Protein AF-A0A6A4HZQ5-F1 (afdb_monomer_lite)

Radius of gyration: 39.17 Å; chains: 1; bounding box: 78×71×124 Å

Organism: NCBI:txid1447944

Secondary structure (DSSP, 8-state):
--------SHHHHHHHHHHHTTPPP-HHHHHHHHHHHHHHHHHHHHHHHHHHHHTT--STTHHHHHS-HHHH-PPTTPPPPSSS-EEE----TTGGG---SSS---S-----TT-TTBPPHHHHHTTGGGS--------------------------TT-------------------------B----S-S--SHHHHHHHHHHHHHS-SS-EEEETTHHHHHHHHHHSTTHHHHHHTT-EEEETTHHHHHHHHHHHHHHIIIIIHHHHHHHHHHHT--HHHHHHHHHHHHHHHHTTT---HHHHHHHHHHHHHHHHHHHHHHHHHHHHHHHHHHHH---TT-----HHHHHHHHHHHHHHHHHHHHHHHHHHHHHHHHHHHHHHHTT-SSPPPTTSHHHHHHHHHHHHHHHHHHHHHHHHHH--

InterPro domains:
  IPR040521 Kyakuja-Dileera-Zisupton transposase [PF18758] (83-255)

Sequence (426 aa):
MQLFKPNFSVEAFTKTTYHLYAIPYRRSYQTALSDTFDVYLAILRKVNTCVSAELGHNTPDYRALNSCPPCAYELEGEPPLKFSCMVVVDGNNSLKCMDGVGKREVADICIFGESDYYLSEEFVNTFADEVPTRHSQSKTAIEDSKEGFGAPEEHGDPTNGDPDPKICCSGGRRKEDVHGFVLWVADMIWSGELEKYPLAMVAKALKVFGPAWILGYDIGCSFSSTICSSSLGSEFEQKGCRTCYQNLATMLHNNYIQALDILEFELPAFKADLQALNLTEGDIDMYLNDEQRHLSTLGSKTLEDLHAVAYIELLRKYREINSQHSTSYKNASTSFRLHTPSDYQFLSDTASYNINLSESRKTETRRCFLLEQRDKVLFEIVQMEMAMNVEHRWEPHDWEYKEAMEYLNTHKYRQALEHLQKLVVQ

Foldseek 3Di:
DDDDDPDPDLVSVQVVVCVVVVHDDDVVVSVVSVVVVVVVVVVVLVVVCVVCVVVVCPDQLSCLQPVDVVLNDDDDPDDDDLASEEDEDELPVPVVPPDPPPPDPPDDPDDPPSDSAEDDPVLLVVQQPQDDDPDDDDDDDDDDDDDDDDDDDDPDDPPDDDDDDDDDPDDDDDPPPDDDDRSHDYDPPDDPRRLSVVLSVVVVCLVPDAAGHEYAYQCQVVVLVSCCSGPNNVSCVVSNYGYDHNCPVVVVVVVVVVVVCCVPPVVVVVVVVCVVVVHDPVVVVVVVVVVVVCLVCQPPDDPLLVLLLVLLVLVVVLVVLVVVLVVLVVVVVVCVVPPDDPPDDPDDPPPVVVVVVVVVVVSVVVNVVSVVVNVVSVVVNVVSCVVNVPPDRDDPVDPSSVVSVVVNVCVVVSVVVSVVSVVVPD

pLDDT: mean 73.18, std 19.87, range [21.78, 94.38]

Structure (mmCIF, N/CA/C/O backbone):
data_AF-A0A6A4HZQ5-F1
#
_entry.id   AF-A0A6A4HZQ5-F1
#
loop_
_atom_site.group_PDB
_atom_site.id
_atom_site.type_symbol
_atom_site.label_atom_id
_atom_site.label_alt_id
_atom_site.label_comp_id
_atom_site.label_asym_id
_atom_site.label_entity_id
_atom_site.label_seq_id
_atom_site.pdbx_PDB_ins_code
_atom_site.Cartn_x
_atom_site.Cartn_y
_atom_site.Cartn_z
_atom_site.occupancy
_atom_site.B_iso_or_equiv
_atom_site.auth_seq_id
_atom_site.auth_comp_id
_atom_site.auth_asym_id
_atom_site.auth_atom_id
_atom_site.pdbx_PDB_model_num
ATOM 1 N N . MET A 1 1 ? -9.162 -27.768 -18.367 1.00 36.41 1 MET A N 1
ATOM 2 C CA . MET A 1 1 ? -9.586 -27.537 -16.972 1.00 36.41 1 MET A CA 1
ATOM 3 C C . MET A 1 1 ? -9.607 -26.028 -16.768 1.00 36.41 1 MET A C 1
ATOM 5 O O . MET A 1 1 ? -8.546 -25.423 -16.762 1.00 36.41 1 MET A O 1
ATOM 9 N N . GLN A 1 2 ? -10.784 -25.397 -16.793 1.00 36.16 2 GLN A N 1
ATOM 10 C CA . GLN A 1 2 ? -10.897 -23.945 -16.602 1.00 36.16 2 GLN A CA 1
ATOM 11 C C . GLN A 1 2 ? -10.699 -23.657 -15.110 1.00 36.16 2 GLN A C 1
ATOM 13 O O . GLN A 1 2 ? -11.450 -24.169 -14.284 1.00 36.16 2 GLN A O 1
ATOM 18 N N . LEU A 1 3 ? -9.650 -22.910 -14.768 1.00 34.78 3 LEU A N 1
ATOM 19 C CA . LEU A 1 3 ? -9.402 -22.458 -13.402 1.00 34.78 3 LEU A CA 1
ATOM 20 C C . LEU A 1 3 ? -10.441 -21.382 -13.067 1.00 34.78 3 LEU A C 1
ATOM 22 O O . LEU A 1 3 ? -10.371 -20.266 -13.579 1.00 34.78 3 LEU A O 1
ATOM 26 N N . PHE A 1 4 ? -11.427 -21.726 -12.241 1.00 42.25 4 PHE A N 1
ATOM 27 C CA . PHE A 1 4 ? -12.319 -20.740 -11.643 1.00 42.25 4 PHE A CA 1
ATOM 28 C C . PHE A 1 4 ? -11.598 -20.097 -10.462 1.00 42.25 4 PHE A C 1
ATOM 30 O O . PHE A 1 4 ? -11.171 -20.787 -9.538 1.00 42.25 4 PHE A O 1
ATOM 37 N N . LYS A 1 5 ? -11.454 -18.770 -10.496 1.00 37.22 5 LYS A N 1
ATOM 38 C CA . LYS A 1 5 ? -11.049 -18.007 -9.315 1.00 37.22 5 LYS A CA 1
ATOM 39 C C . LYS A 1 5 ? -12.131 -18.214 -8.242 1.00 37.22 5 LYS A C 1
ATOM 41 O O . LYS A 1 5 ? -13.308 -18.038 -8.574 1.00 37.22 5 LYS A O 1
ATOM 46 N N . PRO A 1 6 ? -11.786 -18.589 -6.999 1.00 37.72 6 PRO A N 1
ATOM 47 C CA . PRO A 1 6 ? -12.758 -18.639 -5.918 1.00 37.72 6 PRO A CA 1
ATOM 48 C C . PRO A 1 6 ? -13.238 -17.211 -5.650 1.00 37.72 6 PRO A C 1
ATOM 50 O O . PRO A 1 6 ? -12.540 -16.405 -5.045 1.00 37.72 6 PRO A O 1
ATOM 53 N N . ASN A 1 7 ? -14.415 -16.887 -6.172 1.00 49.91 7 ASN A N 1
ATOM 54 C CA . ASN A 1 7 ? -15.142 -15.674 -5.839 1.00 49.91 7 ASN A CA 1
ATOM 55 C C . ASN A 1 7 ? -16.316 -16.097 -4.951 1.00 49.91 7 ASN A C 1
ATOM 57 O O . ASN A 1 7 ? -17.076 -16.987 -5.327 1.00 49.91 7 ASN A O 1
ATOM 61 N N . PHE A 1 8 ? -16.490 -15.452 -3.798 1.00 55.53 8 PHE A N 1
ATOM 62 C CA . PHE A 1 8 ? -17.605 -15.698 -2.871 1.00 55.53 8 PHE A CA 1
ATOM 63 C C . PHE A 1 8 ? -18.924 -15.050 -3.331 1.00 55.53 8 PHE A C 1
ATOM 65 O O . PHE A 1 8 ? -19.770 -14.708 -2.514 1.00 55.53 8 PHE A O 1
ATOM 72 N N . SER A 1 9 ? -19.120 -14.853 -4.637 1.00 71.31 9 SER A N 1
ATOM 73 C CA . SER A 1 9 ? -20.393 -14.343 -5.142 1.00 71.31 9 SER A CA 1
ATOM 74 C C . SER A 1 9 ? -21.392 -15.482 -5.316 1.00 71.31 9 SER A C 1
ATOM 76 O O . SER A 1 9 ? -21.026 -16.589 -5.726 1.00 71.31 9 SER A O 1
ATOM 78 N N . VAL A 1 10 ? -22.675 -15.193 -5.077 1.00 70.88 10 VAL A N 1
ATOM 79 C CA . VAL A 1 10 ? -23.783 -16.121 -5.360 1.00 70.88 10 VAL A CA 1
ATOM 80 C C . VAL A 1 10 ? -23.676 -16.655 -6.791 1.00 70.88 10 VAL A C 1
ATOM 82 O O . VAL A 1 10 ? -23.844 -17.847 -7.027 1.00 70.88 10 VAL A O 1
ATOM 85 N N . GLU A 1 11 ? -23.300 -15.806 -7.751 1.00 75.19 11 GLU A N 1
ATOM 86 C CA . GLU A 1 11 ? -23.087 -16.198 -9.146 1.00 75.19 11 GLU A CA 1
ATOM 87 C C . GLU A 1 11 ? -21.964 -17.236 -9.316 1.00 75.19 11 GLU A C 1
ATOM 89 O O . GLU A 1 11 ? -22.154 -18.244 -10.000 1.00 75.19 11 GLU A O 1
ATOM 94 N N . ALA A 1 12 ? -20.798 -17.014 -8.706 1.00 75.94 12 ALA A N 1
ATOM 95 C CA . ALA A 1 12 ? -19.660 -17.924 -8.809 1.00 75.94 12 ALA A CA 1
ATOM 96 C C . ALA A 1 12 ? -19.930 -19.257 -8.099 1.00 75.94 12 ALA A C 1
ATOM 98 O O . ALA A 1 12 ? -19.613 -20.320 -8.646 1.00 75.94 12 ALA A O 1
ATOM 99 N N . PHE A 1 13 ? -20.586 -19.218 -6.935 1.00 79.38 13 PHE A N 1
ATOM 100 C CA . PHE A 1 13 ? -21.027 -20.419 -6.233 1.00 79.38 13 PHE A CA 1
ATOM 101 C C . PHE A 1 13 ? -22.022 -21.212 -7.084 1.00 79.38 13 PHE A C 1
ATOM 103 O O . PHE A 1 13 ? -21.800 -22.392 -7.349 1.00 79.38 13 PHE A O 1
ATOM 110 N N . THR A 1 14 ? -23.043 -20.541 -7.628 1.00 78.19 14 THR A N 1
ATOM 111 C CA . THR A 1 14 ? -24.048 -21.169 -8.496 1.00 78.19 14 THR A CA 1
ATOM 112 C C . THR A 1 14 ? -23.382 -21.814 -9.717 1.00 78.19 14 THR A C 1
ATOM 114 O O . THR A 1 14 ? -23.637 -22.982 -10.011 1.00 78.19 14 THR A O 1
ATOM 117 N N . LYS A 1 15 ? -22.482 -21.102 -10.416 1.00 80.56 15 LYS A N 1
ATOM 118 C CA . LYS A 1 15 ? -21.713 -21.650 -11.551 1.00 80.56 15 LYS A CA 1
ATOM 119 C C . LYS A 1 15 ? -20.922 -22.895 -11.154 1.00 80.56 15 LYS A C 1
ATOM 121 O O . LYS A 1 15 ? -20.939 -23.876 -11.892 1.00 80.56 15 LYS A O 1
ATOM 126 N N . THR A 1 16 ? -20.282 -22.883 -9.987 1.00 81.62 16 THR A N 1
ATOM 127 C CA . THR A 1 16 ? -19.537 -24.038 -9.464 1.00 81.62 16 THR A CA 1
ATOM 128 C C . THR A 1 16 ? -20.455 -25.238 -9.248 1.00 81.62 16 THR A C 1
ATOM 130 O O . THR A 1 16 ? -20.144 -26.334 -9.712 1.00 81.62 16 THR A O 1
ATOM 133 N N . THR A 1 17 ? -21.621 -25.042 -8.628 1.00 81.06 17 THR A N 1
ATOM 134 C CA . THR A 1 17 ? -22.618 -26.105 -8.442 1.00 81.06 17 THR A CA 1
ATOM 135 C C . THR A 1 17 ? -23.073 -26.672 -9.790 1.00 81.06 17 THR A C 1
ATOM 137 O O . THR A 1 17 ? -23.071 -27.885 -9.980 1.00 81.06 17 THR A O 1
ATOM 140 N N . TYR A 1 18 ? -23.373 -25.818 -10.772 1.00 83.62 18 TYR A N 1
ATOM 141 C CA . TYR A 1 18 ? -23.730 -26.258 -12.126 1.00 83.62 18 TYR A CA 1
ATOM 142 C C . TYR A 1 18 ? -22.636 -27.089 -12.798 1.00 83.62 18 TYR A C 1
ATOM 144 O O . TYR A 1 18 ? -22.932 -28.129 -13.389 1.00 83.62 18 TYR A O 1
ATOM 152 N N . HIS A 1 19 ? -21.378 -26.655 -12.683 1.00 83.81 19 HIS A N 1
ATOM 153 C CA . HIS A 1 19 ? -20.235 -27.394 -13.208 1.00 83.81 19 HIS A CA 1
ATOM 154 C C . HIS A 1 19 ? -20.080 -28.766 -12.545 1.00 83.81 19 HIS A C 1
ATOM 156 O O . HIS A 1 19 ? -19.863 -29.745 -13.257 1.00 83.81 19 HIS A O 1
ATOM 162 N N . LEU A 1 20 ? -20.241 -28.857 -11.221 1.00 87.00 20 LEU A N 1
ATOM 163 C CA . LEU A 1 20 ? -20.156 -30.120 -10.479 1.00 87.00 20 LEU A CA 1
ATOM 164 C C . LEU A 1 20 ? -21.228 -31.130 -10.907 1.00 87.00 20 LEU A C 1
ATOM 166 O O . LEU A 1 20 ? -20.935 -32.316 -11.024 1.00 87.00 20 LEU A O 1
ATOM 170 N N . TYR A 1 21 ? -22.450 -30.668 -11.181 1.00 85.69 21 TYR A N 1
ATOM 171 C CA . TYR A 1 21 ? -23.557 -31.534 -11.602 1.00 85.69 21 TYR A CA 1
ATOM 172 C C . TYR A 1 21 ? -23.678 -31.701 -13.126 1.00 85.69 21 TYR A C 1
ATOM 174 O O . TYR A 1 21 ? -24.598 -32.373 -13.588 1.00 85.69 21 TYR A O 1
ATOM 182 N N . ALA A 1 22 ? -22.772 -31.109 -13.914 1.00 87.12 22 ALA A N 1
ATOM 183 C CA . ALA A 1 22 ? -22.811 -31.103 -15.381 1.00 87.12 22 ALA A CA 1
ATOM 184 C C . ALA A 1 22 ? -24.149 -30.598 -15.972 1.00 87.12 22 ALA A C 1
ATOM 186 O O . ALA A 1 22 ? -24.589 -31.043 -17.034 1.00 87.12 22 ALA A O 1
ATOM 187 N N . ILE A 1 23 ? -24.800 -29.649 -15.291 1.00 84.81 23 ILE A N 1
ATOM 188 C CA . ILE A 1 23 ? -26.068 -29.050 -15.727 1.00 84.81 23 ILE A CA 1
ATOM 189 C C . ILE A 1 23 ? -25.772 -27.702 -16.413 1.00 84.81 23 ILE A C 1
ATOM 191 O O . ILE A 1 23 ? -24.931 -26.941 -15.928 1.00 84.81 23 ILE A O 1
ATOM 195 N N . PRO A 1 24 ? -26.456 -27.347 -17.520 1.00 82.75 24 PRO A N 1
ATOM 196 C CA . PRO A 1 24 ? -26.309 -26.032 -18.137 1.00 82.75 24 PRO A CA 1
ATOM 197 C C . PRO A 1 24 ? -26.740 -24.911 -17.188 1.00 82.75 24 PRO A C 1
ATOM 199 O O . PRO A 1 24 ? -27.810 -24.988 -16.582 1.00 82.75 24 PRO A O 1
ATOM 202 N N . TYR A 1 25 ? -25.948 -23.841 -17.122 1.00 81.19 25 TYR A N 1
ATOM 203 C CA . TYR A 1 25 ? -26.261 -22.669 -16.309 1.00 81.19 25 TYR A CA 1
ATOM 204 C C . TYR A 1 25 ? -27.606 -22.046 -16.708 1.00 81.19 25 TYR A C 1
ATOM 206 O O . TYR A 1 25 ? -27.806 -21.657 -17.861 1.00 81.19 25 TYR A O 1
ATOM 214 N N . ARG A 1 26 ? -28.516 -21.892 -15.742 1.00 80.88 26 ARG A N 1
ATOM 215 C CA . ARG A 1 26 ? -29.781 -21.165 -15.913 1.00 80.88 26 ARG A CA 1
ATOM 216 C C . ARG A 1 26 ? -29.915 -20.087 -14.843 1.00 80.88 26 ARG A C 1
ATOM 218 O O . ARG A 1 26 ? -29.805 -20.374 -13.649 1.00 80.88 26 ARG A O 1
ATOM 225 N N . ARG A 1 27 ? -30.242 -18.864 -15.276 1.00 79.69 27 ARG A N 1
ATOM 226 C CA . ARG A 1 27 ? -30.472 -17.714 -14.381 1.00 79.69 27 ARG A CA 1
ATOM 227 C C . ARG A 1 27 ? -31.582 -17.968 -13.358 1.00 79.69 27 ARG A C 1
ATOM 229 O O . ARG A 1 27 ? -31.468 -17.510 -12.235 1.00 79.69 27 ARG A O 1
ATOM 236 N N . SER A 1 28 ? -32.600 -18.756 -13.703 1.00 82.44 28 SER A N 1
ATOM 237 C CA . SER A 1 28 ? -33.715 -19.059 -12.796 1.00 82.44 28 SER A CA 1
ATOM 238 C C . SER A 1 28 ? -33.277 -19.719 -11.485 1.00 82.44 28 SER A C 1
ATOM 240 O O . SER A 1 28 ? -33.803 -19.370 -10.436 1.00 82.44 28 SER A O 1
ATOM 242 N N . TYR A 1 29 ? -32.304 -20.640 -11.512 1.00 75.81 29 TYR A N 1
ATOM 243 C CA . TYR A 1 29 ? -31.804 -21.234 -10.266 1.00 75.81 29 TYR A CA 1
ATOM 244 C C . TYR A 1 29 ? -30.815 -20.327 -9.539 1.00 75.81 29 TYR A C 1
ATOM 246 O O . TYR A 1 29 ? -30.692 -20.459 -8.333 1.00 75.81 29 TYR A O 1
ATOM 254 N N . GLN A 1 30 ? -30.118 -19.424 -10.238 1.00 80.62 30 GLN A N 1
ATOM 255 C CA . GLN A 1 30 ? -29.309 -18.403 -9.569 1.00 80.62 30 GLN A CA 1
ATOM 256 C C . GLN A 1 30 ? -30.212 -17.517 -8.703 1.00 80.62 30 GLN A C 1
ATOM 258 O O . GLN A 1 30 ? -29.915 -17.317 -7.533 1.00 80.62 30 GLN A O 1
ATOM 263 N N . THR A 1 31 ? -31.333 -17.047 -9.263 1.00 83.00 31 THR A N 1
ATOM 264 C CA . THR A 1 31 ? -32.345 -16.286 -8.519 1.00 83.00 31 THR A CA 1
ATOM 265 C C . THR A 1 31 ? -32.913 -17.119 -7.376 1.00 83.00 31 THR A C 1
ATOM 267 O O . THR A 1 31 ? -32.832 -16.693 -6.236 1.00 83.00 31 THR A O 1
ATOM 270 N N . ALA A 1 32 ? -33.358 -18.353 -7.643 1.00 85.56 32 ALA A N 1
ATOM 271 C CA . ALA A 1 32 ? -33.904 -19.214 -6.593 1.00 85.56 32 ALA A CA 1
ATOM 272 C C . ALA A 1 32 ? -32.898 -19.504 -5.464 1.00 85.56 32 ALA A C 1
ATOM 274 O O . ALA A 1 32 ? -33.291 -19.585 -4.304 1.00 85.56 32 ALA A O 1
ATOM 275 N N . LEU A 1 33 ? -31.609 -19.666 -5.781 1.00 84.00 33 LEU A N 1
ATOM 276 C CA . LEU A 1 33 ? -30.558 -19.882 -4.788 1.00 84.00 33 LEU A CA 1
ATOM 277 C C . LEU A 1 33 ? -30.279 -18.612 -3.978 1.00 84.00 33 LEU A C 1
ATOM 279 O O . LEU A 1 33 ? -30.123 -18.721 -2.767 1.00 84.00 33 LEU A O 1
ATOM 283 N N . SER A 1 34 ? -30.273 -17.438 -4.618 1.00 83.44 34 SER A N 1
ATOM 284 C CA . SER A 1 34 ? -30.196 -16.142 -3.930 1.00 83.44 34 SER A CA 1
ATOM 285 C C . SER A 1 34 ? -31.371 -15.966 -2.968 1.00 83.44 34 SER A C 1
ATOM 287 O O . SER A 1 34 ? -31.153 -15.824 -1.772 1.00 83.44 34 SER A O 1
ATOM 289 N N . ASP A 1 35 ? -32.604 -16.118 -3.458 1.00 85.88 35 ASP A N 1
ATOM 290 C CA . ASP A 1 35 ? -33.824 -15.969 -2.657 1.00 85.88 35 ASP A CA 1
ATOM 291 C C . ASP A 1 35 ? -33.844 -16.958 -1.479 1.00 85.88 35 ASP A C 1
ATOM 293 O O . ASP A 1 35 ? -34.192 -16.610 -0.351 1.00 85.88 35 ASP A O 1
ATOM 297 N N . THR A 1 36 ? -33.440 -18.212 -1.720 1.00 88.88 36 THR A N 1
ATOM 298 C CA . THR A 1 36 ? -33.362 -19.235 -0.665 1.00 88.88 36 THR A CA 1
ATOM 299 C C . THR A 1 36 ? -32.310 -18.872 0.379 1.00 88.88 36 THR A C 1
ATOM 301 O O . THR A 1 36 ? -32.531 -19.085 1.571 1.00 88.88 36 THR A O 1
ATOM 304 N N . PHE A 1 37 ? -31.169 -18.329 -0.050 1.00 85.56 37 PHE A N 1
ATOM 305 C CA . PHE A 1 37 ? -30.111 -17.883 0.846 1.00 85.56 37 PHE A CA 1
ATOM 306 C C . PHE A 1 37 ? -30.561 -16.687 1.694 1.00 85.56 37 PHE A C 1
ATOM 308 O O . PHE A 1 37 ? -30.349 -16.697 2.905 1.00 85.56 37 PHE A O 1
ATOM 315 N N . ASP A 1 38 ? -31.276 -15.727 1.107 1.00 85.12 38 ASP A N 1
ATOM 316 C CA . ASP A 1 38 ? -31.836 -14.581 1.828 1.00 85.12 38 ASP A CA 1
ATOM 317 C C . ASP A 1 38 ? -32.873 -15.018 2.870 1.00 85.12 38 ASP A C 1
ATOM 319 O O . ASP A 1 38 ? -32.824 -14.582 4.023 1.00 85.12 38 ASP A O 1
ATOM 323 N N . VAL A 1 39 ? -33.765 -15.953 2.515 1.00 89.06 39 VAL A N 1
ATOM 324 C CA . VAL A 1 39 ? -34.720 -16.554 3.463 1.00 89.06 39 VAL A CA 1
ATOM 325 C C . VAL A 1 39 ? -33.991 -17.304 4.579 1.00 89.06 39 VAL A C 1
ATOM 327 O O . VAL A 1 39 ? -34.354 -17.171 5.748 1.00 89.06 39 VAL A O 1
ATOM 330 N N . TYR A 1 40 ? -32.951 -18.072 4.249 1.00 89.56 40 TYR A N 1
ATOM 331 C CA . TYR A 1 40 ? -32.132 -18.772 5.238 1.00 89.56 40 TYR A CA 1
ATOM 332 C C . TYR A 1 40 ? -31.476 -17.795 6.224 1.00 89.56 40 TYR A C 1
ATOM 334 O O . TYR A 1 40 ? -31.577 -17.987 7.438 1.00 89.56 40 TYR A O 1
ATOM 342 N N . LEU A 1 41 ? -30.874 -16.710 5.726 1.00 86.12 41 LEU A N 1
ATOM 343 C CA . LEU A 1 41 ? -30.295 -15.661 6.564 1.00 86.12 41 LEU A CA 1
ATOM 344 C C . LEU A 1 41 ? -31.356 -14.955 7.417 1.00 86.12 41 LEU A C 1
ATOM 346 O O . LEU A 1 41 ? -31.102 -14.689 8.590 1.00 86.12 41 LEU A O 1
ATOM 350 N N . ALA A 1 42 ? -32.548 -14.692 6.876 1.00 86.69 42 ALA A N 1
ATOM 351 C CA . ALA A 1 42 ? -33.653 -14.094 7.625 1.00 86.69 42 ALA A CA 1
ATOM 352 C C . ALA A 1 42 ? -34.125 -14.996 8.779 1.00 86.69 42 ALA A C 1
ATOM 354 O O . ALA A 1 42 ? -34.351 -14.515 9.892 1.00 86.69 42 ALA A O 1
ATOM 355 N N . ILE A 1 43 ? -34.219 -16.312 8.549 1.00 91.06 43 ILE A N 1
ATOM 356 C CA . ILE A 1 43 ? -34.534 -17.289 9.602 1.00 91.06 43 ILE A CA 1
ATOM 357 C C . ILE A 1 43 ? -33.444 -17.274 10.677 1.00 91.06 43 ILE A C 1
ATOM 359 O O . ILE A 1 43 ? -33.769 -17.171 11.859 1.00 91.06 43 ILE A O 1
ATOM 363 N N . LEU A 1 44 ? -32.166 -17.335 10.287 1.00 90.12 44 LEU A N 1
ATOM 364 C CA . LEU A 1 44 ? -31.052 -17.302 11.237 1.00 90.12 44 LEU A CA 1
ATOM 365 C C . LEU A 1 44 ? -31.046 -16.028 12.082 1.00 90.12 44 LEU A C 1
ATOM 367 O O . LEU A 1 44 ? -30.889 -16.112 13.297 1.00 90.12 44 LEU A O 1
ATOM 371 N N . ARG A 1 45 ? -31.251 -14.860 11.463 1.00 86.06 45 ARG A N 1
ATOM 372 C CA . ARG A 1 45 ? -31.334 -13.578 12.175 1.00 86.06 45 ARG A CA 1
ATOM 373 C C . ARG A 1 45 ? -32.453 -13.606 13.203 1.00 86.06 45 ARG A C 1
ATOM 375 O O . ARG A 1 45 ? -32.193 -13.342 14.368 1.00 86.06 45 ARG A O 1
ATOM 382 N N . LYS A 1 46 ? -33.654 -14.038 12.811 1.00 88.81 46 LYS A N 1
ATOM 383 C CA . LYS A 1 46 ? -34.800 -14.128 13.721 1.00 88.81 46 LYS A CA 1
ATOM 384 C C . LYS A 1 46 ? -34.553 -15.085 14.888 1.00 88.81 46 LYS A C 1
ATOM 386 O O . LYS A 1 46 ? -34.873 -14.748 16.024 1.00 88.81 46 LYS A O 1
ATOM 391 N N . VAL A 1 47 ? -33.975 -16.259 14.623 1.00 91.38 47 VAL A N 1
ATOM 392 C CA . VAL A 1 47 ? -33.612 -17.222 15.675 1.00 91.38 47 VAL A CA 1
ATOM 393 C C . VAL A 1 47 ? -32.580 -16.612 16.620 1.00 91.38 47 VAL A C 1
ATOM 395 O O . VAL A 1 47 ? -32.784 -16.657 17.830 1.00 91.38 47 VAL A O 1
ATOM 398 N N . ASN A 1 48 ? -31.528 -15.986 16.090 1.00 87.50 48 ASN A N 1
ATOM 399 C CA . ASN A 1 48 ? -30.514 -15.314 16.900 1.00 87.50 48 ASN A CA 1
ATOM 400 C C . ASN A 1 48 ? -31.114 -14.182 17.739 1.00 87.50 48 ASN A C 1
ATOM 402 O O . ASN A 1 48 ? -30.790 -14.084 18.913 1.00 87.50 48 ASN A O 1
ATOM 406 N N . THR A 1 49 ? -32.031 -13.378 17.197 1.00 86.88 49 THR A N 1
ATOM 407 C CA . THR A 1 49 ? -32.733 -12.337 17.962 1.00 86.88 49 THR A CA 1
ATOM 408 C C . THR A 1 49 ? -33.532 -12.931 19.120 1.00 86.88 49 THR A C 1
ATOM 410 O O . THR A 1 49 ? -33.460 -12.412 20.232 1.00 86.88 49 THR A O 1
ATOM 413 N N . CYS A 1 50 ? -34.262 -14.030 18.895 1.00 90.88 50 CYS A N 1
ATOM 414 C CA . CYS A 1 50 ? -34.989 -14.720 19.962 1.00 90.88 50 CYS A CA 1
ATOM 415 C C . CYS A 1 50 ? -34.036 -15.276 21.027 1.00 90.88 50 CYS A C 1
ATOM 417 O O . CYS A 1 50 ? -34.254 -15.049 22.211 1.00 90.88 50 CYS A O 1
ATOM 419 N N . VAL A 1 51 ? -32.960 -15.953 20.617 1.00 91.25 51 VAL A N 1
ATOM 420 C CA . VAL A 1 51 ? -31.954 -16.501 21.541 1.00 91.25 51 VAL A CA 1
ATOM 421 C C . VAL A 1 51 ? -31.289 -15.387 22.346 1.00 91.25 51 VAL A C 1
ATOM 423 O O . VAL A 1 51 ? -31.191 -15.493 23.564 1.00 91.25 51 VAL A O 1
ATOM 426 N N . SER A 1 52 ? -30.885 -14.293 21.700 1.00 87.62 52 SER A N 1
ATOM 427 C CA . SER A 1 52 ? -30.301 -13.141 22.382 1.00 87.62 52 SER A CA 1
ATOM 428 C C . SER A 1 52 ? -31.277 -12.504 23.367 1.00 87.62 52 SER A C 1
ATOM 430 O O . SER A 1 52 ? -30.858 -12.114 24.448 1.00 87.62 52 SER A O 1
ATOM 432 N N . ALA A 1 53 ? -32.570 -12.421 23.045 1.00 90.31 53 ALA A N 1
ATOM 433 C CA . ALA A 1 53 ? -33.572 -11.902 23.974 1.00 90.31 53 ALA A CA 1
ATOM 434 C C . ALA A 1 53 ? -33.732 -12.794 25.218 1.00 90.31 53 ALA A C 1
ATOM 436 O O . ALA A 1 53 ? -33.741 -12.274 26.330 1.00 90.31 53 ALA A O 1
ATOM 437 N N . GLU A 1 54 ? -33.794 -14.118 25.046 1.00 93.56 54 GLU A N 1
ATOM 438 C CA . GLU A 1 54 ? -33.903 -15.076 26.159 1.00 93.56 54 GLU A CA 1
ATOM 439 C C . GLU A 1 54 ? -32.646 -15.103 27.042 1.00 93.56 54 GLU A C 1
ATOM 441 O O . GLU A 1 54 ? -32.737 -15.255 28.258 1.00 93.56 54 GLU A O 1
ATOM 446 N N . LEU A 1 55 ? -31.464 -14.919 26.445 1.00 90.88 55 LEU A N 1
ATOM 447 C CA . LEU A 1 55 ? -30.195 -14.835 27.173 1.00 90.88 55 LEU A CA 1
ATOM 448 C C . LEU A 1 55 ? -29.932 -13.444 27.781 1.00 90.88 55 LEU A C 1
ATOM 450 O O . LEU A 1 55 ? -28.941 -13.265 28.483 1.00 90.88 55 LEU A O 1
ATOM 454 N N . GLY A 1 56 ? -30.786 -12.446 27.520 1.00 87.44 56 GLY A N 1
ATOM 455 C CA . GLY A 1 56 ? -30.569 -11.061 27.961 1.00 87.44 56 GLY A CA 1
ATOM 456 C C . GLY A 1 56 ? -29.441 -10.332 27.215 1.00 87.44 56 GLY A C 1
ATOM 457 O O . GLY A 1 56 ? -28.936 -9.316 27.679 1.00 87.44 56 GLY A O 1
ATOM 458 N N . HIS A 1 57 ? -29.043 -10.836 26.048 1.00 88.62 57 HIS A N 1
ATOM 459 C CA . HIS A 1 57 ? -28.004 -10.299 25.162 1.00 88.62 57 HIS A CA 1
ATOM 460 C C . HIS A 1 57 ? -28.569 -9.299 24.133 1.00 88.62 57 HIS A C 1
ATOM 462 O O . HIS A 1 57 ? -28.066 -9.178 23.016 1.00 88.62 57 HIS A O 1
ATOM 468 N N . ASN A 1 58 ? -29.673 -8.630 24.462 1.00 85.62 58 ASN A N 1
ATOM 469 C CA . ASN A 1 58 ? -30.418 -7.731 23.575 1.00 85.62 58 ASN A CA 1
ATOM 470 C C . ASN A 1 58 ? -30.230 -6.243 23.915 1.00 85.62 58 ASN A C 1
ATOM 472 O O . ASN A 1 58 ? -30.956 -5.397 23.391 1.00 85.62 58 ASN A O 1
ATOM 476 N N . THR A 1 59 ? -29.286 -5.911 24.797 1.00 86.88 59 THR A N 1
ATOM 477 C CA . THR A 1 59 ? -28.935 -4.517 25.081 1.00 86.88 59 THR A CA 1
ATOM 478 C C . THR A 1 59 ? -28.175 -3.898 23.900 1.00 86.88 59 THR A C 1
ATOM 480 O O . THR A 1 59 ? -27.465 -4.619 23.193 1.00 86.88 59 THR A O 1
ATOM 483 N N . PRO A 1 60 ? -28.269 -2.572 23.682 1.00 85.75 60 PRO A N 1
ATOM 484 C CA . PRO A 1 60 ? -27.460 -1.889 22.672 1.00 85.75 60 PRO A CA 1
ATOM 485 C C . PRO A 1 60 ? -25.969 -2.188 22.858 1.00 85.75 60 PRO A C 1
ATOM 487 O O . PRO A 1 60 ? -25.495 -2.222 23.994 1.00 85.75 60 PRO A O 1
ATOM 490 N N . ASP A 1 61 ? -25.250 -2.427 21.758 1.00 87.62 61 ASP A N 1
ATOM 491 C CA . ASP A 1 61 ? -23.807 -2.700 21.745 1.00 87.62 61 ASP A CA 1
ATOM 492 C C . ASP A 1 61 ? -23.360 -3.910 22.599 1.00 87.62 61 ASP A C 1
ATOM 494 O O . ASP A 1 61 ? -22.163 -4.077 22.857 1.00 87.62 61 ASP A O 1
ATOM 498 N N . TYR A 1 62 ? -24.288 -4.797 23.009 1.00 89.12 62 TYR A N 1
ATOM 499 C CA . TYR A 1 62 ? -23.984 -5.981 23.830 1.00 89.12 62 TYR A CA 1
ATOM 500 C C . TYR A 1 62 ? -22.831 -6.787 23.235 1.00 89.12 62 TYR A C 1
ATOM 502 O O . TYR A 1 62 ? -21.926 -7.222 23.946 1.00 89.12 62 TYR A O 1
ATOM 510 N N . ARG A 1 63 ? -22.853 -6.970 21.913 1.00 88.50 63 ARG A N 1
ATOM 511 C CA . ARG A 1 63 ? -21.839 -7.732 21.197 1.00 88.50 63 ARG A CA 1
ATOM 512 C C . ARG A 1 63 ? -20.474 -7.063 21.291 1.00 88.50 63 ARG A C 1
ATOM 514 O O . ARG A 1 63 ? -19.508 -7.755 21.587 1.00 88.50 63 ARG A O 1
ATOM 521 N N . ALA A 1 64 ? -20.374 -5.757 21.052 1.00 87.69 64 ALA A N 1
ATOM 522 C CA . ALA A 1 64 ? -19.097 -5.048 21.133 1.00 87.69 64 ALA A CA 1
ATOM 523 C C . ALA A 1 64 ? -18.512 -5.102 22.554 1.00 87.69 64 ALA A C 1
ATOM 525 O O . ALA A 1 64 ? -17.309 -5.291 22.713 1.00 87.69 64 ALA A O 1
ATOM 526 N N . LEU A 1 65 ? -19.375 -5.032 23.572 1.00 88.31 65 LEU A N 1
ATOM 527 C CA . LEU A 1 65 ? -18.988 -5.136 24.979 1.00 88.31 65 LEU A CA 1
ATOM 528 C C . LEU A 1 65 ? -18.604 -6.557 25.406 1.00 88.31 65 LEU A C 1
ATOM 530 O O . LEU A 1 65 ? -17.734 -6.704 26.248 1.00 88.31 65 LEU A O 1
ATOM 534 N N . ASN A 1 66 ? -19.212 -7.600 24.833 1.00 87.44 66 ASN A N 1
ATOM 535 C CA . ASN A 1 66 ? -19.071 -8.986 25.306 1.00 87.44 66 ASN A CA 1
ATOM 536 C C . ASN A 1 66 ? -18.482 -9.943 24.252 1.00 87.44 66 ASN A C 1
ATOM 538 O O . ASN A 1 66 ? -18.630 -11.159 24.365 1.00 87.44 66 ASN A O 1
ATOM 542 N N . SER A 1 67 ? -17.817 -9.420 23.214 1.00 83.69 67 SER A N 1
ATOM 543 C CA . SER A 1 67 ? -17.263 -10.234 22.114 1.00 83.69 67 SER A CA 1
ATOM 544 C C . SER A 1 67 ? -16.241 -11.264 22.603 1.00 83.69 67 SER A C 1
ATOM 546 O O . SER A 1 67 ? -16.230 -12.396 22.128 1.00 83.69 67 SER A O 1
ATOM 548 N N . CYS A 1 68 ? -15.411 -10.884 23.577 1.00 81.44 68 CYS A N 1
ATOM 549 C CA . CYS A 1 68 ? -14.433 -11.759 24.215 1.00 81.44 68 CYS A CA 1
ATOM 550 C C . CYS A 1 68 ? -14.748 -11.859 25.714 1.00 81.44 68 CYS A C 1
ATOM 552 O O . CYS A 1 68 ? -14.305 -10.987 26.460 1.00 81.44 68 CYS A O 1
ATOM 554 N N . PRO A 1 69 ? -15.454 -12.900 26.194 1.00 80.88 69 PRO A N 1
ATOM 555 C CA . PRO A 1 69 ? -15.722 -13.048 27.623 1.00 80.88 69 PRO A CA 1
ATOM 556 C C . PRO A 1 69 ? -14.453 -13.010 28.496 1.00 80.88 69 PRO A C 1
ATOM 558 O O . PRO A 1 69 ? -14.473 -12.308 29.499 1.00 80.88 69 PRO A O 1
ATOM 561 N N . PRO A 1 70 ? -13.320 -13.641 28.112 1.00 76.25 70 PRO A N 1
ATOM 562 C CA . PRO A 1 70 ? -12.074 -13.519 28.876 1.00 76.25 70 PRO A CA 1
ATOM 563 C C . PRO A 1 70 ? -11.454 -12.116 28.889 1.00 76.25 70 PRO A C 1
ATOM 565 O O . PRO A 1 70 ? -10.694 -11.814 29.798 1.00 76.25 70 PRO A O 1
ATOM 568 N N . CYS A 1 71 ? -11.719 -11.290 27.872 1.00 74.94 71 CYS A N 1
ATOM 569 C CA . CYS A 1 71 ? -11.121 -9.959 27.744 1.00 74.94 71 CYS A CA 1
ATOM 570 C C . CYS A 1 71 ? -12.023 -8.848 28.303 1.00 74.94 71 CYS A C 1
ATOM 572 O O . CYS A 1 71 ? -11.535 -7.771 28.618 1.00 74.94 71 CYS A O 1
ATOM 574 N N . ALA A 1 72 ? -13.337 -9.077 28.342 1.00 77.62 72 ALA A N 1
ATOM 575 C CA . ALA A 1 72 ? -14.337 -8.080 28.713 1.00 77.62 72 ALA A CA 1
ATOM 576 C C . ALA A 1 72 ? -14.871 -8.244 30.143 1.00 77.62 72 ALA A C 1
ATOM 578 O O . ALA A 1 72 ? -15.573 -7.365 30.637 1.00 77.62 72 ALA A O 1
ATOM 579 N N . TYR A 1 73 ? -14.587 -9.375 30.792 1.00 82.50 73 TYR A N 1
ATOM 580 C CA . TYR A 1 73 ? -15.070 -9.676 32.133 1.00 82.50 73 TYR A CA 1
ATOM 581 C C . TYR A 1 73 ? -13.969 -9.451 33.172 1.00 82.50 73 TYR A C 1
ATOM 583 O O . TYR A 1 73 ? -13.032 -10.241 33.254 1.00 82.50 73 TYR A O 1
ATOM 591 N N . GLU A 1 74 ? -14.103 -8.392 33.972 1.00 81.94 74 GLU A N 1
ATOM 592 C CA . GLU A 1 74 ? -13.193 -8.093 35.085 1.00 81.94 74 GLU A CA 1
ATOM 593 C C . GLU A 1 74 ? -13.532 -8.957 36.310 1.00 81.94 74 GLU A C 1
ATOM 595 O O . GLU A 1 74 ? -14.687 -9.020 36.747 1.00 81.94 74 GLU A O 1
ATOM 600 N N . LEU A 1 75 ? -12.526 -9.624 36.884 1.00 84.44 75 LEU A N 1
ATOM 601 C CA . LEU A 1 75 ? -12.700 -10.441 38.089 1.00 84.44 75 LEU A CA 1
ATOM 602 C C . LEU A 1 75 ? -12.579 -9.613 39.377 1.00 84.44 75 LEU A C 1
ATOM 604 O O . LEU A 1 75 ? -11.822 -8.645 39.465 1.00 84.44 75 LEU A O 1
ATOM 608 N N . GLU A 1 76 ? -13.269 -10.047 40.438 1.00 85.38 76 GLU A N 1
ATOM 609 C CA . GLU A 1 76 ? -13.113 -9.448 41.767 1.00 85.38 76 GLU A CA 1
ATOM 610 C C . GLU A 1 76 ? -11.659 -9.575 42.257 1.00 85.38 76 GLU A C 1
ATOM 612 O O . GLU A 1 76 ? -11.142 -10.675 42.460 1.00 85.38 76 GLU A O 1
ATOM 617 N N . GLY A 1 77 ? -10.997 -8.434 42.469 1.00 84.19 77 GLY A N 1
ATOM 618 C CA . GLY A 1 77 ? -9.602 -8.375 42.917 1.00 84.19 77 GLY A CA 1
ATOM 619 C C . GLY A 1 77 ? -8.561 -8.408 41.795 1.00 84.19 77 GLY A C 1
ATOM 620 O O . GLY A 1 77 ? -7.366 -8.482 42.092 1.00 84.19 77 GLY A O 1
ATOM 621 N N . GLU A 1 78 ? -8.977 -8.336 40.528 1.00 83.00 78 GLU A N 1
ATOM 622 C CA . GLU A 1 78 ? -8.056 -8.172 39.406 1.00 83.00 78 GLU A CA 1
ATOM 623 C C . GLU A 1 78 ? -7.316 -6.821 39.502 1.00 83.00 78 GLU A C 1
ATOM 625 O O . GLU A 1 78 ? -7.934 -5.791 39.796 1.00 83.00 78 GLU A O 1
ATOM 630 N N . PRO A 1 79 ? -5.980 -6.786 39.320 1.00 83.50 79 PRO A N 1
ATOM 631 C CA . PRO A 1 79 ? -5.249 -5.528 39.322 1.00 83.50 79 PRO A CA 1
ATOM 632 C C . PRO A 1 79 ? -5.705 -4.650 38.147 1.00 83.50 79 PRO A C 1
ATOM 634 O O . PRO A 1 79 ? -5.837 -5.158 37.033 1.00 83.50 79 PRO A O 1
ATOM 637 N N . PRO A 1 80 ? -5.881 -3.332 38.350 1.00 81.12 80 PRO A N 1
ATOM 638 C CA . PRO A 1 80 ? -6.336 -2.450 37.286 1.00 81.12 80 PRO A CA 1
ATOM 639 C C . PRO A 1 80 ? -5.328 -2.448 36.135 1.00 81.12 80 PRO A C 1
ATOM 641 O O . PRO A 1 80 ? -4.131 -2.203 36.330 1.00 81.12 80 PRO A O 1
ATOM 644 N N . LEU A 1 81 ? -5.819 -2.718 34.928 1.00 80.62 81 LEU A N 1
ATOM 645 C CA . LEU A 1 81 ? -5.010 -2.656 33.721 1.00 80.62 81 LEU A CA 1
ATOM 646 C C . LEU A 1 81 ? -4.695 -1.198 33.373 1.00 80.62 81 LEU A C 1
ATOM 648 O O . LEU A 1 81 ? -5.508 -0.296 33.568 1.00 80.62 81 LEU A O 1
ATOM 652 N N . LYS A 1 82 ? -3.502 -0.960 32.810 1.00 82.12 82 LYS A N 1
ATOM 653 C CA . LYS A 1 82 ? -3.136 0.364 32.274 1.00 82.12 82 LYS A CA 1
ATOM 654 C C . LYS A 1 82 ? -4.075 0.785 31.142 1.00 82.12 82 LYS A C 1
ATOM 656 O O . LYS A 1 82 ? -4.365 1.971 31.015 1.00 82.12 82 LYS A O 1
ATOM 661 N N . PHE A 1 83 ? -4.505 -0.185 30.334 1.00 83.62 83 PHE A N 1
ATOM 662 C CA . PHE A 1 83 ? -5.530 -0.002 29.322 1.00 83.62 83 PHE A CA 1
ATOM 663 C C . PHE A 1 83 ? -6.585 -1.100 29.441 1.00 83.62 83 PHE A C 1
ATOM 665 O O . PHE A 1 83 ? -6.220 -2.264 29.587 1.00 83.62 83 PHE A O 1
ATOM 672 N N . SER A 1 84 ? -7.863 -0.731 29.372 1.00 83.25 84 SER A N 1
ATOM 673 C CA . SER A 1 84 ? -9.005 -1.644 29.527 1.00 83.25 84 SER A CA 1
ATOM 674 C C . SER A 1 84 ? -9.190 -2.561 28.318 1.00 83.25 84 SER A C 1
ATOM 676 O O . SER A 1 84 ? -9.480 -3.742 28.469 1.00 83.25 84 SER A O 1
ATOM 678 N N . CYS A 1 85 ? -8.975 -2.047 27.107 1.00 82.00 85 CYS A N 1
ATOM 679 C CA . CYS A 1 85 ? -8.977 -2.843 25.885 1.00 82.00 85 CYS A CA 1
ATOM 680 C C . CYS A 1 85 ? -8.173 -2.171 24.763 1.00 82.00 85 CYS A C 1
ATOM 682 O O . CYS A 1 85 ? -7.839 -0.983 24.830 1.00 82.00 85 CYS A O 1
ATOM 684 N N . MET A 1 86 ? -7.873 -2.944 23.716 1.00 83.69 86 MET A N 1
ATOM 685 C CA . MET A 1 86 ? -7.319 -2.445 22.460 1.00 83.69 86 MET A CA 1
ATOM 686 C C . MET A 1 86 ? -8.373 -2.552 21.361 1.00 83.69 86 MET A C 1
ATOM 688 O O . MET A 1 86 ? -8.862 -3.640 21.064 1.00 83.69 86 MET A O 1
ATOM 692 N N . VAL A 1 87 ? -8.696 -1.417 20.746 1.00 83.12 87 VAL A N 1
ATOM 693 C CA . VAL A 1 87 ? -9.563 -1.328 19.571 1.00 83.12 87 VAL A CA 1
ATOM 694 C C . VAL A 1 87 ? -8.681 -1.110 18.362 1.00 83.12 87 VAL A C 1
ATOM 696 O O . VAL A 1 87 ? -7.804 -0.253 18.376 1.00 83.12 87 VAL A O 1
ATOM 699 N N . VAL A 1 88 ? -8.913 -1.884 17.313 1.00 82.31 88 VAL A N 1
ATOM 700 C CA . VAL A 1 88 ? -8.104 -1.842 16.103 1.00 82.31 88 VAL A CA 1
ATOM 701 C C . VAL A 1 88 ? -8.965 -1.382 14.939 1.00 82.31 88 VAL A C 1
ATOM 703 O O . VAL A 1 88 ? -10.041 -1.936 14.714 1.00 82.31 88 VAL A O 1
ATOM 706 N N . VAL A 1 89 ? -8.488 -0.380 14.204 1.00 79.75 89 VAL A N 1
ATOM 707 C CA . VAL A 1 89 ? -9.138 0.108 12.987 1.00 79.75 89 VAL A CA 1
ATOM 708 C C . VAL A 1 89 ? -8.254 -0.230 11.800 1.00 79.75 89 VAL A C 1
ATOM 710 O O . VAL A 1 89 ? -7.078 0.115 11.778 1.00 79.75 89 VAL A O 1
ATOM 713 N N . ASP A 1 90 ? -8.838 -0.885 10.802 1.00 74.75 90 ASP A N 1
ATOM 714 C CA . ASP A 1 90 ? -8.226 -1.003 9.486 1.00 74.75 90 ASP A CA 1
ATOM 715 C C . ASP A 1 90 ? -8.799 0.092 8.587 1.00 74.75 90 ASP A C 1
ATOM 717 O O . ASP A 1 90 ? -10.004 0.154 8.334 1.00 74.75 90 ASP A O 1
ATOM 721 N N . GLY A 1 91 ? -7.921 0.976 8.120 1.00 65.12 91 GLY A N 1
ATOM 722 C CA . GLY A 1 91 ? -8.286 2.031 7.189 1.00 65.12 91 GLY A CA 1
ATOM 723 C C . GLY A 1 91 ? -8.590 1.492 5.796 1.00 65.12 91 GLY A C 1
ATOM 724 O O . GLY A 1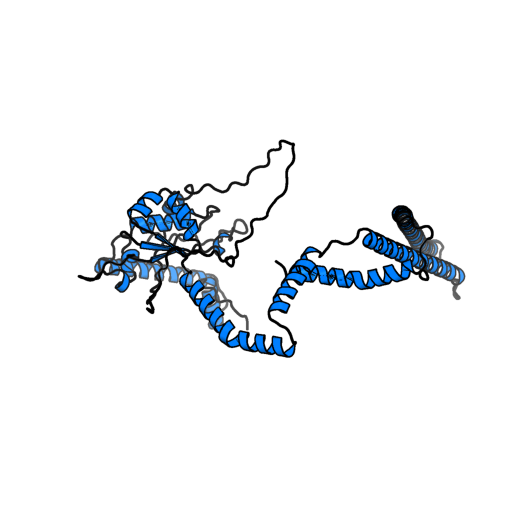 91 ? -9.194 2.222 5.021 1.00 65.12 91 GLY A O 1
ATOM 725 N N . ASN A 1 92 ? -8.167 0.263 5.468 1.00 62.56 92 ASN A N 1
ATOM 726 C CA . ASN A 1 92 ? -8.331 -0.409 4.181 1.00 62.56 92 ASN A CA 1
ATOM 727 C C . ASN A 1 92 ? -8.180 0.543 2.980 1.00 62.56 92 ASN A C 1
ATOM 729 O O . ASN A 1 92 ? -9.110 0.779 2.206 1.00 62.56 92 ASN A O 1
ATOM 733 N N . ASN A 1 93 ? -6.971 1.098 2.822 1.00 55.41 93 ASN A N 1
ATOM 734 C CA . ASN A 1 93 ? -6.635 2.069 1.772 1.00 55.41 93 ASN A CA 1
ATOM 735 C C . ASN A 1 93 ? -6.915 1.578 0.337 1.00 55.41 93 ASN A C 1
ATOM 737 O O . ASN A 1 93 ? -7.038 2.392 -0.572 1.00 55.41 93 ASN A O 1
ATOM 741 N N . SER A 1 94 ? -7.042 0.265 0.122 1.00 51.91 94 SER A N 1
ATOM 742 C CA . SER A 1 94 ? -7.189 -0.340 -1.207 1.00 51.91 94 SER A CA 1
ATOM 743 C C . SER A 1 94 ? -8.586 -0.184 -1.826 1.00 51.91 94 SER A C 1
ATOM 745 O O . SER A 1 94 ? -8.701 0.056 -3.028 1.00 51.91 94 SER A O 1
ATOM 747 N N . LEU A 1 95 ? -9.652 -0.262 -1.020 1.00 48.03 95 LEU A N 1
ATOM 748 C CA . LEU A 1 95 ? -11.034 -0.066 -1.483 1.00 48.03 95 LEU A CA 1
ATOM 749 C C . LEU A 1 95 ? -11.377 1.418 -1.704 1.00 48.03 95 LEU A C 1
ATOM 751 O O . LEU A 1 95 ? -12.354 1.716 -2.385 1.00 48.03 95 LEU A O 1
ATOM 755 N N . LYS A 1 96 ? -10.521 2.336 -1.226 1.00 49.00 96 LYS A N 1
ATOM 756 C CA . LYS A 1 96 ? -10.661 3.799 -1.358 1.00 49.00 96 LYS A CA 1
ATOM 757 C C . LYS A 1 96 ? -10.555 4.321 -2.797 1.00 49.00 96 LYS A C 1
ATOM 759 O O . LYS A 1 96 ? -10.918 5.463 -3.048 1.00 49.00 96 LYS A O 1
ATOM 764 N N . CYS A 1 97 ? -10.071 3.505 -3.737 1.00 45.56 97 CYS A N 1
ATOM 765 C CA . CYS A 1 97 ? -9.836 3.902 -5.134 1.00 45.56 97 CYS A CA 1
ATOM 766 C C . CYS A 1 97 ? -10.796 3.248 -6.137 1.00 45.56 97 CYS A C 1
ATOM 768 O O . CYS A 1 97 ? -10.611 3.394 -7.346 1.00 45.56 97 CYS A O 1
ATOM 770 N N . MET A 1 98 ? -11.802 2.506 -5.669 1.00 44.81 98 MET A N 1
ATOM 771 C CA . MET A 1 98 ? -12.817 1.912 -6.540 1.00 44.81 98 MET A CA 1
ATOM 772 C C . MET A 1 98 ? -13.862 2.973 -6.902 1.00 44.81 98 MET A C 1
ATOM 774 O O . MET A 1 98 ? -15.024 2.880 -6.516 1.00 44.81 98 MET A O 1
ATOM 778 N N . ASP A 1 99 ? -13.432 3.995 -7.643 1.00 42.28 99 ASP A N 1
ATOM 779 C CA . ASP A 1 99 ? -14.357 4.885 -8.332 1.00 42.28 99 ASP A CA 1
ATOM 780 C C . ASP A 1 99 ? -15.127 4.047 -9.363 1.00 42.28 99 ASP A C 1
ATOM 782 O O . ASP A 1 99 ? -14.551 3.237 -10.104 1.00 42.28 99 ASP A O 1
ATOM 786 N N . GLY A 1 100 ? -16.451 4.168 -9.363 1.00 44.53 100 GLY A N 1
ATOM 787 C CA . GLY A 1 100 ? -17.299 3.401 -10.261 1.00 44.53 100 GLY A CA 1
ATOM 788 C C . GLY A 1 100 ? -16.905 3.695 -11.705 1.00 44.53 100 GLY A C 1
ATOM 789 O O . GLY A 1 100 ? -17.043 4.820 -12.182 1.00 44.53 100 GLY A O 1
ATOM 790 N N . VAL A 1 101 ? -16.432 2.689 -12.446 1.00 37.16 101 VAL A N 1
ATOM 791 C CA . VAL A 1 101 ? -16.210 2.833 -13.891 1.00 37.16 101 VAL A CA 1
ATOM 792 C C . VAL A 1 101 ? -17.582 2.958 -14.577 1.00 37.16 101 VAL A C 1
ATOM 794 O O . VAL A 1 101 ? -18.193 1.972 -14.996 1.00 37.16 101 VAL A O 1
ATOM 797 N N . GLY A 1 102 ? -18.078 4.194 -14.679 1.00 48.78 102 GLY A N 1
ATOM 798 C CA . GLY A 1 102 ? -19.343 4.571 -15.316 1.00 48.78 102 GLY A CA 1
ATOM 799 C C . GLY A 1 102 ? -20.584 4.497 -14.411 1.00 48.78 102 GLY A C 1
ATOM 800 O O . GLY A 1 102 ? -20.500 4.230 -13.222 1.00 48.78 102 GLY A O 1
ATOM 801 N N . LYS A 1 103 ? -21.776 4.697 -15.002 1.00 40.53 103 LYS A N 1
ATOM 802 C CA . LYS A 1 103 ? -23.108 4.656 -14.343 1.00 40.53 103 LYS A CA 1
ATOM 803 C C . LYS A 1 103 ? -23.528 3.272 -13.803 1.00 40.53 103 LYS A C 1
ATOM 805 O O . LYS A 1 103 ? -24.720 3.000 -13.684 1.00 40.53 103 LYS A O 1
ATOM 810 N N . ARG A 1 104 ? -22.597 2.344 -13.591 1.00 45.00 104 ARG A N 1
ATOM 811 C CA . ARG A 1 104 ? -22.930 1.038 -13.020 1.00 45.00 104 ARG A CA 1
ATOM 812 C C . ARG A 1 104 ? -22.928 1.192 -11.506 1.00 45.00 104 ARG A C 1
ATOM 814 O O . ARG A 1 104 ? -21.928 1.610 -10.940 1.00 45.00 104 ARG A O 1
ATOM 821 N N . GLU A 1 105 ? -24.042 0.857 -10.868 1.00 47.81 105 GLU A N 1
ATOM 822 C CA . GLU A 1 105 ? -24.077 0.572 -9.434 1.00 47.81 105 GLU A CA 1
ATOM 823 C C . GLU A 1 105 ? -23.185 -0.661 -9.214 1.00 47.81 105 GLU A C 1
ATOM 825 O O . GLU A 1 105 ? -23.577 -1.789 -9.504 1.00 47.81 105 GLU A O 1
ATOM 830 N N . VAL A 1 106 ? -21.914 -0.430 -8.868 1.00 47.94 106 VAL A N 1
ATOM 831 C CA . VAL A 1 106 ? -20.917 -1.493 -8.631 1.00 47.94 106 VAL A CA 1
ATOM 832 C C . VAL A 1 106 ? -20.927 -1.944 -7.162 1.00 47.94 106 VAL A C 1
ATOM 834 O O . VAL A 1 106 ? -20.367 -2.991 -6.845 1.00 47.94 106 VAL A O 1
ATOM 837 N N . ALA A 1 107 ? -21.593 -1.197 -6.278 1.00 52.84 107 ALA A N 1
ATOM 838 C CA . ALA A 1 107 ? -21.703 -1.509 -4.858 1.00 52.84 107 ALA A CA 1
ATOM 839 C C . ALA A 1 107 ? -23.011 -2.247 -4.539 1.00 52.84 107 ALA A C 1
ATOM 841 O O . ALA A 1 107 ? -24.059 -1.960 -5.120 1.00 52.84 107 ALA A O 1
ATOM 842 N N . ASP A 1 108 ? -22.931 -3.194 -3.606 1.00 54.78 108 ASP A N 1
ATOM 843 C CA . ASP A 1 108 ? -24.103 -3.819 -3.004 1.00 54.78 108 ASP A CA 1
ATOM 844 C C . ASP A 1 108 ? -24.808 -2.785 -2.112 1.00 54.78 108 ASP A C 1
ATOM 846 O O . ASP A 1 108 ? -24.238 -2.324 -1.131 1.00 54.78 108 ASP A O 1
ATOM 850 N N . ILE A 1 109 ? -26.028 -2.388 -2.479 1.00 58.16 109 ILE A N 1
ATOM 851 C CA . ILE A 1 109 ? -26.841 -1.407 -1.738 1.00 58.16 109 ILE A CA 1
ATOM 852 C C . ILE A 1 109 ? -27.696 -2.060 -0.642 1.00 58.16 109 ILE A C 1
ATOM 854 O O . ILE A 1 109 ? -28.622 -1.435 -0.118 1.00 58.16 109 ILE A O 1
ATOM 858 N N . CYS A 1 110 ? -27.457 -3.336 -0.324 1.00 60.62 110 CYS A N 1
ATOM 859 C CA . CYS A 1 110 ? -28.206 -4.032 0.712 1.00 60.62 110 CYS A CA 1
ATOM 860 C C . CYS A 1 110 ? -28.021 -3.360 2.077 1.00 60.62 110 CYS A C 1
ATOM 862 O O . CYS A 1 110 ? -26.953 -3.389 2.684 1.00 60.62 110 CYS A O 1
ATOM 864 N N . ILE A 1 111 ? -29.114 -2.810 2.606 1.00 62.69 111 ILE A N 1
ATOM 865 C CA . ILE A 1 111 ? -29.146 -2.223 3.943 1.00 62.69 111 ILE A CA 1
ATOM 866 C C . ILE A 1 111 ? -29.358 -3.346 4.962 1.00 62.69 111 ILE A C 1
ATOM 868 O O . ILE A 1 111 ? -30.447 -3.911 5.081 1.00 62.69 111 ILE A O 1
ATOM 872 N N . PHE A 1 112 ? -28.328 -3.650 5.750 1.00 64.50 112 PHE A N 1
ATOM 873 C CA . PHE A 1 112 ? -28.415 -4.583 6.877 1.00 64.50 112 PHE A CA 1
ATOM 874 C C . PHE A 1 112 ? -29.012 -3.899 8.120 1.00 64.50 112 PHE A C 1
ATOM 876 O O . PHE A 1 112 ? -28.368 -3.828 9.162 1.00 64.50 112 PHE A O 1
ATOM 883 N N . GLY A 1 113 ? -30.245 -3.391 8.017 1.00 60.59 113 GLY A N 1
ATOM 884 C CA . GLY A 1 113 ? -30.855 -2.507 9.028 1.00 60.59 113 GLY A CA 1
ATOM 885 C C . GLY A 1 113 ? -31.053 -3.109 10.428 1.00 60.59 113 GLY A C 1
ATOM 886 O O . GLY A 1 113 ? -31.223 -2.369 11.388 1.00 60.59 113 GLY A O 1
ATOM 887 N N . GLU A 1 114 ? -31.007 -4.436 10.563 1.00 67.44 114 GLU A N 1
ATOM 888 C CA . GLU A 1 114 ? -31.135 -5.143 11.851 1.00 67.44 114 GLU A CA 1
ATOM 889 C C . GLU A 1 114 ? -29.777 -5.545 12.464 1.00 67.44 114 GLU A C 1
ATOM 891 O O . GLU A 1 114 ? -29.735 -6.179 13.517 1.00 67.44 114 GLU A O 1
ATOM 896 N N . SER A 1 115 ? -28.658 -5.241 11.798 1.00 74.56 115 SER A N 1
ATOM 897 C CA . SER A 1 115 ? -27.326 -5.686 12.217 1.00 74.56 115 SER A CA 1
ATOM 898 C C . SER A 1 115 ? -26.623 -4.658 13.104 1.00 74.56 115 SER A C 1
ATOM 900 O O . SER A 1 115 ? -26.361 -3.542 12.672 1.00 74.56 115 SER A O 1
ATOM 902 N N . ASP A 1 116 ? -26.188 -5.083 14.292 1.00 79.00 116 ASP A N 1
ATOM 903 C CA . ASP A 1 116 ? -25.342 -4.301 15.216 1.00 79.00 116 ASP A CA 1
ATOM 904 C C . ASP A 1 116 ? -23.850 -4.276 14.800 1.00 79.00 116 ASP A C 1
ATOM 906 O O . ASP A 1 116 ? -22.954 -3.990 15.592 1.00 79.00 116 ASP A O 1
ATOM 910 N N . TYR A 1 117 ? -23.535 -4.668 13.562 1.00 82.62 117 TYR A N 1
ATOM 911 C CA . TYR A 1 117 ? -22.184 -4.539 13.010 1.00 82.62 117 TYR A CA 1
ATOM 912 C C . TYR A 1 117 ? -21.979 -3.215 12.288 1.00 82.62 117 TYR A C 1
ATOM 914 O O . TYR A 1 117 ? -20.883 -2.670 12.357 1.00 82.62 117 TYR A O 1
ATOM 922 N N . TYR A 1 118 ? -22.995 -2.707 11.593 1.00 85.75 118 TYR A N 1
ATOM 923 C CA . TYR A 1 118 ? -22.822 -1.578 10.687 1.00 85.75 118 TYR A CA 1
ATOM 924 C C . TYR A 1 118 ? -23.086 -0.251 11.391 1.00 85.75 118 TYR A C 1
ATOM 926 O O . TYR A 1 118 ? -24.122 -0.066 12.028 1.00 85.75 118 TYR A O 1
ATOM 934 N N . LEU A 1 119 ? -22.162 0.694 11.239 1.00 87.19 119 LEU A N 1
ATOM 935 C CA . LEU A 1 119 ? -22.432 2.091 11.554 1.00 87.19 119 LEU A CA 1
ATOM 936 C C . LEU A 1 119 ? -23.323 2.683 10.463 1.00 87.19 119 LEU A C 1
ATOM 938 O O . LEU A 1 119 ? -23.081 2.459 9.277 1.00 87.19 119 LEU A O 1
ATOM 942 N N . SER A 1 120 ? -24.351 3.436 10.861 1.00 86.88 120 SER A N 1
ATOM 943 C CA . SER A 1 120 ? -25.225 4.095 9.893 1.00 86.88 120 SER A CA 1
ATOM 944 C C . SER A 1 120 ? -24.468 5.180 9.131 1.00 86.88 120 SER A C 1
ATOM 946 O O . SER A 1 120 ? -23.616 5.878 9.685 1.00 86.88 120 SER A O 1
ATOM 948 N N . GLU A 1 121 ? -24.818 5.353 7.859 1.00 83.50 121 GLU A N 1
ATOM 949 C CA . GLU A 1 121 ? -24.236 6.395 7.013 1.00 83.50 121 GLU A CA 1
ATOM 950 C C . GLU A 1 121 ? -24.454 7.795 7.613 1.00 83.50 121 GLU A C 1
ATOM 952 O O . GLU A 1 121 ? -23.528 8.601 7.670 1.00 83.50 121 GLU A O 1
ATOM 957 N N . GLU A 1 122 ? -25.649 8.055 8.150 1.00 86.88 122 GLU A N 1
ATOM 958 C CA . GLU A 1 122 ? -25.988 9.306 8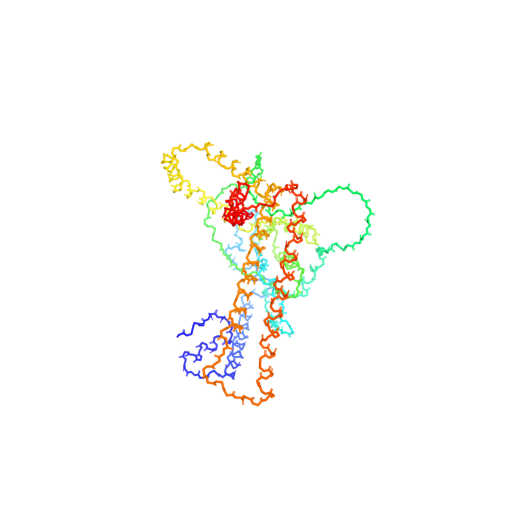.840 1.00 86.88 122 GLU A CA 1
ATOM 959 C C . GLU A 1 122 ? -25.044 9.594 10.017 1.00 86.88 122 GLU A C 1
ATOM 961 O O . GLU A 1 122 ? -24.600 10.728 10.213 1.00 86.88 122 GLU A O 1
ATOM 966 N N . PHE A 1 123 ? -24.692 8.559 10.787 1.00 88.19 123 PHE A N 1
ATOM 967 C CA . PHE A 1 123 ? -23.764 8.695 11.903 1.00 88.19 123 PHE A CA 1
ATOM 968 C C . PHE A 1 123 ? -22.343 8.989 11.416 1.00 88.19 123 PHE A C 1
ATOM 970 O O . PHE A 1 123 ? -21.696 9.892 11.938 1.00 88.19 123 PHE A O 1
ATOM 977 N N . VAL A 1 124 ? -21.870 8.272 10.393 1.00 86.88 124 VAL A N 1
ATOM 978 C CA . VAL A 1 124 ? -20.529 8.477 9.824 1.00 86.88 124 VAL A CA 1
ATOM 979 C C . VAL A 1 124 ? -20.389 9.874 9.211 1.00 86.88 124 VAL A C 1
ATOM 981 O O . VAL A 1 124 ? -19.380 10.543 9.423 1.00 86.88 124 VAL A O 1
ATOM 984 N N . ASN A 1 125 ? -21.412 10.351 8.500 1.00 87.12 125 ASN A N 1
ATOM 985 C CA . ASN A 1 125 ? -21.391 11.656 7.837 1.00 87.12 125 ASN A CA 1
ATOM 986 C C . ASN A 1 125 ? -21.415 12.844 8.809 1.00 87.12 125 ASN A C 1
ATOM 988 O O . ASN A 1 125 ? -21.080 13.951 8.404 1.00 87.12 125 ASN A O 1
ATOM 992 N N . THR A 1 126 ? -21.715 12.629 10.094 1.00 89.38 126 THR A N 1
ATOM 993 C CA . THR A 1 126 ? -21.551 13.672 11.124 1.00 89.38 126 THR A CA 1
ATOM 994 C C . THR A 1 126 ? -20.086 14.124 11.252 1.00 89.38 126 THR A C 1
ATOM 996 O O . THR A 1 126 ? -19.829 15.253 11.654 1.00 89.38 126 THR A O 1
ATOM 999 N N . PHE A 1 127 ? -19.134 13.269 10.858 1.00 86.31 1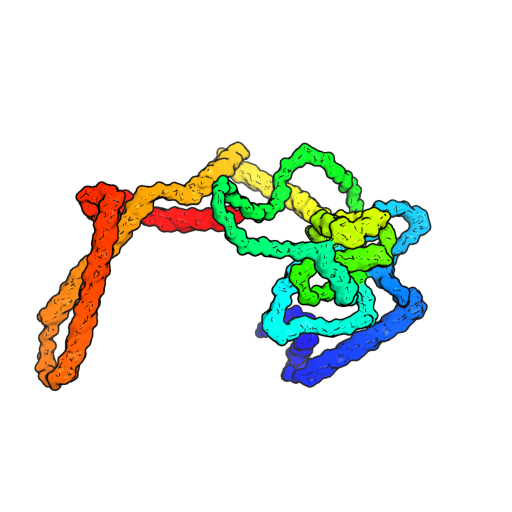27 PHE A N 1
ATOM 1000 C CA . PHE A 1 127 ? -17.691 13.508 10.955 1.00 86.31 127 PHE A CA 1
ATOM 1001 C C . PHE A 1 127 ? -17.041 13.906 9.615 1.00 86.31 127 PHE A C 1
ATOM 1003 O O . PHE A 1 127 ? -15.817 13.947 9.517 1.00 86.31 127 PHE A O 1
ATOM 1010 N N . ALA A 1 128 ? -17.837 14.157 8.568 1.00 82.62 128 ALA A N 1
ATOM 1011 C CA . ALA A 1 128 ? -17.350 14.476 7.222 1.00 82.62 128 ALA A CA 1
ATOM 1012 C C . ALA A 1 128 ? -16.497 15.758 7.182 1.00 82.62 128 ALA A C 1
ATOM 1014 O O . ALA A 1 128 ? -15.400 15.759 6.627 1.00 82.62 128 ALA A O 1
ATOM 1015 N N . ASP A 1 129 ? -16.969 16.811 7.853 1.00 79.75 129 ASP A N 1
ATOM 1016 C CA . ASP A 1 129 ? -16.374 18.152 7.820 1.00 79.75 129 ASP A CA 1
ATOM 1017 C C . ASP A 1 129 ? -15.385 18.425 8.969 1.00 79.75 129 ASP A C 1
ATOM 1019 O O . ASP A 1 129 ? -14.933 19.556 9.154 1.00 79.75 129 ASP A O 1
ATOM 1023 N N . GLU A 1 130 ? -15.045 17.418 9.781 1.00 79.38 130 GLU A N 1
ATOM 1024 C CA . GLU A 1 130 ? -14.170 17.614 10.948 1.00 79.38 130 GLU A CA 1
ATOM 1025 C C . GLU A 1 130 ? -12.699 17.831 10.588 1.00 79.38 130 GLU A C 1
ATOM 1027 O O . GLU A 1 130 ? -11.915 18.292 11.419 1.00 79.38 130 GLU A O 1
ATOM 1032 N N . VAL A 1 131 ? -12.322 17.536 9.344 1.00 67.06 131 VAL A N 1
ATOM 1033 C CA . VAL A 1 131 ? -10.962 17.713 8.843 1.00 67.06 131 VAL A CA 1
ATOM 1034 C C . VAL A 1 131 ? -11.031 18.526 7.556 1.00 67.06 131 VAL A C 1
ATOM 1036 O O . VAL A 1 131 ? -11.691 18.097 6.607 1.00 67.06 131 VAL A O 1
ATOM 1039 N N . PRO A 1 132 ? -10.358 19.690 7.473 1.00 56.38 132 PRO A N 1
ATOM 1040 C CA . PRO A 1 132 ? -10.350 20.482 6.256 1.00 56.38 132 PRO A CA 1
ATOM 1041 C C . PRO A 1 132 ? -9.824 19.649 5.089 1.00 56.38 132 PRO A C 1
ATOM 1043 O O . PRO A 1 132 ? -8.718 19.103 5.146 1.00 56.38 132 PRO A O 1
ATOM 1046 N N . THR A 1 133 ? -10.582 19.595 3.996 1.00 48.97 133 THR A N 1
ATOM 1047 C CA . THR A 1 133 ? -10.084 19.057 2.732 1.00 48.97 133 THR A CA 1
ATOM 1048 C C . THR A 1 133 ? -8.829 19.850 2.365 1.00 48.97 133 THR A C 1
ATOM 1050 O O . THR A 1 133 ? -8.873 21.080 2.282 1.00 48.97 133 THR A O 1
ATOM 1053 N N . ARG A 1 134 ? -7.688 19.178 2.151 1.00 39.97 134 ARG A N 1
ATOM 1054 C CA . ARG A 1 134 ? -6.491 19.807 1.563 1.00 39.97 134 ARG A CA 1
ATOM 1055 C C . ARG A 1 134 ? -6.848 20.270 0.144 1.00 39.97 134 ARG A C 1
ATOM 1057 O O . ARG A 1 134 ? -6.622 19.560 -0.832 1.00 39.97 134 ARG A O 1
ATOM 1064 N N . HIS A 1 135 ? -7.454 21.447 0.012 1.00 36.09 135 HIS A N 1
ATOM 1065 C CA . HIS A 1 135 ? -7.736 22.039 -1.284 1.00 36.09 135 HIS A CA 1
ATOM 1066 C C . HIS A 1 135 ? -6.426 22.511 -1.916 1.00 36.09 135 HIS A C 1
ATOM 1068 O O . HIS A 1 135 ? -5.707 23.348 -1.370 1.00 36.09 135 HIS A O 1
ATOM 1074 N N . SER A 1 136 ? -6.146 21.944 -3.091 1.00 39.91 136 SER A N 1
ATOM 1075 C CA . SER A 1 136 ? -5.195 22.430 -4.087 1.00 39.91 136 SER A CA 1
ATOM 1076 C C . SER A 1 136 ? -5.205 23.962 -4.141 1.00 39.91 136 SER A C 1
ATOM 1078 O O . SER A 1 136 ? -6.229 24.569 -4.459 1.00 39.91 136 SER A O 1
ATOM 1080 N N . GLN A 1 137 ? -4.081 24.599 -3.805 1.00 29.94 137 GLN A N 1
ATOM 1081 C CA . GLN A 1 137 ? -3.944 26.045 -3.940 1.00 29.94 137 GLN A CA 1
ATOM 1082 C C . GLN A 1 137 ? -4.061 26.427 -5.422 1.00 29.94 137 GLN A C 1
ATOM 1084 O O . GLN A 1 137 ? -3.232 26.059 -6.256 1.00 29.94 137 GLN A O 1
ATOM 1089 N N . SER A 1 138 ? -5.112 27.178 -5.747 1.00 29.25 138 SER A N 1
ATOM 1090 C CA . SER A 1 138 ? -5.328 27.763 -7.064 1.00 29.25 138 SER A CA 1
ATOM 1091 C C . SER A 1 138 ? -4.236 28.786 -7.384 1.00 29.25 138 SER A C 1
ATOM 1093 O O . SER A 1 138 ? -4.052 29.761 -6.651 1.00 29.25 138 SER A O 1
ATOM 1095 N N . LYS A 1 139 ? -3.568 28.607 -8.528 1.00 32.69 139 LYS A N 1
ATOM 1096 C CA . LYS A 1 139 ? -2.754 29.638 -9.184 1.00 32.69 139 LYS A CA 1
ATOM 1097 C C . LYS A 1 139 ? -3.560 30.932 -9.334 1.00 32.69 139 LYS A C 1
ATOM 1099 O O . LYS A 1 139 ? -4.504 30.969 -10.119 1.00 32.69 139 LYS A O 1
ATOM 1104 N N . THR A 1 140 ? -3.115 32.006 -8.688 1.00 25.36 140 THR A N 1
ATOM 1105 C CA . THR A 1 140 ? -3.399 33.370 -9.153 1.00 25.36 140 THR A CA 1
ATOM 1106 C C . THR A 1 140 ? -2.079 34.122 -9.227 1.00 25.36 140 THR A C 1
ATOM 1108 O O . THR A 1 140 ? -1.331 34.175 -8.256 1.00 25.36 140 THR A O 1
ATOM 1111 N N . ALA A 1 141 ? -1.767 34.603 -10.426 1.00 31.92 141 ALA A N 1
ATOM 1112 C CA . ALA A 1 141 ? -0.498 35.201 -10.801 1.00 31.92 141 ALA A CA 1
ATOM 1113 C C . ALA A 1 141 ? -0.336 36.618 -10.235 1.00 31.92 141 ALA A C 1
ATOM 1115 O O . ALA A 1 141 ? -1.188 37.468 -10.489 1.00 31.92 141 ALA A O 1
ATOM 1116 N N . ILE A 1 142 ? 0.790 36.865 -9.560 1.00 28.91 142 ILE A N 1
ATOM 1117 C CA . ILE A 1 142 ? 1.476 38.163 -9.494 1.00 28.91 142 ILE A CA 1
ATOM 1118 C C . ILE A 1 142 ? 2.989 37.869 -9.575 1.00 28.91 142 ILE A C 1
ATOM 1120 O O . ILE A 1 142 ? 3.551 37.251 -8.674 1.00 28.91 142 ILE A O 1
ATOM 1124 N N . GLU A 1 143 ? 3.610 38.261 -10.692 1.00 27.06 143 GLU A N 1
ATOM 1125 C CA . GLU A 1 143 ? 5.065 38.432 -10.893 1.00 27.06 143 GLU A CA 1
ATOM 1126 C C . GLU A 1 143 ? 5.535 39.648 -10.048 1.00 27.06 143 GLU A C 1
ATOM 1128 O O . GLU A 1 143 ? 4.758 40.578 -9.857 1.00 27.06 143 GLU A O 1
ATOM 1133 N N . ASP A 1 144 ? 6.741 39.804 -9.499 1.00 25.00 144 ASP A N 1
ATOM 1134 C CA . ASP A 1 144 ? 8.051 39.205 -9.748 1.00 25.00 144 ASP A CA 1
ATOM 1135 C C . ASP A 1 144 ? 8.985 39.566 -8.562 1.00 25.00 144 ASP A C 1
ATOM 1137 O O . ASP A 1 144 ? 8.911 40.692 -8.064 1.00 25.00 144 ASP A O 1
ATOM 1141 N N . SER A 1 145 ? 9.857 38.645 -8.119 1.00 24.52 145 SER A N 1
ATOM 1142 C CA . SER A 1 145 ? 11.260 38.863 -7.672 1.00 24.52 145 SER A CA 1
ATOM 1143 C C . SER A 1 145 ? 11.808 37.730 -6.775 1.00 24.52 145 SER A C 1
ATOM 1145 O O . SER A 1 145 ? 11.659 37.721 -5.561 1.00 24.52 145 SER A O 1
ATOM 1147 N N . LYS A 1 146 ? 12.478 36.782 -7.446 1.00 30.25 146 LYS A N 1
ATOM 1148 C CA . LYS A 1 146 ? 13.684 36.007 -7.068 1.00 30.25 146 LYS A CA 1
ATOM 1149 C C . LYS A 1 146 ? 13.917 35.599 -5.599 1.00 30.25 146 LYS A C 1
ATOM 1151 O O . LYS A 1 146 ? 14.418 36.393 -4.818 1.00 30.25 146 LYS A O 1
ATOM 1156 N N . GLU A 1 147 ? 13.733 34.300 -5.337 1.00 26.09 147 GLU A N 1
ATOM 1157 C CA . GLU A 1 147 ? 14.699 33.294 -4.815 1.00 26.09 147 GLU A CA 1
ATOM 1158 C C . GLU A 1 147 ? 13.880 32.001 -4.570 1.00 26.09 147 GLU A C 1
ATOM 1160 O O . GLU A 1 147 ? 12.947 32.002 -3.783 1.00 26.09 147 GLU A O 1
ATOM 1165 N N . GLY A 1 148 ? 13.942 30.964 -5.411 1.00 26.31 148 GLY A N 1
ATOM 1166 C CA . GLY A 1 148 ? 14.946 29.895 -5.369 1.00 26.31 148 GLY A CA 1
ATOM 1167 C C . GLY A 1 148 ? 14.287 28.558 -4.959 1.00 26.31 148 GLY A C 1
ATOM 1168 O O . GLY A 1 148 ? 13.997 28.370 -3.789 1.00 26.31 148 GLY A O 1
ATOM 1169 N N . PHE A 1 149 ? 13.998 27.694 -5.949 1.00 24.86 149 PHE A N 1
ATOM 1170 C CA . PHE A 1 149 ? 13.743 26.229 -5.932 1.00 24.86 149 PHE A CA 1
ATOM 1171 C C . PHE A 1 149 ? 13.828 25.521 -4.554 1.00 24.86 149 PHE A C 1
ATOM 1173 O O . PHE A 1 149 ? 14.843 25.624 -3.883 1.00 24.86 149 PHE A O 1
ATOM 1180 N N . GLY A 1 150 ? 12.833 24.779 -4.050 1.00 29.55 150 GLY A N 1
ATOM 1181 C CA . GLY A 1 150 ? 12.168 23.611 -4.643 1.00 29.55 150 GLY A CA 1
ATOM 1182 C C . GLY A 1 150 ? 12.731 22.324 -4.012 1.00 29.55 150 GLY A C 1
ATOM 1183 O O . GLY A 1 150 ? 13.852 21.954 -4.335 1.00 29.55 150 GLY A O 1
ATOM 1184 N N . ALA A 1 151 ? 11.975 21.641 -3.143 1.00 24.33 151 ALA A N 1
ATOM 1185 C CA . ALA A 1 151 ? 12.314 20.299 -2.651 1.00 24.33 151 ALA A CA 1
ATOM 1186 C C . ALA A 1 151 ? 11.067 19.387 -2.711 1.00 24.33 151 ALA A C 1
ATOM 1188 O O . ALA A 1 151 ? 9.998 19.828 -2.277 1.00 24.33 151 ALA A O 1
ATOM 1189 N N . PRO A 1 152 ? 11.157 18.166 -3.276 1.00 27.62 152 PRO A N 1
ATOM 1190 C CA . PRO A 1 152 ? 10.080 17.177 -3.248 1.00 27.62 152 PRO A CA 1
ATOM 1191 C C . PRO A 1 152 ? 9.896 16.618 -1.831 1.00 27.62 152 PRO A C 1
ATOM 1193 O O . PRO A 1 152 ? 10.865 16.496 -1.086 1.00 27.62 152 PRO A O 1
ATOM 1196 N N . GLU A 1 153 ? 8.662 16.261 -1.471 1.00 30.55 153 GLU A N 1
ATOM 1197 C CA . GLU A 1 153 ? 8.363 15.524 -0.240 1.00 30.55 153 GLU A CA 1
ATOM 1198 C C . GLU A 1 153 ? 9.012 14.132 -0.306 1.00 30.55 153 GLU A C 1
ATOM 1200 O O . GLU A 1 153 ? 8.553 13.235 -1.011 1.00 30.55 153 GLU A O 1
ATOM 1205 N N . GLU A 1 154 ? 10.117 13.989 0.416 1.00 26.09 154 GLU A N 1
ATOM 1206 C CA . GLU A 1 154 ? 10.816 12.737 0.670 1.00 26.09 154 GLU A CA 1
ATOM 1207 C C . GLU A 1 154 ? 10.005 11.940 1.706 1.00 26.09 154 GLU A C 1
ATOM 1209 O O . GLU A 1 154 ? 9.736 12.411 2.817 1.00 26.09 154 GLU A O 1
ATOM 1214 N N . HIS A 1 155 ? 9.557 10.738 1.338 1.00 33.00 155 HIS A N 1
ATOM 1215 C CA . HIS A 1 155 ? 9.036 9.778 2.304 1.00 33.00 155 HIS A CA 1
ATOM 1216 C C . HIS A 1 155 ? 10.170 9.423 3.268 1.00 33.00 155 HIS A C 1
ATOM 1218 O O . HIS A 1 155 ? 11.140 8.789 2.871 1.00 33.00 155 HIS A O 1
ATOM 1224 N N . GLY A 1 156 ? 10.056 9.862 4.523 1.00 25.52 156 GLY A N 1
ATOM 1225 C CA . GLY A 1 156 ? 11.070 9.623 5.543 1.00 25.52 156 GLY A CA 1
ATOM 1226 C C . GLY A 1 156 ? 11.301 8.132 5.787 1.00 25.52 156 GLY A C 1
ATOM 1227 O O . GLY A 1 156 ? 10.478 7.466 6.416 1.00 25.52 156 GLY A O 1
ATOM 1228 N N . ASP A 1 157 ? 12.438 7.642 5.305 1.00 25.86 157 ASP A N 1
ATOM 1229 C CA . ASP A 1 157 ? 13.085 6.406 5.730 1.00 25.86 157 ASP A CA 1
ATOM 1230 C C . ASP A 1 157 ? 13.584 6.566 7.185 1.00 25.86 157 ASP A C 1
ATOM 1232 O O . ASP A 1 157 ? 14.377 7.475 7.465 1.00 25.86 157 ASP A O 1
ATOM 1236 N N . PRO A 1 158 ? 13.128 5.752 8.157 1.00 35.94 158 PRO A N 1
ATOM 1237 C CA . PRO A 1 158 ? 13.505 5.900 9.554 1.00 35.94 158 PRO A CA 1
ATOM 1238 C C . PRO A 1 158 ? 14.825 5.168 9.842 1.00 35.94 158 PRO A C 1
ATOM 1240 O O . PRO A 1 158 ? 14.885 4.332 10.742 1.00 35.94 158 PRO A O 1
ATOM 1243 N N . THR A 1 159 ? 15.889 5.488 9.101 1.00 32.88 159 THR A N 1
ATOM 1244 C CA . THR A 1 159 ? 17.254 4.996 9.385 1.00 32.88 159 THR A CA 1
ATOM 1245 C C . THR A 1 159 ? 18.176 6.082 9.954 1.00 32.88 159 THR A C 1
ATOM 1247 O O . THR A 1 159 ? 19.324 5.815 10.302 1.00 32.88 159 THR A O 1
ATOM 1250 N N . ASN A 1 160 ? 17.679 7.305 10.156 1.00 27.22 160 ASN A N 1
ATOM 1251 C CA . ASN A 1 160 ? 18.461 8.366 10.790 1.00 27.22 160 ASN A CA 1
ATOM 1252 C C . ASN A 1 160 ? 18.393 8.248 12.317 1.00 27.22 160 ASN A C 1
ATOM 1254 O O . ASN A 1 160 ? 17.436 8.676 12.963 1.00 27.22 160 ASN A O 1
ATOM 1258 N N . GLY A 1 161 ? 19.425 7.621 12.881 1.00 31.62 161 GLY A N 1
ATOM 1259 C CA . GLY A 1 161 ? 19.651 7.545 14.317 1.00 31.62 161 GLY A CA 1
ATOM 1260 C C . GLY A 1 161 ? 19.858 8.930 14.926 1.00 31.62 161 GLY A C 1
ATOM 1261 O O . GLY A 1 161 ? 20.824 9.617 14.603 1.00 31.62 161 GLY A O 1
ATOM 1262 N N . ASP A 1 162 ? 18.973 9.299 15.848 1.00 30.31 162 ASP A N 1
ATOM 1263 C CA . ASP A 1 162 ? 19.164 10.423 16.762 1.00 30.31 162 ASP A CA 1
ATOM 1264 C C . ASP A 1 162 ? 19.474 9.856 18.163 1.00 30.31 162 ASP A C 1
ATOM 1266 O O . ASP A 1 162 ? 18.764 8.952 18.629 1.00 30.31 162 ASP A O 1
ATOM 1270 N N . PRO A 1 163 ? 20.542 10.304 18.849 1.00 31.80 163 PRO A N 1
ATOM 1271 C CA . PRO A 1 163 ? 20.939 9.758 20.132 1.00 31.80 163 PRO A CA 1
ATOM 1272 C C . PRO A 1 163 ? 20.274 10.553 21.257 1.00 31.80 163 PRO A C 1
ATOM 1274 O O . PRO A 1 163 ? 20.898 11.431 21.843 1.00 31.80 163 PRO A O 1
ATOM 1277 N N . ASP A 1 164 ? 19.026 10.231 21.608 1.00 29.02 164 ASP A N 1
ATOM 1278 C CA . ASP A 1 164 ? 18.576 10.439 22.990 1.00 29.02 164 ASP A CA 1
ATOM 1279 C C . ASP A 1 164 ? 17.349 9.580 23.368 1.00 29.02 164 ASP A C 1
ATOM 1281 O O . ASP A 1 164 ? 16.343 9.556 22.652 1.00 29.02 164 ASP A O 1
ATOM 1285 N N . PRO A 1 165 ? 17.378 8.864 24.510 1.00 33.88 165 PRO A N 1
ATOM 1286 C CA . PRO A 1 165 ? 16.357 7.893 24.865 1.00 33.88 165 PRO A CA 1
ATOM 1287 C C . PRO A 1 165 ? 15.213 8.578 25.613 1.00 33.88 165 PRO A C 1
ATOM 1289 O O . PRO A 1 165 ? 15.371 9.023 26.752 1.00 33.88 165 PRO A O 1
ATOM 1292 N N . LYS A 1 166 ? 14.011 8.605 25.030 1.00 25.28 166 LYS A N 1
ATOM 1293 C CA . LYS A 1 166 ? 12.801 8.981 25.773 1.00 25.28 166 LYS A CA 1
ATOM 1294 C C . LYS A 1 166 ? 11.753 7.874 25.738 1.00 25.28 166 LYS A C 1
ATOM 1296 O O . LYS A 1 166 ? 11.007 7.702 24.788 1.00 25.28 166 LYS A O 1
ATOM 1301 N N . ILE A 1 167 ? 11.713 7.196 26.886 1.00 24.19 167 ILE A N 1
ATOM 1302 C CA . ILE A 1 167 ? 10.643 6.352 27.427 1.00 24.19 167 ILE A CA 1
ATOM 1303 C C . ILE A 1 167 ? 10.486 5.003 26.721 1.00 24.19 167 ILE A C 1
ATOM 1305 O O . ILE A 1 167 ? 9.616 4.734 25.901 1.00 24.19 167 ILE A O 1
ATOM 1309 N N . CYS A 1 168 ? 11.359 4.122 27.191 1.00 23.73 168 CYS A N 1
ATOM 1310 C CA . CYS A 1 168 ? 11.275 2.680 27.131 1.00 23.73 168 CYS A CA 1
ATOM 1311 C C . CYS A 1 168 ? 10.005 2.184 27.853 1.00 23.73 168 CYS A C 1
ATOM 1313 O O . CYS A 1 168 ? 9.823 2.442 29.042 1.00 23.73 168 CYS A O 1
ATOM 1315 N N . CYS A 1 169 ? 9.151 1.432 27.162 1.00 24.88 169 CYS A N 1
ATOM 1316 C CA . CYS A 1 169 ? 8.365 0.376 27.800 1.00 24.88 169 CYS A CA 1
ATOM 1317 C C . CYS A 1 169 ? 9.005 -0.947 27.385 1.00 24.88 169 CYS A C 1
ATOM 1319 O O . CYS A 1 169 ? 8.603 -1.585 26.417 1.00 24.88 169 CYS A O 1
ATOM 1321 N N . SER A 1 170 ? 10.076 -1.306 28.085 1.00 26.73 170 SER A N 1
ATOM 1322 C CA . SER A 1 170 ? 10.695 -2.617 27.998 1.00 26.73 170 SER A CA 1
ATOM 1323 C C . SER A 1 170 ? 9.893 -3.640 28.795 1.00 26.73 170 SER A C 1
ATOM 1325 O O . SER A 1 170 ? 9.497 -3.401 29.933 1.00 26.73 170 SER A O 1
ATOM 1327 N N . GLY A 1 171 ? 9.784 -4.832 28.215 1.00 23.39 171 GLY A N 1
ATOM 1328 C CA . GLY A 1 171 ? 9.778 -6.072 28.978 1.00 23.39 171 GLY A CA 1
ATOM 1329 C C . GLY A 1 171 ? 8.428 -6.761 29.108 1.00 23.39 171 GLY A C 1
ATOM 1330 O O . GLY A 1 171 ? 7.588 -6.382 29.914 1.00 23.39 171 GLY A O 1
ATOM 1331 N N . GLY A 1 172 ? 8.305 -7.895 28.421 1.00 21.78 172 GLY A N 1
ATOM 1332 C CA . GLY A 1 172 ? 7.369 -8.931 28.830 1.00 21.78 172 GLY A CA 1
ATOM 1333 C C . GLY A 1 172 ? 7.085 -9.941 27.738 1.00 21.78 172 GLY A C 1
ATOM 1334 O O . GLY A 1 172 ? 6.198 -9.736 26.925 1.00 21.78 172 GLY A O 1
ATOM 1335 N N . ARG A 1 173 ? 7.780 -11.084 27.762 1.00 29.36 173 ARG A N 1
ATOM 1336 C CA . ARG A 1 173 ? 7.246 -12.295 27.135 1.00 29.36 173 ARG A CA 1
ATOM 1337 C C . ARG A 1 173 ? 5.896 -12.600 27.782 1.00 29.36 173 ARG A C 1
ATOM 1339 O O . ARG A 1 173 ? 5.865 -13.085 28.912 1.00 29.36 173 ARG A O 1
ATOM 1346 N N . ARG A 1 174 ? 4.811 -12.412 27.048 1.00 23.33 174 ARG A N 1
ATOM 1347 C CA . ARG A 1 174 ? 3.639 -13.281 27.117 1.00 23.33 174 ARG A CA 1
ATOM 1348 C C . ARG A 1 174 ? 3.221 -13.529 25.677 1.00 23.33 174 ARG A C 1
ATOM 1350 O O . ARG A 1 174 ? 3.157 -12.602 24.882 1.00 23.33 174 ARG A O 1
ATOM 1357 N N . LYS A 1 175 ? 2.997 -14.796 25.330 1.00 27.53 175 LYS A N 1
ATOM 1358 C CA . LYS A 1 175 ? 2.057 -15.114 24.259 1.00 27.53 175 LYS A CA 1
ATOM 1359 C C . LYS A 1 175 ? 0.740 -14.502 24.720 1.00 27.53 175 LYS A C 1
ATOM 1361 O O . LYS A 1 175 ? 0.094 -15.061 25.597 1.00 27.53 175 LYS A O 1
ATOM 1366 N N . GLU A 1 176 ? 0.454 -13.291 24.278 1.00 38.34 176 GLU A N 1
ATOM 1367 C CA . GLU A 1 176 ? -0.857 -12.700 24.461 1.00 38.34 176 GLU A CA 1
ATOM 1368 C C . GLU A 1 176 ? -1.759 -13.434 23.475 1.00 38.34 176 GLU A C 1
ATOM 1370 O O . GLU A 1 176 ? -1.497 -13.451 22.271 1.00 38.34 176 GLU A O 1
ATOM 1375 N N . ASP A 1 177 ? -2.754 -14.141 24.002 1.00 38.44 177 ASP A N 1
ATOM 1376 C CA . ASP A 1 177 ? -3.827 -14.723 23.210 1.00 38.44 177 ASP A CA 1
ATOM 1377 C C . ASP A 1 177 ? -4.612 -13.558 22.585 1.00 38.44 177 ASP A C 1
ATOM 1379 O O . ASP A 1 177 ? -5.553 -13.021 23.170 1.00 38.44 177 ASP A O 1
ATOM 1383 N N . VAL A 1 178 ? -4.155 -13.085 21.422 1.00 52.62 178 VAL A N 1
ATOM 1384 C CA . VAL A 1 178 ? -4.804 -11.994 20.690 1.00 52.62 178 VAL A CA 1
ATOM 1385 C C . VAL A 1 178 ? -6.097 -12.538 20.092 1.00 52.62 178 VAL A C 1
ATOM 1387 O O . VAL A 1 178 ? -6.099 -13.178 19.039 1.00 52.62 178 VAL A O 1
ATOM 1390 N N . HIS A 1 179 ? -7.213 -12.296 20.773 1.00 61.94 179 HIS A N 1
ATOM 1391 C CA . HIS A 1 179 ? -8.535 -12.643 20.271 1.00 61.94 179 HIS A CA 1
ATOM 1392 C C . HIS A 1 179 ? -9.085 -11.503 19.403 1.00 61.94 179 HIS A C 1
ATOM 1394 O O . HIS A 1 179 ? -9.484 -10.454 19.906 1.00 61.94 179 HIS A O 1
ATOM 1400 N N . GLY A 1 180 ? -9.092 -11.701 18.084 1.00 66.12 180 GLY A N 1
ATOM 1401 C CA . GLY A 1 180 ? -9.624 -10.731 17.128 1.00 66.12 180 GLY A CA 1
ATOM 1402 C C . GLY A 1 180 ? -11.126 -10.899 16.912 1.00 66.12 180 GLY A C 1
ATOM 1403 O O . GLY A 1 180 ? -11.572 -11.949 16.451 1.00 66.12 180 GLY A O 1
ATOM 1404 N N . PHE A 1 181 ? -11.897 -9.847 17.183 1.00 77.75 181 PHE A N 1
ATOM 1405 C CA . PHE A 1 181 ? -13.328 -9.783 16.884 1.00 77.75 181 PHE A CA 1
ATOM 1406 C C . PHE A 1 181 ? -13.636 -8.524 16.077 1.00 77.75 181 PHE A C 1
ATOM 1408 O O . PHE A 1 181 ? -13.132 -7.444 16.378 1.00 77.75 181 PHE A O 1
ATOM 1415 N N . VAL A 1 182 ? -14.490 -8.647 15.060 1.00 83.12 182 VAL A N 1
ATOM 1416 C CA . VAL A 1 182 ? -14.983 -7.480 14.316 1.00 83.12 182 VAL A CA 1
ATOM 1417 C C . VAL A 1 182 ? -15.944 -6.727 15.221 1.00 83.12 182 VAL A C 1
ATOM 1419 O O . VAL A 1 182 ? -17.013 -7.252 15.502 1.00 83.12 182 VAL A O 1
ATOM 1422 N N . LEU A 1 183 ? -15.592 -5.526 15.683 1.00 85.06 183 LEU A N 1
ATOM 1423 C CA . LEU A 1 183 ? -16.440 -4.737 16.585 1.00 85.06 183 LEU A CA 1
ATOM 1424 C C . LEU A 1 183 ? -17.442 -3.867 15.845 1.00 85.06 183 LEU A C 1
ATOM 1426 O O . LEU A 1 183 ? -18.591 -3.851 16.242 1.00 85.06 183 LEU A O 1
ATOM 1430 N N . TRP A 1 184 ? -17.059 -3.204 14.762 1.00 89.00 184 TRP A N 1
ATOM 1431 C CA . TRP A 1 184 ? -17.975 -2.461 13.900 1.00 89.00 184 TRP A CA 1
ATOM 1432 C C . TRP A 1 184 ? -17.439 -2.460 12.473 1.00 89.00 184 TRP A C 1
ATOM 1434 O O . TRP A 1 184 ? -16.257 -2.705 12.235 1.00 89.00 184 TRP A O 1
ATOM 1444 N N . VAL A 1 185 ? -18.326 -2.181 11.531 1.00 86.19 185 VAL A N 1
ATOM 1445 C CA . VAL A 1 185 ? -18.052 -2.018 10.110 1.00 86.19 185 VAL A CA 1
ATOM 1446 C C . VAL A 1 185 ? -18.651 -0.680 9.703 1.00 86.19 185 VAL A C 1
ATOM 1448 O O . VAL A 1 185 ? -19.818 -0.411 9.975 1.00 86.19 185 VAL A O 1
ATOM 1451 N N . ALA A 1 186 ? -17.861 0.176 9.066 1.00 83.62 186 ALA A N 1
ATOM 1452 C CA . ALA A 1 186 ? -18.386 1.345 8.376 1.00 83.62 186 ALA A CA 1
ATOM 1453 C C . ALA A 1 186 ? -18.257 1.077 6.888 1.00 83.62 186 ALA A C 1
ATOM 1455 O O . ALA A 1 186 ? -17.164 0.768 6.409 1.00 83.62 186 ALA A O 1
ATOM 1456 N N . ASP A 1 187 ? -19.379 1.160 6.185 1.00 76.69 187 ASP A N 1
ATOM 1457 C CA . ASP A 1 187 ? -19.370 0.994 4.744 1.00 76.69 187 ASP A CA 1
ATOM 1458 C C . ASP A 1 187 ? -18.801 2.257 4.087 1.00 76.69 187 ASP A C 1
ATOM 1460 O O . ASP A 1 187 ? -19.260 3.375 4.344 1.00 76.69 187 ASP A O 1
ATOM 1464 N N . MET A 1 188 ? -17.752 2.088 3.282 1.00 74.06 188 MET A N 1
ATOM 1465 C CA . MET A 1 188 ? -17.058 3.201 2.639 1.00 74.06 188 MET A CA 1
ATOM 1466 C C . MET A 1 188 ? -17.770 3.570 1.341 1.00 74.06 188 MET A C 1
ATOM 1468 O O . MET A 1 188 ? -17.391 3.154 0.249 1.00 74.06 188 MET A O 1
ATOM 1472 N N . ILE A 1 189 ? -18.836 4.352 1.485 1.00 65.06 189 ILE A N 1
ATOM 1473 C CA . ILE A 1 189 ? -19.682 4.810 0.386 1.00 65.06 189 ILE A CA 1
ATOM 1474 C C . ILE A 1 189 ? -19.245 6.220 -0.022 1.00 65.06 189 ILE A C 1
ATOM 1476 O O . ILE A 1 189 ? -19.347 7.152 0.773 1.00 65.06 189 ILE A O 1
ATOM 1480 N N . TRP A 1 190 ? -18.774 6.363 -1.267 1.00 55.34 190 TRP A N 1
ATOM 1481 C CA . TRP A 1 190 ? -18.632 7.645 -1.970 1.00 55.34 190 TRP A CA 1
ATOM 1482 C C . TRP A 1 190 ? -18.001 8.776 -1.133 1.00 55.34 190 TRP A C 1
ATOM 1484 O O . TRP A 1 190 ? -18.642 9.795 -0.878 1.00 55.34 190 TRP A O 1
ATOM 1494 N N . SER A 1 191 ? -16.734 8.653 -0.720 1.00 52.25 191 SER A N 1
ATOM 1495 C CA . SER A 1 191 ? -16.025 9.818 -0.174 1.00 52.25 191 SER A CA 1
ATOM 1496 C C . SER A 1 191 ? -14.552 9.890 -0.569 1.00 52.25 191 SER A C 1
ATOM 1498 O O . SER A 1 191 ? -13.786 8.943 -0.417 1.00 52.25 191 SER A O 1
ATOM 1500 N N . GLY A 1 192 ? -14.151 11.073 -1.043 1.00 53.62 192 GLY A N 1
ATOM 1501 C CA . GLY A 1 192 ? -12.753 11.521 -1.039 1.00 53.62 192 GLY A CA 1
ATOM 1502 C C . GLY A 1 192 ? -12.316 12.077 0.325 1.00 53.62 192 GLY A C 1
ATOM 1503 O O . GLY A 1 192 ? -11.171 12.483 0.489 1.00 53.62 192 GLY A O 1
ATOM 1504 N N . GLU A 1 193 ? -13.226 12.110 1.304 1.00 56.91 193 GLU A N 1
ATOM 1505 C CA . GLU A 1 193 ? -12.987 12.550 2.681 1.00 56.91 193 GLU A CA 1
ATOM 1506 C C . GLU A 1 193 ? -12.545 11.354 3.525 1.00 56.91 193 GLU A C 1
ATOM 1508 O O . GLU A 1 193 ? -13.342 10.470 3.846 1.00 56.91 193 GLU A O 1
ATOM 1513 N N . LEU A 1 194 ? -11.246 11.309 3.817 1.00 63.06 194 LEU A N 1
ATOM 1514 C CA . LEU A 1 194 ? -10.541 10.103 4.259 1.00 63.06 194 LEU A CA 1
ATOM 1515 C C . LEU A 1 194 ? -10.627 9.838 5.769 1.00 63.06 194 LEU A C 1
ATOM 1517 O O . LEU A 1 194 ? -10.449 8.696 6.193 1.00 63.06 194 LEU A O 1
ATOM 1521 N N . GLU A 1 195 ? -10.888 10.864 6.580 1.00 78.25 195 GLU A N 1
ATOM 1522 C CA . GLU A 1 195 ? -10.748 10.781 8.043 1.00 78.25 195 GLU A CA 1
ATOM 1523 C C . GLU A 1 195 ? -12.085 10.570 8.779 1.00 78.25 195 GLU A C 1
ATOM 1525 O O . GLU A 1 195 ? -12.082 10.141 9.932 1.00 78.25 195 GLU A O 1
ATOM 1530 N N . LYS A 1 196 ? -13.235 10.730 8.105 1.00 85.88 196 LYS A N 1
ATOM 1531 C CA . LYS A 1 196 ? -14.563 10.579 8.732 1.00 85.88 196 LYS A CA 1
ATOM 1532 C C . LYS A 1 196 ? -14.864 9.163 9.233 1.00 85.88 196 LYS A C 1
ATOM 1534 O O . LYS A 1 196 ? -15.470 8.996 10.286 1.00 85.88 196 LYS A O 1
ATOM 1539 N N . TYR A 1 197 ? -14.420 8.129 8.513 1.00 86.56 197 TYR A N 1
ATOM 1540 C CA . TYR A 1 197 ? -14.644 6.731 8.906 1.00 86.56 197 TYR A CA 1
ATOM 1541 C C . TYR A 1 197 ? -13.906 6.353 10.196 1.00 86.56 197 TYR A C 1
ATOM 1543 O O . TYR A 1 197 ? -14.562 5.879 11.127 1.00 86.56 197 TYR A O 1
ATOM 1551 N N . PRO A 1 198 ? -12.578 6.564 10.312 1.00 87.94 198 PRO A N 1
ATOM 1552 C CA . PRO A 1 198 ? -11.892 6.281 11.566 1.00 87.94 198 PRO A CA 1
ATOM 1553 C C . PRO A 1 198 ? -12.362 7.207 12.703 1.00 87.94 198 PRO A C 1
ATOM 1555 O O . PRO A 1 198 ? -12.438 6.747 13.840 1.00 87.94 198 PRO A O 1
ATOM 1558 N N . LEU A 1 199 ? -12.774 8.455 12.428 1.00 91.06 199 LEU A N 1
ATOM 1559 C CA . LEU A 1 199 ? -13.392 9.326 13.442 1.00 91.06 199 LEU A CA 1
ATOM 1560 C C . LEU A 1 199 ? -14.736 8.779 13.943 1.00 91.06 199 LEU A C 1
ATOM 1562 O O . LEU A 1 199 ? -14.956 8.719 15.151 1.00 91.06 199 LEU A O 1
ATOM 1566 N N 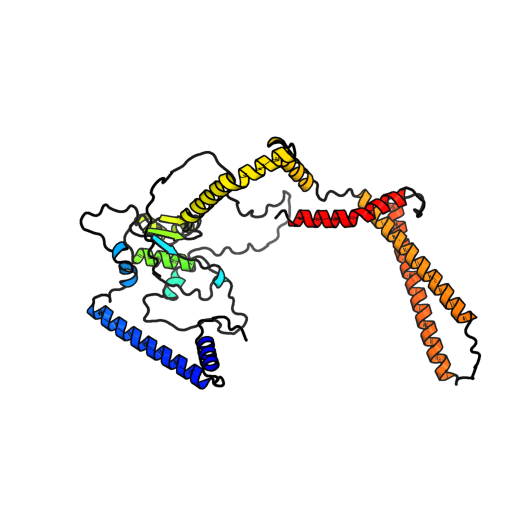. ALA A 1 200 ? -15.595 8.279 13.053 1.00 91.12 200 ALA A N 1
ATOM 1567 C CA . ALA A 1 200 ? -16.848 7.633 13.438 1.00 91.12 200 ALA A CA 1
ATOM 1568 C C . ALA A 1 200 ? -16.615 6.378 14.301 1.00 91.12 200 ALA A C 1
ATOM 1570 O O . ALA A 1 200 ? -17.349 6.145 15.266 1.00 91.12 200 ALA A O 1
ATOM 1571 N N . MET A 1 201 ? -15.565 5.599 14.009 1.00 91.06 201 MET A N 1
ATOM 1572 C CA . MET A 1 201 ? -15.155 4.463 14.847 1.00 91.06 201 MET A CA 1
ATOM 1573 C C . MET A 1 201 ? -14.730 4.915 16.244 1.00 91.06 201 MET A C 1
ATOM 1575 O O . MET A 1 201 ? -15.173 4.332 17.235 1.00 91.06 201 MET A O 1
ATOM 1579 N N . VAL A 1 202 ? -13.926 5.978 16.341 1.00 92.69 202 VAL A N 1
ATOM 1580 C CA . VAL A 1 202 ? -13.521 6.561 17.630 1.00 92.69 202 VAL A CA 1
ATOM 1581 C C . VAL A 1 202 ? -14.736 7.079 18.393 1.00 92.69 202 VAL A C 1
ATOM 1583 O O . VAL A 1 202 ? -14.886 6.763 19.569 1.00 92.69 202 VAL A O 1
ATOM 1586 N N . ALA A 1 203 ? -15.648 7.795 17.739 1.00 93.81 203 ALA A N 1
ATOM 1587 C CA . ALA A 1 203 ? -16.867 8.299 18.362 1.00 93.81 203 ALA A CA 1
ATOM 1588 C C . ALA A 1 203 ? -17.754 7.169 18.899 1.00 93.81 203 ALA A C 1
ATOM 1590 O O . ALA A 1 203 ? -18.315 7.273 19.992 1.00 93.81 203 ALA A O 1
ATOM 1591 N N . LYS A 1 204 ? -17.885 6.068 18.149 1.00 93.31 204 LYS A N 1
ATOM 1592 C CA . LYS A 1 204 ? -18.626 4.891 18.610 1.00 93.31 204 LYS A CA 1
ATOM 1593 C C . LYS A 1 204 ? -17.924 4.226 19.796 1.00 93.31 204 LYS A C 1
ATOM 1595 O O . LYS A 1 204 ? -18.581 3.944 20.793 1.00 93.31 204 LYS A O 1
ATOM 1600 N N . ALA A 1 205 ? -16.606 4.049 19.730 1.00 91.94 205 ALA A N 1
ATOM 1601 C CA . ALA A 1 205 ? -15.811 3.485 20.818 1.00 91.94 205 ALA A CA 1
ATOM 1602 C C . ALA A 1 205 ? -15.881 4.341 22.094 1.00 91.94 205 ALA A C 1
ATOM 1604 O O . ALA A 1 205 ? -16.042 3.791 23.180 1.00 91.94 205 ALA A O 1
ATOM 1605 N N . LEU A 1 206 ? -15.851 5.673 21.977 1.00 93.44 206 LEU A N 1
ATOM 1606 C CA . LEU A 1 206 ? -16.048 6.587 23.104 1.00 93.44 206 LEU A CA 1
ATOM 1607 C C . LEU A 1 206 ? -17.436 6.426 23.727 1.00 93.44 206 LEU A C 1
ATOM 1609 O O . LEU A 1 206 ? -17.547 6.426 24.946 1.00 93.44 206 LEU A O 1
ATOM 1613 N N . LYS A 1 207 ? -18.494 6.220 22.938 1.00 93.00 207 LYS A N 1
ATOM 1614 C CA . LYS A 1 207 ? -19.847 6.005 23.482 1.00 93.00 207 LYS A CA 1
ATOM 1615 C C . LYS A 1 207 ? -20.016 4.652 24.173 1.00 93.00 207 LYS A C 1
ATOM 1617 O O . LYS A 1 207 ? -20.779 4.566 25.131 1.00 93.00 207 LYS A O 1
ATOM 1622 N N . VAL A 1 208 ? -19.350 3.614 23.670 1.00 90.88 208 VAL A N 1
ATOM 1623 C CA . VAL A 1 208 ? -19.574 2.225 24.097 1.00 90.88 208 VAL A CA 1
ATOM 1624 C C . VAL A 1 208 ? -18.625 1.805 25.213 1.00 90.88 208 VAL A C 1
ATOM 1626 O O . VAL A 1 208 ? -19.065 1.215 26.196 1.00 90.88 208 VAL A O 1
ATOM 1629 N N . PHE A 1 209 ? -17.334 2.102 25.088 1.00 89.94 209 PHE A N 1
ATOM 1630 C CA . PHE A 1 209 ? -16.333 1.628 26.035 1.00 89.94 209 PHE A CA 1
ATOM 1631 C C . PHE A 1 209 ? -16.141 2.570 27.230 1.00 89.94 209 PHE A C 1
ATOM 1633 O O . PHE A 1 209 ? -16.371 3.788 27.180 1.00 89.94 209 PHE A O 1
ATOM 1640 N N . GLY A 1 210 ? -15.685 1.965 28.330 1.00 88.06 210 GLY A N 1
ATOM 1641 C CA . GLY A 1 210 ? -15.212 2.668 29.519 1.00 88.06 210 GLY A CA 1
ATOM 1642 C C . GLY A 1 210 ? -13.943 3.491 29.251 1.00 88.06 210 GLY A C 1
ATOM 1643 O O . GLY A 1 210 ? -13.510 3.629 28.109 1.00 88.06 210 GLY A O 1
ATOM 1644 N N . PRO A 1 211 ? -13.336 4.089 30.285 1.00 90.19 211 PRO A N 1
ATOM 1645 C CA . PRO A 1 211 ? -12.105 4.851 30.121 1.00 90.19 211 PRO A CA 1
ATOM 1646 C C . PRO A 1 211 ? -10.894 3.959 29.786 1.00 90.19 211 PRO A C 1
ATOM 1648 O O . PRO A 1 211 ? -10.919 2.737 29.939 1.00 90.19 211 PRO A O 1
ATOM 1651 N N . ALA A 1 212 ? -9.813 4.615 29.369 1.00 90.00 212 ALA A N 1
ATOM 1652 C CA . ALA A 1 212 ? -8.470 4.075 29.202 1.00 90.00 212 ALA A CA 1
ATOM 1653 C C . ALA A 1 212 ? -8.354 2.922 28.193 1.00 90.00 212 ALA A C 1
ATOM 1655 O O . ALA A 1 212 ? -7.635 1.964 28.438 1.00 90.00 212 ALA A O 1
ATOM 1656 N N . TRP A 1 213 ? -9.014 2.991 27.039 1.00 89.88 213 TRP A N 1
ATOM 1657 C CA . TRP A 1 213 ? -8.736 2.066 25.931 1.00 89.88 213 TRP A CA 1
ATOM 1658 C C . TRP A 1 213 ? -7.686 2.636 24.966 1.00 89.88 213 TRP A C 1
ATOM 1660 O O . TRP A 1 213 ? -7.421 3.844 24.946 1.00 89.88 213 TRP A O 1
ATOM 1670 N N . ILE A 1 214 ? -7.067 1.761 24.171 1.00 89.88 214 ILE A N 1
ATOM 1671 C CA . ILE A 1 214 ? -6.044 2.133 23.187 1.00 89.88 214 ILE A CA 1
ATOM 1672 C C . ILE A 1 214 ? -6.508 1.844 21.755 1.00 89.88 214 ILE A C 1
ATOM 1674 O O . ILE A 1 214 ? -7.069 0.786 21.480 1.00 89.88 214 ILE A O 1
ATOM 1678 N N . LEU A 1 215 ? -6.279 2.790 20.842 1.00 88.06 215 LEU A N 1
ATOM 1679 C CA . LEU A 1 215 ? -6.582 2.682 19.417 1.00 88.06 215 LEU A CA 1
ATOM 1680 C C . LEU A 1 215 ? -5.343 2.230 18.639 1.00 88.06 215 LEU A C 1
ATOM 1682 O O . LEU A 1 215 ? -4.427 3.025 18.435 1.00 88.06 215 LEU A O 1
ATOM 1686 N N . GLY A 1 216 ? -5.334 0.989 18.165 1.00 86.12 216 GLY A N 1
ATOM 1687 C CA . GLY A 1 216 ? -4.381 0.513 17.168 1.00 86.12 216 GLY A CA 1
ATOM 1688 C C . GLY A 1 216 ? -4.803 0.951 15.768 1.00 86.12 216 GLY A C 1
ATOM 1689 O O . GLY A 1 216 ? -5.873 0.566 15.301 1.00 86.12 216 GLY A O 1
ATOM 1690 N N . TYR A 1 217 ? -3.963 1.740 15.099 1.00 82.62 217 TYR A N 1
ATOM 1691 C CA . TYR A 1 217 ? -4.170 2.135 13.704 1.00 82.62 217 TYR A CA 1
ATOM 1692 C C . TYR A 1 217 ? -2.824 2.239 12.969 1.00 82.62 217 TYR A C 1
ATOM 1694 O O . TYR A 1 217 ? -1.807 2.562 13.589 1.00 82.62 217 TYR A O 1
ATOM 1702 N N . ASP A 1 218 ? -2.791 1.966 11.664 1.00 74.19 218 ASP A N 1
ATOM 1703 C CA . ASP A 1 218 ? -1.583 2.051 10.824 1.00 74.19 218 ASP A CA 1
ATOM 1704 C C . ASP A 1 218 ? -1.019 3.476 10.743 1.00 74.19 218 ASP A C 1
ATOM 1706 O O . ASP A 1 218 ? 0.172 3.663 10.550 1.00 74.19 218 ASP A O 1
ATOM 1710 N N . ILE A 1 219 ? -1.844 4.491 10.976 1.00 75.75 219 ILE A N 1
ATOM 1711 C CA . ILE A 1 219 ? -1.424 5.888 11.105 1.00 75.75 219 ILE A CA 1
ATOM 1712 C C . ILE A 1 219 ? -1.723 6.444 12.501 1.00 75.75 219 ILE A C 1
ATOM 1714 O O . ILE A 1 219 ? -1.909 7.642 12.673 1.00 75.75 219 ILE A O 1
ATOM 1718 N N . GLY A 1 220 ? -1.761 5.592 13.533 1.00 79.31 220 GLY A N 1
ATOM 1719 C CA . GLY A 1 220 ? -2.203 5.971 14.883 1.00 79.31 220 GLY A CA 1
ATOM 1720 C C . GLY A 1 220 ? -1.491 7.194 15.479 1.00 79.31 220 GLY A C 1
ATOM 1721 O O . GLY A 1 220 ? -2.131 8.011 16.143 1.00 79.31 220 GLY A O 1
ATOM 1722 N N . CYS A 1 221 ? -0.190 7.365 15.217 1.00 76.44 221 CYS A N 1
ATOM 1723 C CA . CYS A 1 221 ? 0.579 8.513 15.709 1.00 76.44 221 CYS A CA 1
ATOM 1724 C C . CYS A 1 221 ? 0.127 9.840 15.080 1.00 76.44 221 CYS A C 1
ATOM 1726 O O . CYS A 1 221 ? -0.084 10.809 15.804 1.00 76.44 221 CYS A O 1
ATOM 1728 N N . SER A 1 222 ? -0.057 9.894 13.757 1.00 81.31 222 SER A N 1
ATOM 1729 C CA . SER A 1 222 ? -0.551 11.101 13.078 1.00 81.31 222 SER A CA 1
ATOM 1730 C C . SER A 1 222 ? -2.050 11.295 13.296 1.00 81.31 222 SER A C 1
ATOM 1732 O O . SER A 1 222 ? -2.496 12.416 13.528 1.00 81.31 222 SER A O 1
ATOM 1734 N N . PHE A 1 223 ? -2.816 10.205 13.327 1.00 86.38 223 PHE A N 1
ATOM 1735 C CA . PHE A 1 223 ? -4.252 10.226 13.584 1.00 86.38 223 PHE A CA 1
ATOM 1736 C C . PHE A 1 223 ? -4.592 10.706 15.000 1.00 86.38 223 PHE A C 1
ATOM 1738 O O . PHE A 1 223 ? -5.660 11.272 15.213 1.00 86.38 223 PHE A O 1
ATOM 1745 N N . SER A 1 224 ? -3.675 10.577 15.968 1.00 86.81 224 SER A N 1
ATOM 1746 C CA . SER A 1 224 ? -3.838 11.221 17.279 1.00 86.81 224 SER A CA 1
ATOM 1747 C C . SER A 1 224 ? -4.046 12.728 17.147 1.00 86.81 224 SER A C 1
ATOM 1749 O O . SER A 1 224 ? -4.881 13.286 17.852 1.00 86.81 224 SER A O 1
ATOM 1751 N N . SER A 1 225 ? -3.305 13.387 16.252 1.00 87.12 225 SER A N 1
ATOM 1752 C CA . SER A 1 225 ? -3.441 14.826 16.010 1.00 87.12 225 SER A CA 1
ATOM 1753 C C . SER A 1 225 ? -4.793 15.157 15.380 1.00 87.12 225 SER A C 1
ATOM 1755 O O . SER A 1 225 ? -5.414 16.149 15.767 1.00 87.12 225 SER A O 1
ATOM 1757 N N . THR A 1 226 ? -5.279 14.306 14.469 1.00 88.62 226 THR A N 1
ATOM 1758 C CA . THR A 1 226 ? -6.633 14.406 13.907 1.00 88.62 226 THR A CA 1
ATOM 1759 C C . THR A 1 226 ? -7.686 14.324 15.009 1.00 88.62 226 THR A C 1
ATOM 1761 O O . THR A 1 226 ? -8.513 15.224 15.119 1.00 88.62 226 THR A O 1
ATOM 1764 N N . ILE A 1 227 ? -7.631 13.305 15.877 1.00 90.00 227 ILE A N 1
ATOM 1765 C CA . ILE A 1 227 ? -8.590 13.146 16.984 1.00 90.00 227 ILE A CA 1
ATOM 1766 C C . ILE A 1 227 ? -8.561 14.378 17.895 1.00 90.00 227 ILE A C 1
ATOM 1768 O O . ILE A 1 227 ? -9.615 14.920 18.217 1.00 90.00 227 ILE A O 1
ATOM 1772 N N . CYS A 1 228 ? -7.378 14.867 18.275 1.00 88.88 228 CYS A N 1
ATOM 1773 C CA . CYS A 1 228 ? -7.258 16.051 19.130 1.00 88.88 228 CYS A CA 1
ATOM 1774 C C . CYS A 1 228 ? -7.820 17.329 18.488 1.00 88.88 228 CYS A C 1
ATOM 1776 O O . CYS A 1 228 ? -8.280 18.212 19.207 1.00 88.88 228 CYS A O 1
ATOM 1778 N N . SER A 1 229 ? -7.775 17.434 17.157 1.00 88.38 229 SER A N 1
ATOM 1779 C CA . SER A 1 229 ? -8.307 18.585 16.409 1.00 88.38 229 SER A CA 1
ATOM 1780 C C . SER A 1 229 ? -9.809 18.471 16.122 1.00 88.38 229 SER A C 1
ATOM 1782 O O . SER A 1 229 ? -10.432 19.448 15.714 1.00 88.38 229 SER A O 1
ATOM 1784 N N . SER A 1 230 ? -10.375 17.282 16.324 1.00 90.00 230 SER A N 1
ATOM 1785 C CA . SER A 1 230 ? -11.777 16.956 16.077 1.00 90.00 230 SER A CA 1
ATOM 1786 C C . SER A 1 230 ? -12.688 17.314 17.256 1.00 90.00 230 SER A C 1
ATOM 1788 O O . SER A 1 230 ? -12.225 17.653 18.349 1.00 90.00 230 SER A O 1
ATOM 1790 N N . SER A 1 231 ? -14.004 17.156 17.076 1.00 91.50 231 SER A N 1
ATOM 1791 C CA . SER A 1 231 ? -14.968 17.335 18.172 1.00 91.50 231 SER A CA 1
ATOM 1792 C C . SER A 1 231 ? -14.778 16.327 19.320 1.00 91.50 231 SER A C 1
ATOM 1794 O O . SER A 1 231 ? -15.225 16.572 20.442 1.00 91.50 231 SER A O 1
ATOM 1796 N N . LEU A 1 232 ? -14.074 15.219 19.059 1.00 93.44 232 LEU A N 1
ATOM 1797 C CA . LEU A 1 232 ? -13.865 14.103 19.982 1.00 93.44 232 LEU A CA 1
ATOM 1798 C C . LEU A 1 232 ? -12.655 14.284 20.908 1.00 93.44 232 LEU A C 1
ATOM 1800 O O . LEU A 1 232 ? -12.509 13.527 21.867 1.00 93.44 232 LEU A O 1
ATOM 1804 N N . GLY A 1 233 ? -11.778 15.258 20.639 1.00 91.69 233 GLY A N 1
ATOM 1805 C CA . GLY A 1 233 ? -10.482 15.382 21.313 1.00 91.69 233 GLY A CA 1
ATOM 1806 C C . GLY A 1 233 ? -10.581 15.520 22.834 1.00 91.69 233 GLY A C 1
ATOM 1807 O O . GLY A 1 233 ? -9.872 14.833 23.570 1.00 91.69 233 GLY A O 1
ATOM 1808 N N . SER A 1 234 ? -11.506 16.357 23.315 1.00 93.25 234 SER A N 1
ATOM 1809 C CA . SER A 1 234 ? -11.695 16.602 24.751 1.00 93.25 234 SER A CA 1
ATOM 1810 C C . SER A 1 234 ? -12.200 15.363 25.495 1.00 93.25 234 SER A C 1
ATOM 1812 O O . SER A 1 234 ? -11.696 15.044 26.572 1.00 93.25 234 SER A O 1
ATOM 1814 N N . GLU A 1 235 ? -13.154 14.630 24.914 1.00 94.38 235 GLU A N 1
ATOM 1815 C CA . GLU A 1 235 ? -13.678 13.391 25.494 1.00 94.38 235 GLU A CA 1
ATOM 1816 C C . GLU A 1 235 ? -12.626 12.273 25.459 1.00 94.38 235 GLU A C 1
ATOM 1818 O O . GLU A 1 235 ? -12.456 11.551 26.445 1.00 94.38 235 GLU A O 1
ATOM 1823 N N . PHE A 1 236 ? -11.877 12.160 24.358 1.00 93.06 236 PHE A N 1
ATOM 1824 C CA . PHE A 1 236 ? -10.803 11.179 24.200 1.00 93.06 236 PHE A CA 1
ATOM 1825 C C . PHE A 1 236 ? -9.701 11.365 25.252 1.00 93.06 236 PHE A C 1
ATOM 1827 O O . PHE A 1 236 ? -9.247 10.392 25.861 1.00 93.06 236 PHE A O 1
ATOM 1834 N N . GLU A 1 237 ? -9.318 12.614 25.531 1.00 92.50 237 GLU A N 1
ATOM 1835 C CA . GLU A 1 237 ? -8.350 12.939 26.579 1.00 92.50 237 GLU A CA 1
ATOM 1836 C C . GLU A 1 237 ? -8.926 12.722 27.986 1.00 92.50 237 GLU A C 1
ATOM 1838 O O . GLU A 1 237 ? -8.269 12.105 28.828 1.00 92.50 237 GLU A O 1
ATOM 1843 N N . GLN A 1 238 ? -10.169 13.151 28.239 1.00 93.88 238 GLN A N 1
ATOM 1844 C CA . GLN A 1 238 ? -10.825 12.980 29.540 1.00 93.88 238 GLN A CA 1
ATOM 1845 C C . GLN A 1 238 ? -10.970 11.503 29.924 1.00 93.88 238 GLN A C 1
ATOM 1847 O O . GLN A 1 238 ? -10.801 11.144 31.091 1.00 93.88 238 GLN A O 1
ATOM 1852 N N . LYS A 1 239 ? -11.259 10.637 28.948 1.00 92.44 239 LYS A N 1
ATOM 1853 C CA . LYS A 1 239 ? -11.320 9.188 29.153 1.00 92.44 239 LYS A CA 1
ATOM 1854 C C . LYS A 1 239 ? -9.942 8.535 29.257 1.00 92.44 239 LYS A C 1
ATOM 1856 O O . LYS A 1 239 ? -9.881 7.348 29.554 1.00 92.44 239 LYS A O 1
ATOM 1861 N N . GLY A 1 240 ? -8.842 9.264 29.063 1.00 91.00 240 GLY A N 1
ATOM 1862 C CA . GLY A 1 240 ? -7.484 8.720 29.144 1.00 91.00 240 GLY A CA 1
ATOM 1863 C C . GLY A 1 240 ? -7.137 7.766 27.999 1.00 91.00 240 GLY A C 1
ATOM 1864 O O . GLY A 1 240 ? -6.263 6.910 28.159 1.00 91.00 240 GLY A O 1
ATOM 1865 N N . CYS A 1 241 ? -7.826 7.885 26.863 1.00 91.81 241 CYS A N 1
ATOM 1866 C CA . CYS A 1 241 ? -7.599 7.050 25.692 1.00 91.81 241 CYS A CA 1
ATOM 1867 C C . CYS A 1 241 ? -6.275 7.420 25.007 1.00 91.81 241 CYS A C 1
ATOM 1869 O O . CYS A 1 241 ? -5.776 8.544 25.113 1.00 91.81 241 CYS A O 1
ATOM 1871 N N . ARG A 1 242 ? -5.664 6.458 24.311 1.00 90.00 242 ARG A N 1
ATOM 1872 C CA . ARG A 1 242 ? -4.395 6.656 23.587 1.00 90.00 242 ARG A CA 1
ATOM 1873 C C . ARG A 1 242 ? -4.463 6.031 22.205 1.00 90.00 242 ARG A C 1
ATOM 1875 O O . ARG A 1 242 ? -5.217 5.090 21.998 1.00 90.00 242 ARG A O 1
ATOM 1882 N N . THR A 1 243 ? -3.655 6.516 21.272 1.00 87.88 243 THR A N 1
ATOM 1883 C CA . THR A 1 243 ? -3.424 5.836 19.994 1.00 87.88 243 THR A CA 1
ATOM 1884 C C . THR A 1 243 ? -2.082 5.106 20.020 1.00 87.88 243 THR A C 1
ATOM 1886 O O . THR A 1 243 ? -1.162 5.482 20.752 1.00 87.88 243 THR A O 1
ATOM 1889 N N . CYS A 1 244 ? -1.961 4.046 19.230 1.00 82.69 244 CYS A N 1
ATOM 1890 C CA . CYS A 1 244 ? -0.703 3.372 18.960 1.00 82.69 244 CYS A CA 1
ATOM 1891 C C . CYS A 1 244 ? -0.636 2.914 17.505 1.00 82.69 244 CYS A C 1
ATOM 1893 O O . CYS A 1 244 ? -1.648 2.709 16.832 1.00 82.69 244 CYS A O 1
ATOM 1895 N N . TYR A 1 245 ? 0.591 2.751 17.022 1.00 76.31 245 TYR A N 1
ATOM 1896 C CA . TYR A 1 245 ? 0.834 2.151 15.723 1.00 76.31 245 TYR A CA 1
ATOM 1897 C C . TYR A 1 245 ? 0.616 0.636 15.830 1.00 76.31 245 TYR A C 1
ATOM 1899 O O . TYR A 1 245 ? 1.368 -0.055 16.523 1.00 76.31 245 TYR A O 1
ATOM 1907 N N . GLN A 1 246 ? -0.427 0.128 15.168 1.00 63.12 246 GLN A N 1
ATOM 1908 C CA . GLN A 1 246 ? -0.928 -1.244 15.350 1.00 63.12 246 GLN A CA 1
ATOM 1909 C C . GLN A 1 246 ? 0.152 -2.318 15.144 1.00 63.12 246 GLN A C 1
ATOM 1911 O O . GLN A 1 246 ? 0.219 -3.288 15.893 1.00 63.12 246 GLN A O 1
ATOM 1916 N N . ASN A 1 247 ? 1.027 -2.126 14.155 1.00 67.38 247 ASN A N 1
ATOM 1917 C CA . ASN A 1 247 ? 2.026 -3.121 13.761 1.00 67.38 247 ASN A CA 1
ATOM 1918 C C . ASN A 1 247 ? 3.416 -2.851 14.347 1.00 67.38 247 ASN A C 1
ATOM 1920 O O . ASN A 1 247 ? 4.388 -3.445 13.890 1.00 67.38 247 ASN A O 1
ATOM 1924 N N . LEU A 1 248 ? 3.552 -1.959 15.336 1.00 63.84 248 LEU A N 1
ATOM 1925 C CA . LEU A 1 248 ? 4.872 -1.503 15.786 1.00 63.84 248 LEU A CA 1
ATOM 1926 C C . LEU A 1 248 ? 5.653 -2.649 16.419 1.00 63.84 248 LEU A C 1
ATOM 1928 O O . LEU A 1 248 ? 6.822 -2.849 16.113 1.00 63.84 248 LEU A O 1
ATOM 1932 N N . ALA A 1 249 ? 4.984 -3.436 17.260 1.00 63.16 249 ALA A N 1
ATOM 1933 C CA . ALA A 1 249 ? 5.590 -4.594 17.900 1.00 63.16 249 ALA A CA 1
ATOM 1934 C C . ALA A 1 249 ? 6.029 -5.643 16.868 1.00 63.16 249 ALA A C 1
ATOM 1936 O O . ALA A 1 249 ? 7.134 -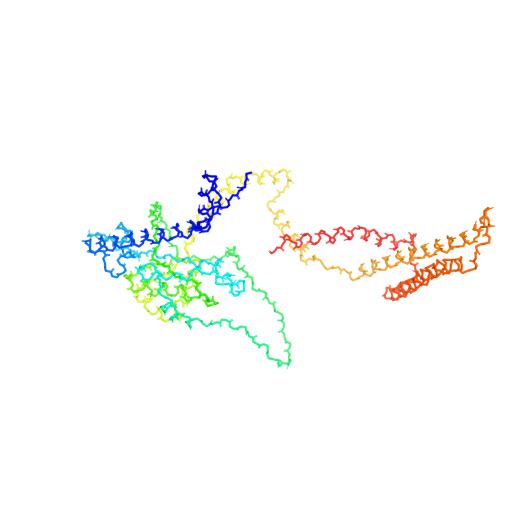6.168 16.967 1.00 63.16 249 ALA A O 1
ATOM 1937 N N . THR A 1 250 ? 5.203 -5.911 15.853 1.00 67.00 250 THR A N 1
ATOM 1938 C CA . THR A 1 250 ? 5.528 -6.848 14.770 1.00 67.00 250 THR A CA 1
ATOM 1939 C C . THR A 1 250 ? 6.673 -6.336 13.905 1.00 67.00 250 THR A C 1
ATOM 1941 O O . THR A 1 250 ? 7.573 -7.104 13.590 1.00 67.00 250 THR A O 1
ATOM 1944 N N . MET A 1 251 ? 6.678 -5.048 13.561 1.00 65.94 251 MET A N 1
ATOM 1945 C CA . MET A 1 251 ? 7.754 -4.421 12.797 1.00 65.94 251 MET A CA 1
ATOM 1946 C C . MET A 1 251 ? 9.079 -4.499 13.562 1.00 65.94 251 MET A C 1
ATOM 1948 O O . MET A 1 251 ? 10.059 -5.012 13.031 1.00 65.94 251 MET A O 1
ATOM 1952 N N . LEU A 1 252 ? 9.090 -4.106 14.840 1.00 64.25 252 LEU A N 1
ATOM 1953 C CA . LEU A 1 252 ? 10.284 -4.182 15.684 1.00 64.25 252 LEU A CA 1
ATOM 1954 C C . LEU A 1 252 ? 10.763 -5.624 15.876 1.00 64.25 252 LEU A C 1
ATOM 1956 O O . LEU A 1 252 ? 11.960 -5.887 15.796 1.00 64.25 252 LEU A O 1
ATOM 1960 N N . HIS A 1 253 ? 9.844 -6.564 16.109 1.00 72.56 253 HIS A N 1
ATOM 1961 C CA . HIS A 1 253 ? 10.174 -7.980 16.236 1.00 72.56 253 HIS A CA 1
ATOM 1962 C C . HIS A 1 253 ? 10.782 -8.531 14.944 1.00 72.56 253 HIS A C 1
ATOM 1964 O O . HIS A 1 253 ? 11.822 -9.180 14.991 1.00 72.56 253 HIS A O 1
ATOM 1970 N N . ASN A 1 254 ? 10.172 -8.253 13.793 1.00 74.50 254 ASN A N 1
ATOM 1971 C CA . ASN A 1 254 ? 10.654 -8.744 12.506 1.00 74.50 254 ASN A CA 1
ATOM 1972 C C . ASN A 1 254 ? 12.015 -8.144 12.152 1.00 74.50 254 ASN A C 1
ATOM 1974 O O . ASN A 1 254 ? 12.903 -8.888 11.751 1.00 74.50 254 ASN A O 1
ATOM 1978 N N . ASN A 1 255 ? 12.213 -6.845 12.381 1.00 70.62 255 ASN A N 1
ATOM 1979 C CA . ASN A 1 255 ? 13.505 -6.192 12.168 1.00 70.62 255 ASN A CA 1
ATOM 1980 C C . ASN A 1 255 ? 14.579 -6.746 13.113 1.00 70.62 255 ASN A C 1
ATOM 1982 O O . ASN A 1 255 ? 15.726 -6.918 12.715 1.00 70.62 255 ASN A O 1
ATOM 1986 N N . TYR A 1 256 ? 14.217 -7.067 14.359 1.00 74.38 256 TYR A N 1
ATOM 1987 C CA . TYR A 1 256 ? 15.135 -7.701 15.301 1.00 74.38 256 TYR A CA 1
ATOM 1988 C C . TYR A 1 256 ? 15.539 -9.111 14.854 1.00 74.38 256 TYR A C 1
ATOM 1990 O O . TYR A 1 256 ? 16.723 -9.434 14.873 1.00 74.38 256 TYR A O 1
ATOM 1998 N N . ILE A 1 257 ? 14.580 -9.936 14.419 1.00 87.69 257 ILE A N 1
ATOM 1999 C CA . ILE A 1 257 ? 14.867 -11.267 13.864 1.00 87.69 257 ILE A CA 1
ATOM 2000 C C . ILE A 1 257 ? 15.738 -11.150 12.613 1.00 87.69 257 ILE A C 1
ATOM 2002 O O . ILE A 1 257 ? 16.755 -11.823 12.533 1.00 87.69 257 ILE A O 1
ATOM 2006 N N . GLN A 1 258 ? 15.411 -10.238 11.697 1.00 86.94 258 GLN A N 1
ATOM 2007 C CA . GLN A 1 258 ? 16.214 -9.994 10.502 1.00 86.94 258 GLN A CA 1
ATOM 2008 C C . GLN A 1 258 ? 17.653 -9.594 10.856 1.00 86.94 258 GLN A C 1
ATOM 2010 O O . GLN A 1 258 ? 18.594 -10.112 10.266 1.00 86.94 258 GLN A O 1
ATOM 2015 N N . ALA A 1 259 ? 17.847 -8.715 11.843 1.00 86.56 259 ALA A N 1
ATOM 2016 C CA . ALA A 1 259 ? 19.181 -8.338 12.301 1.00 86.56 259 ALA A CA 1
ATOM 2017 C C . ALA A 1 259 ? 19.951 -9.535 12.885 1.00 86.56 259 ALA A C 1
ATOM 2019 O O . ALA A 1 259 ? 21.147 -9.670 12.635 1.00 86.56 259 ALA A O 1
ATOM 2020 N N . LEU A 1 260 ? 19.281 -10.414 13.639 1.00 91.00 260 LEU A N 1
ATOM 2021 C CA . LEU A 1 260 ? 19.893 -11.649 14.135 1.00 91.00 260 LEU A CA 1
ATOM 2022 C C . LEU A 1 260 ? 20.272 -12.594 12.990 1.00 91.00 260 LEU A C 1
ATOM 2024 O O . LEU A 1 260 ? 21.392 -13.096 12.984 1.00 91.00 260 LEU A O 1
ATOM 2028 N N . ASP A 1 261 ? 19.387 -12.775 12.010 1.00 91.12 261 ASP A N 1
ATOM 2029 C CA . ASP A 1 261 ? 19.634 -13.624 10.843 1.00 91.12 261 ASP A CA 1
ATOM 2030 C C . ASP A 1 261 ? 20.824 -13.102 10.018 1.00 91.12 261 ASP A C 1
ATOM 2032 O O . ASP A 1 261 ? 21.698 -13.878 9.631 1.00 91.12 261 ASP A O 1
ATOM 2036 N N . ILE A 1 262 ? 20.928 -11.783 9.812 1.00 87.50 262 ILE A N 1
ATOM 2037 C CA . ILE A 1 262 ? 22.076 -11.153 9.136 1.00 87.50 262 ILE A CA 1
ATOM 2038 C C . ILE A 1 262 ? 23.372 -11.420 9.915 1.00 87.50 262 ILE A C 1
ATOM 2040 O O . ILE A 1 262 ? 24.390 -11.804 9.333 1.00 87.50 262 ILE A O 1
ATOM 2044 N N . LEU A 1 263 ? 23.352 -11.249 11.241 1.00 90.25 263 LEU A N 1
ATOM 2045 C CA . LEU A 1 263 ? 24.528 -11.481 12.085 1.00 90.25 263 LEU A CA 1
ATOM 2046 C C . LEU A 1 263 ? 24.963 -12.952 12.106 1.00 90.25 263 LEU A C 1
ATOM 2048 O O . LEU A 1 263 ? 26.162 -13.227 12.187 1.00 90.25 263 LEU A O 1
ATOM 2052 N N . GLU A 1 264 ? 24.015 -13.886 12.055 1.00 91.50 264 GLU A N 1
ATOM 2053 C CA . GLU A 1 264 ? 24.292 -15.321 12.110 1.00 91.50 264 GLU A CA 1
ATOM 2054 C C . GLU A 1 264 ? 24.716 -15.887 10.749 1.00 91.50 264 GLU A C 1
ATOM 2056 O O . GLU A 1 264 ? 25.696 -16.634 10.678 1.00 91.50 264 GLU A O 1
ATOM 2061 N N . PHE A 1 265 ? 24.024 -15.521 9.666 1.00 88.44 265 PHE A N 1
ATOM 2062 C CA . PHE A 1 265 ? 24.186 -16.164 8.359 1.00 88.44 265 PHE A CA 1
ATOM 2063 C C . PHE A 1 265 ? 24.963 -15.329 7.340 1.00 88.44 265 PHE A C 1
ATOM 2065 O O . PHE A 1 265 ? 25.754 -15.891 6.581 1.00 88.44 265 PHE A O 1
ATOM 2072 N N . GLU A 1 266 ? 24.781 -14.009 7.315 1.00 86.94 266 GLU A N 1
ATOM 2073 C CA . GLU A 1 266 ? 25.392 -13.155 6.287 1.00 86.94 266 GLU A CA 1
ATOM 2074 C C . GLU A 1 266 ? 26.766 -12.631 6.709 1.00 86.94 266 GLU A C 1
ATOM 2076 O O . GLU A 1 266 ? 27.697 -12.616 5.904 1.00 86.94 266 GLU A O 1
ATOM 2081 N N . LEU A 1 267 ? 26.947 -12.281 7.987 1.00 88.88 267 LEU A N 1
ATOM 2082 C CA . LEU A 1 267 ? 28.214 -11.749 8.498 1.00 88.88 267 LEU A CA 1
ATOM 2083 C C . LEU A 1 267 ? 29.417 -12.692 8.274 1.00 88.88 267 LEU A C 1
ATOM 2085 O O . LEU A 1 267 ? 30.489 -12.198 7.909 1.00 88.88 267 LEU A O 1
ATOM 2089 N N . PRO A 1 268 ? 29.316 -14.025 8.467 1.00 89.88 268 PRO A N 1
ATOM 2090 C CA . PRO A 1 268 ? 30.435 -14.926 8.193 1.00 89.88 268 PRO A CA 1
ATOM 2091 C C . PRO A 1 268 ? 30.782 -15.004 6.703 1.00 89.88 268 PRO A C 1
ATOM 2093 O O . PRO A 1 268 ? 31.966 -15.028 6.366 1.00 89.88 268 PRO A O 1
ATOM 2096 N N . ALA A 1 269 ? 29.770 -15.020 5.827 1.00 89.50 269 ALA A N 1
ATOM 2097 C CA . ALA A 1 269 ? 29.960 -15.027 4.378 1.00 89.50 269 ALA A CA 1
ATOM 2098 C C . ALA A 1 269 ? 30.619 -13.722 3.913 1.00 89.50 269 ALA A C 1
ATOM 2100 O O . ALA A 1 269 ? 31.656 -13.758 3.259 1.00 89.50 269 ALA A O 1
ATOM 2101 N N . PHE A 1 270 ? 30.112 -12.582 4.383 1.00 86.69 270 PHE A N 1
ATOM 2102 C CA . PHE A 1 270 ? 30.682 -11.266 4.114 1.00 86.69 270 PHE A CA 1
ATOM 2103 C C . PHE A 1 270 ? 32.151 -11.165 4.551 1.00 86.69 270 PHE A C 1
ATOM 2105 O O . PHE A 1 270 ? 33.004 -10.710 3.793 1.00 86.69 270 PHE A O 1
ATOM 2112 N N . LYS A 1 271 ? 32.493 -11.658 5.750 1.00 87.75 271 LYS A N 1
ATOM 2113 C CA . LYS A 1 271 ? 33.888 -11.689 6.225 1.00 87.75 271 LYS A CA 1
ATOM 2114 C C . LYS A 1 271 ? 34.780 -12.608 5.391 1.00 87.75 271 LYS A C 1
ATOM 2116 O O . LYS A 1 271 ? 35.949 -12.281 5.187 1.00 87.75 271 LYS A O 1
ATOM 2121 N N . ALA A 1 272 ? 34.261 -13.745 4.931 1.00 88.94 272 ALA A N 1
ATOM 2122 C CA . ALA A 1 272 ? 34.997 -14.643 4.047 1.00 88.94 272 ALA A CA 1
ATOM 2123 C C . ALA A 1 272 ? 35.255 -13.995 2.676 1.00 88.94 272 ALA A C 1
ATOM 2125 O O . ALA A 1 272 ? 36.368 -14.098 2.161 1.00 88.94 272 ALA A O 1
ATOM 2126 N N . ASP A 1 273 ? 34.276 -13.271 2.134 1.00 89.19 273 ASP A N 1
ATOM 2127 C CA . ASP A 1 273 ? 34.397 -12.552 0.864 1.00 89.19 273 ASP A CA 1
ATOM 2128 C C . ASP A 1 273 ? 35.385 -11.383 0.961 1.00 89.19 273 ASP A C 1
ATOM 2130 O O . ASP A 1 273 ? 36.245 -11.235 0.091 1.00 89.19 273 ASP A O 1
ATOM 2134 N N . LEU A 1 274 ? 35.351 -10.612 2.056 1.00 88.81 274 LEU A N 1
ATOM 2135 C CA . LEU A 1 274 ? 36.356 -9.578 2.336 1.00 88.81 274 LEU A CA 1
ATOM 2136 C C . LEU A 1 274 ? 37.773 -10.165 2.352 1.00 88.81 274 LEU A C 1
ATOM 2138 O O . LEU A 1 274 ? 38.685 -9.616 1.733 1.00 88.81 274 LEU A O 1
ATOM 2142 N N . GLN A 1 275 ? 37.961 -11.318 3.000 1.00 89.00 275 GLN A N 1
ATOM 2143 C CA . GLN A 1 275 ? 39.255 -12.006 3.021 1.00 89.00 275 GLN A CA 1
ATOM 2144 C C . GLN A 1 275 ? 39.660 -12.532 1.640 1.00 89.00 275 GLN A C 1
ATOM 2146 O O . GLN A 1 275 ? 40.822 -12.403 1.260 1.00 89.00 275 GLN A O 1
ATOM 2151 N N . ALA A 1 276 ? 38.724 -13.097 0.873 1.00 91.25 276 ALA A N 1
ATOM 2152 C CA . ALA A 1 276 ? 38.989 -13.611 -0.469 1.00 91.25 276 ALA A CA 1
ATOM 2153 C C . ALA A 1 276 ? 39.389 -12.497 -1.451 1.00 91.25 276 ALA A C 1
ATOM 2155 O O . ALA A 1 276 ? 40.255 -12.702 -2.304 1.00 91.25 276 ALA A O 1
ATOM 2156 N N . LEU A 1 277 ? 38.784 -11.317 -1.309 1.00 90.50 277 LEU A N 1
ATOM 2157 C CA . LEU A 1 277 ? 39.044 -10.146 -2.144 1.00 90.50 277 LEU A CA 1
ATOM 2158 C C . LEU A 1 277 ? 40.188 -9.262 -1.613 1.00 90.50 277 LEU A C 1
ATOM 2160 O O . LEU A 1 277 ? 40.571 -8.312 -2.289 1.00 90.50 277 LEU A O 1
ATOM 2164 N N . ASN A 1 278 ? 40.777 -9.597 -0.456 1.00 90.12 278 ASN A N 1
ATOM 2165 C CA . ASN A 1 278 ? 41.762 -8.777 0.266 1.00 90.12 278 ASN A CA 1
ATOM 2166 C C . ASN A 1 278 ? 41.278 -7.340 0.527 1.00 90.12 278 ASN A C 1
ATOM 2168 O O . ASN A 1 278 ? 42.053 -6.391 0.413 1.00 90.12 278 ASN A O 1
ATOM 2172 N N . LEU A 1 279 ? 39.998 -7.191 0.865 1.00 89.69 279 LEU A N 1
ATOM 2173 C CA . LEU A 1 279 ? 39.370 -5.912 1.176 1.00 89.69 279 LEU A CA 1
ATOM 2174 C C . LEU A 1 279 ? 39.231 -5.737 2.686 1.00 89.69 279 LEU A C 1
ATOM 2176 O O . LEU A 1 279 ? 38.986 -6.690 3.429 1.00 89.69 279 LEU A O 1
ATOM 2180 N N . THR A 1 280 ? 39.375 -4.499 3.138 1.00 88.62 280 THR A N 1
ATOM 2181 C CA . THR A 1 280 ? 39.096 -4.092 4.515 1.00 88.62 280 THR A CA 1
ATOM 2182 C C . THR A 1 280 ? 37.719 -3.438 4.609 1.00 88.62 280 THR A C 1
ATOM 2184 O O . THR A 1 280 ? 37.185 -2.952 3.616 1.00 88.62 280 THR A O 1
ATOM 2187 N N . GLU A 1 281 ? 37.135 -3.389 5.809 1.00 81.00 281 GLU A N 1
ATOM 2188 C CA . GLU A 1 281 ? 35.858 -2.685 6.030 1.00 81.00 281 GLU A CA 1
ATOM 2189 C C . GLU A 1 281 ? 35.948 -1.202 5.611 1.00 81.00 281 GLU A C 1
ATOM 2191 O O . GLU A 1 281 ? 35.011 -0.673 5.023 1.00 81.00 281 GLU A O 1
ATOM 2196 N N . GLY A 1 282 ? 37.112 -0.564 5.788 1.00 81.81 282 GLY A N 1
ATOM 2197 C CA . GLY A 1 282 ? 37.344 0.812 5.333 1.00 81.81 282 GLY A CA 1
ATOM 2198 C C . GLY A 1 282 ? 37.383 0.982 3.807 1.00 81.81 282 GLY A C 1
ATOM 2199 O O . GLY A 1 282 ? 37.095 2.071 3.314 1.00 81.81 282 GLY A O 1
ATOM 2200 N N . ASP A 1 283 ? 37.689 -0.075 3.045 1.00 86.75 283 ASP A N 1
ATOM 2201 C CA . ASP A 1 283 ? 37.605 -0.035 1.579 1.00 86.75 283 ASP A CA 1
ATOM 2202 C C . ASP A 1 283 ? 36.144 -0.017 1.111 1.00 86.75 283 ASP A C 1
ATOM 2204 O O . ASP A 1 283 ? 35.834 0.602 0.096 1.00 86.75 283 ASP A O 1
ATOM 2208 N N . ILE A 1 284 ? 35.233 -0.632 1.873 1.00 84.94 284 ILE A N 1
ATOM 2209 C CA . ILE A 1 284 ? 33.791 -0.605 1.590 1.00 84.94 284 ILE A CA 1
ATOM 2210 C C . ILE A 1 284 ? 33.230 0.803 1.795 1.00 84.94 284 ILE A C 1
ATOM 2212 O O . ILE A 1 284 ? 32.529 1.315 0.922 1.00 84.94 284 ILE A O 1
ATOM 2216 N N . ASP A 1 285 ? 33.603 1.466 2.893 1.00 85.56 285 ASP A N 1
ATOM 2217 C CA . ASP A 1 285 ? 33.243 2.870 3.126 1.00 85.56 285 ASP A CA 1
ATOM 2218 C C . ASP A 1 285 ? 33.792 3.776 2.014 1.00 85.56 285 ASP A C 1
ATOM 2220 O O . ASP A 1 285 ? 33.128 4.713 1.560 1.00 85.56 285 ASP A O 1
ATOM 2224 N N . MET A 1 286 ? 35.006 3.498 1.532 1.00 89.00 286 MET A N 1
ATOM 2225 C CA . MET A 1 286 ? 35.587 4.216 0.400 1.00 89.00 286 MET A CA 1
ATOM 2226 C C . MET A 1 286 ? 34.802 3.968 -0.894 1.00 89.00 286 MET A C 1
ATOM 2228 O O . MET A 1 286 ? 34.516 4.929 -1.605 1.00 89.00 286 MET A O 1
ATOM 2232 N N . TYR A 1 287 ? 34.392 2.728 -1.179 1.00 87.38 287 TYR A N 1
ATOM 2233 C CA . TYR A 1 287 ? 33.565 2.405 -2.346 1.00 87.38 287 TYR A CA 1
ATOM 2234 C C . TYR A 1 287 ? 32.214 3.105 -2.315 1.00 87.38 287 TYR A C 1
ATOM 2236 O O . TYR A 1 287 ? 31.795 3.629 -3.341 1.00 87.38 287 TYR A O 1
ATOM 2244 N N . LEU A 1 288 ? 31.576 3.191 -1.148 1.00 83.25 288 LEU A N 1
ATOM 2245 C CA . LEU A 1 288 ? 30.319 3.917 -0.992 1.00 83.25 288 LEU A CA 1
ATOM 2246 C C . LEU A 1 288 ? 30.493 5.417 -1.287 1.00 83.25 288 LEU A C 1
ATOM 2248 O O . LEU A 1 288 ? 29.685 6.021 -1.994 1.00 83.25 288 LEU A O 1
ATOM 2252 N N . ASN A 1 289 ? 31.587 6.016 -0.810 1.00 85.50 289 ASN A N 1
ATOM 2253 C CA . ASN A 1 289 ? 31.922 7.411 -1.106 1.00 85.50 289 ASN A CA 1
ATOM 2254 C C . ASN A 1 289 ? 32.257 7.636 -2.591 1.00 85.50 289 ASN A C 1
ATOM 2256 O O . ASN A 1 289 ? 31.867 8.651 -3.177 1.00 85.50 289 ASN A O 1
ATOM 2260 N N . ASP A 1 290 ? 32.991 6.712 -3.210 1.00 85.81 290 ASP A N 1
ATOM 2261 C CA . ASP A 1 290 ? 33.347 6.783 -4.627 1.00 85.81 290 ASP A CA 1
ATOM 2262 C C . ASP A 1 290 ? 32.123 6.582 -5.525 1.00 85.81 290 ASP A C 1
ATOM 2264 O O . ASP A 1 290 ? 31.971 7.301 -6.515 1.00 85.81 290 ASP A O 1
ATOM 2268 N N . GLU A 1 291 ? 31.210 5.686 -5.150 1.00 82.19 291 GLU A N 1
ATOM 2269 C CA . GLU A 1 291 ? 29.919 5.496 -5.807 1.00 82.19 291 GLU A CA 1
ATOM 2270 C C . GLU A 1 291 ? 29.059 6.759 -5.698 1.00 82.19 291 GLU A C 1
ATOM 2272 O O . GLU A 1 291 ? 28.610 7.272 -6.723 1.00 82.19 291 GLU A O 1
ATOM 2277 N N . GLN A 1 292 ? 28.909 7.347 -4.504 1.00 81.38 292 GLN A N 1
ATOM 2278 C CA . GLN A 1 292 ? 28.198 8.621 -4.331 1.00 81.38 292 GLN A CA 1
ATOM 2279 C C . GLN A 1 292 ? 28.795 9.743 -5.193 1.00 81.38 292 GLN A C 1
ATOM 2281 O O . GLN A 1 292 ? 28.060 10.505 -5.833 1.00 81.38 292 GLN A O 1
ATOM 2286 N N . ARG A 1 293 ? 30.129 9.846 -5.260 1.00 82.25 293 ARG A N 1
ATOM 2287 C CA . ARG A 1 293 ? 30.815 10.838 -6.102 1.00 82.25 293 ARG A CA 1
ATOM 2288 C C . ARG A 1 293 ? 30.590 10.566 -7.592 1.00 82.25 293 ARG A C 1
ATOM 2290 O O . ARG A 1 293 ? 30.360 11.501 -8.363 1.00 82.25 293 ARG A O 1
ATOM 2297 N N . HIS A 1 294 ? 30.636 9.304 -8.004 1.00 79.81 294 HIS A N 1
ATOM 2298 C CA . HIS A 1 294 ? 30.379 8.895 -9.381 1.00 79.81 294 HIS A CA 1
ATOM 2299 C C . HIS A 1 294 ? 28.936 9.210 -9.794 1.00 79.81 294 HIS A C 1
ATOM 2301 O O . HIS A 1 294 ? 28.718 9.846 -10.822 1.00 79.81 294 HIS A O 1
ATOM 2307 N N . LEU A 1 295 ? 27.958 8.867 -8.955 1.00 77.19 295 LEU A N 1
ATOM 2308 C CA . LEU A 1 295 ? 26.543 9.158 -9.187 1.00 77.19 295 LEU A CA 1
ATOM 2309 C C . LEU A 1 295 ? 26.267 10.667 -9.232 1.00 77.19 295 LEU A C 1
ATOM 2311 O O . LEU A 1 295 ? 25.516 11.129 -10.088 1.00 77.19 295 LEU A O 1
ATOM 2315 N N . SER A 1 296 ? 26.940 11.456 -8.390 1.00 75.56 296 SER A N 1
ATOM 2316 C CA . SER A 1 296 ? 26.820 12.923 -8.391 1.00 75.56 296 SER A CA 1
ATOM 2317 C C . SER A 1 296 ? 27.369 13.578 -9.664 1.00 75.56 296 SER A C 1
ATOM 2319 O O . SER A 1 296 ? 26.917 14.648 -10.062 1.00 75.56 296 SER A O 1
ATOM 2321 N N . THR A 1 297 ? 28.340 12.945 -10.325 1.00 73.25 297 THR A N 1
ATOM 2322 C CA . THR A 1 297 ? 28.916 13.418 -11.597 1.00 73.25 297 THR A CA 1
ATOM 2323 C C . THR A 1 297 ? 28.230 12.795 -12.827 1.00 73.25 297 THR A C 1
ATOM 2325 O O . THR A 1 297 ? 28.551 13.132 -13.970 1.00 73.25 297 THR A O 1
ATOM 2328 N N . LEU A 1 298 ? 27.235 11.920 -12.622 1.00 70.81 298 LEU A N 1
ATOM 2329 C CA . LEU A 1 298 ? 26.565 11.153 -13.670 1.00 70.81 298 LEU A CA 1
ATOM 2330 C C . LEU A 1 298 ? 25.617 12.022 -14.522 1.00 70.81 298 LEU A C 1
ATOM 2332 O O . LEU A 1 298 ? 24.435 12.217 -14.223 1.00 70.81 298 LEU A O 1
ATOM 2336 N N . GLY A 1 299 ? 26.126 12.500 -15.657 1.00 63.16 299 GLY A N 1
ATOM 2337 C CA . GLY A 1 299 ? 25.367 13.280 -16.641 1.00 63.16 299 GLY A CA 1
ATOM 2338 C C . GLY A 1 299 ? 25.925 14.674 -16.925 1.00 63.16 299 GLY A C 1
ATOM 2339 O O . GLY A 1 299 ? 25.386 15.358 -17.794 1.00 63.16 299 GLY A O 1
ATOM 2340 N N . SER A 1 300 ? 27.017 15.088 -16.274 1.00 60.22 300 SER A N 1
ATOM 2341 C CA . SER A 1 300 ? 27.770 16.281 -16.676 1.00 60.22 300 SER A CA 1
ATOM 2342 C C . SER A 1 300 ? 28.610 15.975 -17.924 1.00 60.22 300 SER A C 1
ATOM 2344 O O . SER A 1 300 ? 29.826 15.808 -17.845 1.00 60.22 300 SER A O 1
ATOM 2346 N N . LYS A 1 301 ? 27.964 15.825 -19.085 1.00 61.03 301 LYS A N 1
ATOM 2347 C CA . LYS A 1 301 ? 28.676 15.699 -20.367 1.00 61.03 301 LYS A CA 1
ATOM 2348 C C . LYS A 1 301 ? 29.239 17.063 -20.756 1.00 61.03 301 LYS A C 1
ATOM 2350 O O . LYS A 1 301 ? 28.524 18.064 -20.711 1.00 61.03 301 LYS A O 1
ATOM 2355 N N . THR A 1 302 ? 30.513 17.103 -21.129 1.00 61.19 302 THR A N 1
ATOM 2356 C CA . THR A 1 302 ? 31.149 18.286 -21.713 1.00 61.19 302 THR A CA 1
ATOM 2357 C C . THR A 1 302 ? 30.441 18.626 -23.024 1.00 61.19 302 THR A C 1
ATOM 2359 O O . THR A 1 302 ? 30.198 17.764 -23.867 1.00 61.19 302 THR A O 1
ATOM 2362 N N . LEU A 1 303 ? 30.059 19.895 -23.186 1.00 55.41 303 LEU A N 1
ATOM 2363 C CA . LEU A 1 303 ? 29.321 20.384 -24.357 1.00 55.41 303 LEU A CA 1
ATOM 2364 C C . LEU A 1 303 ? 30.067 20.077 -25.676 1.00 55.41 303 LEU A C 1
ATOM 2366 O O . LEU A 1 303 ? 29.445 19.804 -26.699 1.00 55.41 303 LEU A O 1
ATOM 2370 N N . GLU A 1 304 ? 31.399 20.067 -25.625 1.00 60.97 304 GLU A N 1
ATOM 2371 C CA . GLU A 1 304 ? 32.305 19.823 -26.754 1.00 60.97 304 GLU A CA 1
ATOM 2372 C C . GLU A 1 304 ? 32.171 18.403 -27.339 1.00 60.97 304 GLU A C 1
ATOM 2374 O O . GLU A 1 304 ? 32.111 18.250 -28.562 1.00 60.97 304 GLU A O 1
ATOM 2379 N N . ASP A 1 305 ? 31.994 17.380 -26.496 1.00 69.19 305 ASP A N 1
ATOM 2380 C CA . ASP A 1 305 ? 31.841 15.986 -26.939 1.00 69.19 305 ASP A CA 1
ATOM 2381 C C . ASP A 1 305 ? 30.516 15.768 -27.688 1.00 69.19 305 ASP A C 1
ATOM 2383 O O . ASP A 1 305 ? 30.447 15.028 -28.673 1.00 69.19 305 ASP A O 1
ATOM 2387 N N . LEU A 1 306 ? 29.446 16.438 -27.244 1.00 74.06 306 LEU A N 1
ATOM 2388 C CA . LEU A 1 306 ? 28.124 16.341 -27.871 1.00 74.06 306 LEU A CA 1
ATOM 2389 C C . LEU A 1 306 ? 28.123 16.938 -29.280 1.00 74.06 306 LEU A C 1
ATOM 2391 O O . LEU A 1 306 ? 27.516 16.369 -30.192 1.00 74.06 306 LEU A O 1
ATOM 2395 N N . HIS A 1 307 ? 28.819 18.060 -29.470 1.00 80.81 307 HIS A N 1
ATOM 2396 C CA . HIS A 1 307 ? 28.966 18.673 -30.785 1.00 80.81 307 HIS A CA 1
ATOM 2397 C C . HIS A 1 307 ? 29.786 17.777 -31.723 1.00 80.81 307 HIS A C 1
ATOM 2399 O O . HIS A 1 307 ? 29.330 17.494 -32.830 1.00 80.81 307 HIS A O 1
ATOM 2405 N N . ALA A 1 308 ? 30.920 17.234 -31.274 1.00 82.25 308 ALA A N 1
ATOM 2406 C CA . ALA A 1 308 ? 31.732 16.332 -32.095 1.00 82.25 308 ALA A CA 1
ATOM 2407 C C . ALA A 1 308 ? 30.964 15.075 -32.553 1.00 82.25 308 ALA A C 1
ATOM 2409 O O . ALA A 1 308 ? 31.050 14.679 -33.719 1.00 82.25 308 ALA A O 1
ATOM 2410 N N . VAL A 1 309 ? 30.146 14.482 -31.675 1.00 82.25 309 VAL A N 1
ATOM 2411 C CA . VAL A 1 309 ? 29.292 13.330 -32.018 1.00 82.25 309 VAL A CA 1
ATOM 2412 C C . VAL A 1 309 ? 28.227 13.701 -33.049 1.00 82.25 309 VAL A C 1
ATOM 2414 O O . VAL A 1 309 ? 28.096 13.011 -34.063 1.00 82.25 309 VAL A O 1
ATOM 2417 N N . ALA A 1 310 ? 27.491 14.795 -32.825 1.00 85.88 310 ALA A N 1
ATOM 2418 C CA . ALA A 1 310 ? 26.460 15.258 -33.755 1.00 85.88 310 ALA A CA 1
ATOM 2419 C C . ALA A 1 310 ? 27.050 15.560 -35.143 1.00 85.88 310 ALA A C 1
ATOM 2421 O O . ALA A 1 310 ? 26.479 15.179 -36.169 1.00 85.88 310 ALA A O 1
ATOM 2422 N N . TYR A 1 311 ? 28.238 16.164 -35.176 1.00 90.12 311 TYR A N 1
ATOM 2423 C CA . TYR A 1 311 ? 28.951 16.478 -36.406 1.00 90.12 311 TYR A CA 1
ATOM 2424 C C . TYR A 1 311 ? 29.323 15.219 -37.203 1.00 90.12 311 TYR A C 1
ATOM 2426 O O . TYR A 1 311 ? 29.056 15.142 -38.407 1.00 90.12 311 TYR A O 1
ATOM 2434 N N . ILE A 1 312 ? 29.854 14.180 -36.548 1.00 88.56 312 ILE A N 1
ATOM 2435 C CA . ILE A 1 312 ? 30.182 12.909 -37.213 1.00 88.56 312 ILE A CA 1
ATOM 2436 C C . ILE A 1 312 ? 28.935 12.186 -37.730 1.00 88.56 312 ILE A C 1
ATOM 2438 O O . ILE A 1 312 ? 28.964 11.641 -38.841 1.00 88.56 312 ILE A O 1
ATOM 2442 N N . GLU A 1 313 ? 27.834 12.177 -36.975 1.00 88.94 313 GLU A N 1
ATOM 2443 C CA . GLU A 1 313 ? 26.579 11.571 -37.436 1.00 88.94 313 GLU A CA 1
ATOM 2444 C C . GLU A 1 313 ? 26.055 12.256 -38.706 1.00 88.94 313 GLU A C 1
ATOM 2446 O O . GLU A 1 313 ? 25.668 11.572 -39.664 1.00 88.94 313 GLU A O 1
ATOM 2451 N N . LEU A 1 314 ? 26.128 13.590 -38.763 1.00 91.50 314 LEU A N 1
ATOM 2452 C CA . LEU A 1 314 ? 25.782 14.367 -39.952 1.00 91.50 314 LEU A CA 1
ATOM 2453 C C . LEU A 1 314 ? 26.711 14.057 -41.133 1.00 91.50 314 LEU A C 1
ATOM 2455 O O . LEU A 1 314 ? 26.224 13.789 -42.236 1.00 91.50 314 LEU A O 1
ATOM 2459 N N . LEU A 1 315 ? 28.032 14.004 -40.919 1.00 91.88 315 LEU A N 1
ATOM 2460 C CA . LEU A 1 315 ? 29.005 13.645 -41.961 1.00 91.88 315 LEU A CA 1
ATOM 2461 C C . LEU A 1 315 ? 28.753 12.241 -42.527 1.00 91.88 315 LEU A C 1
ATOM 2463 O O . LEU A 1 315 ? 28.804 12.034 -43.745 1.00 91.88 315 LEU A O 1
ATOM 2467 N N . ARG A 1 316 ? 28.442 11.265 -41.668 1.00 90.62 316 ARG A N 1
ATOM 2468 C CA . ARG A 1 316 ? 28.109 9.896 -42.084 1.00 90.62 316 ARG A CA 1
ATOM 2469 C C . ARG A 1 316 ? 26.818 9.864 -42.901 1.00 90.62 316 ARG A C 1
ATOM 2471 O O . ARG A 1 316 ? 26.804 9.264 -43.977 1.00 90.62 316 ARG A O 1
ATOM 2478 N N . LYS A 1 317 ? 25.771 10.554 -42.437 1.00 91.56 317 LYS A N 1
ATOM 2479 C CA . LYS A 1 317 ? 24.488 10.678 -43.145 1.00 91.56 317 LYS A CA 1
ATOM 2480 C C . LYS A 1 317 ? 24.667 11.332 -44.517 1.00 91.56 317 LYS A C 1
ATOM 2482 O O . LYS A 1 317 ? 24.136 10.834 -45.508 1.00 91.56 317 LYS A O 1
ATOM 2487 N N . TYR A 1 318 ? 25.471 12.392 -44.606 1.00 92.31 318 TYR A N 1
ATOM 2488 C CA . TYR A 1 318 ? 25.799 13.052 -45.871 1.00 92.31 318 TYR A CA 1
ATOM 2489 C C . TYR A 1 318 ? 26.497 12.104 -46.852 1.00 92.31 318 TYR A C 1
ATOM 2491 O O . TYR A 1 318 ? 26.089 12.006 -48.011 1.00 92.31 318 TYR A O 1
ATOM 2499 N N . ARG A 1 319 ? 27.512 11.356 -46.396 1.00 91.00 319 ARG A N 1
ATOM 2500 C CA . ARG A 1 319 ? 28.228 10.377 -47.234 1.00 91.00 319 ARG A CA 1
ATOM 2501 C C . ARG A 1 319 ? 27.309 9.261 -47.724 1.00 91.00 319 ARG A C 1
ATOM 2503 O O . ARG A 1 319 ? 27.393 8.876 -48.890 1.00 91.00 319 ARG A O 1
ATOM 2510 N N . GLU A 1 320 ? 26.417 8.772 -46.868 1.00 91.69 320 GLU A N 1
ATOM 2511 C CA . GLU A 1 320 ? 25.449 7.739 -47.229 1.00 91.69 320 GLU A CA 1
ATOM 2512 C C . GLU A 1 320 ? 24.465 8.232 -48.297 1.00 91.69 320 GLU A C 1
ATOM 2514 O O . GLU A 1 320 ? 24.328 7.589 -49.339 1.00 91.69 320 GLU A O 1
ATOM 2519 N N . ILE A 1 321 ? 23.861 9.412 -48.108 1.00 89.50 321 ILE A N 1
ATOM 2520 C CA . ILE A 1 321 ? 22.966 10.029 -49.102 1.00 89.50 321 ILE A CA 1
ATOM 2521 C C . ILE A 1 321 ? 23.711 10.266 -50.421 1.00 89.50 321 ILE A C 1
ATOM 2523 O O . ILE A 1 321 ? 23.178 9.982 -51.494 1.00 89.50 321 ILE A O 1
ATOM 2527 N N . ASN A 1 322 ? 24.958 10.739 -50.366 1.00 88.50 322 ASN A N 1
ATOM 2528 C CA . ASN A 1 322 ? 25.758 10.998 -51.560 1.00 88.50 322 ASN A CA 1
ATOM 2529 C C . ASN A 1 322 ? 26.103 9.698 -52.319 1.00 88.50 322 ASN A C 1
ATOM 2531 O O . ASN A 1 322 ? 26.035 9.654 -53.550 1.00 88.50 322 ASN A O 1
ATOM 2535 N N . SER A 1 323 ? 26.398 8.612 -51.595 1.00 88.38 323 SER A N 1
ATOM 2536 C CA . SER A 1 323 ? 26.601 7.273 -52.165 1.00 88.38 323 SER A CA 1
ATOM 2537 C C . SER A 1 323 ? 25.318 6.713 -52.791 1.00 88.38 323 SER A C 1
ATOM 2539 O O . SER A 1 323 ? 25.340 6.219 -53.923 1.00 88.38 323 SER A O 1
ATOM 2541 N N . GLN A 1 324 ? 24.175 6.855 -52.110 1.00 85.25 324 GLN A N 1
ATOM 2542 C CA . GLN A 1 324 ? 22.864 6.443 -52.620 1.00 85.25 324 GLN A CA 1
ATOM 2543 C C . GLN A 1 324 ? 22.464 7.237 -53.870 1.00 85.25 324 GLN A C 1
ATOM 2545 O O . GLN A 1 324 ? 22.006 6.646 -54.847 1.00 85.25 324 GLN A O 1
ATOM 2550 N N . HIS A 1 325 ? 22.687 8.554 -53.879 1.00 84.12 325 HIS A N 1
ATOM 2551 C CA . HIS A 1 325 ? 22.459 9.408 -55.043 1.00 84.12 325 HIS A CA 1
ATOM 2552 C C . HIS A 1 325 ? 23.346 8.988 -56.226 1.00 84.12 325 HIS A C 1
ATOM 2554 O O . HIS A 1 325 ? 22.840 8.781 -57.329 1.00 84.12 325 HIS A O 1
ATOM 2560 N N . SER A 1 326 ? 24.648 8.775 -55.996 1.00 84.19 326 SER A N 1
ATOM 2561 C CA . SER A 1 326 ? 25.596 8.305 -57.021 1.00 84.19 326 SER A CA 1
ATOM 2562 C C . SER A 1 326 ? 25.205 6.935 -57.589 1.00 84.19 326 SER A C 1
ATOM 2564 O O . SER A 1 326 ? 25.202 6.734 -58.804 1.00 84.19 326 SER A O 1
ATOM 2566 N N . THR A 1 327 ? 24.800 6.003 -56.725 1.00 83.94 327 THR A N 1
ATOM 2567 C CA . THR A 1 327 ? 24.344 4.662 -57.119 1.00 83.94 327 THR A CA 1
ATOM 2568 C C . THR A 1 327 ? 23.031 4.724 -57.899 1.00 83.94 327 THR A C 1
ATOM 2570 O O . THR A 1 327 ? 22.914 4.101 -58.950 1.00 83.94 327 THR A O 1
ATOM 2573 N N . SER A 1 328 ? 22.062 5.525 -57.446 1.00 78.88 328 SER A N 1
ATOM 2574 C CA . SER A 1 328 ? 20.790 5.734 -58.148 1.00 78.88 328 SER A CA 1
ATOM 2575 C C . SER A 1 328 ? 21.006 6.345 -59.533 1.00 78.88 328 SER A C 1
ATOM 2577 O O . SER A 1 328 ? 20.369 5.918 -60.493 1.00 78.88 328 SER A O 1
ATOM 2579 N N . TYR A 1 329 ? 21.924 7.307 -59.652 1.00 74.75 329 TYR A N 1
ATOM 2580 C CA . TYR A 1 329 ? 22.293 7.918 -60.927 1.00 74.75 329 TYR A CA 1
ATOM 2581 C C . TYR A 1 329 ? 22.940 6.905 -61.879 1.00 74.75 329 TYR A C 1
ATOM 2583 O O . TYR A 1 329 ? 22.528 6.793 -63.033 1.00 74.75 329 TYR A O 1
ATOM 2591 N N . LYS A 1 330 ? 23.911 6.119 -61.391 1.00 79.31 330 LYS A N 1
ATOM 2592 C CA . LYS A 1 330 ? 24.554 5.054 -62.176 1.00 79.31 330 LYS A CA 1
ATOM 2593 C C . LYS A 1 330 ? 23.539 4.013 -62.640 1.00 79.31 330 LYS A C 1
ATOM 2595 O O . LYS A 1 330 ? 23.512 3.696 -63.820 1.00 79.31 330 LYS A O 1
ATOM 2600 N N . ASN A 1 331 ? 22.661 3.544 -61.756 1.00 76.69 331 ASN A N 1
ATOM 2601 C CA . ASN A 1 331 ? 21.644 2.547 -62.090 1.00 76.69 331 ASN A CA 1
ATOM 2602 C C . ASN A 1 331 ? 20.626 3.073 -63.112 1.00 76.69 331 ASN A C 1
ATOM 2604 O O . ASN A 1 331 ? 20.297 2.359 -64.055 1.00 76.69 331 ASN A O 1
ATOM 2608 N N . ALA A 1 332 ? 20.169 4.322 -62.974 1.00 70.38 332 ALA A N 1
ATOM 2609 C CA . ALA A 1 332 ? 19.275 4.951 -63.947 1.00 70.38 332 ALA A CA 1
ATOM 2610 C C . ALA A 1 332 ? 19.959 5.146 -65.314 1.00 70.38 332 ALA A C 1
ATOM 2612 O O . ALA A 1 332 ? 19.367 4.852 -66.350 1.00 70.38 332 ALA A O 1
ATOM 2613 N N . SER A 1 333 ? 21.229 5.568 -65.321 1.00 69.50 333 SER A N 1
ATOM 2614 C CA . SER A 1 333 ? 22.033 5.709 -66.541 1.00 69.50 333 SER A CA 1
ATOM 2615 C C . SER A 1 333 ? 22.292 4.361 -67.226 1.00 69.50 333 SER A C 1
ATOM 2617 O O . SER A 1 333 ? 22.189 4.259 -68.447 1.00 69.50 333 SER A O 1
ATOM 2619 N N . THR A 1 334 ? 22.581 3.313 -66.454 1.00 68.81 334 THR A N 1
ATOM 2620 C CA . THR A 1 334 ? 22.787 1.949 -66.954 1.00 68.81 334 THR A CA 1
ATOM 2621 C C . THR A 1 334 ? 21.487 1.338 -67.476 1.00 68.81 334 THR A C 1
ATOM 2623 O O . THR A 1 334 ? 21.501 0.745 -68.549 1.00 68.81 334 THR A O 1
ATOM 2626 N N . SER A 1 335 ? 20.359 1.540 -66.786 1.00 66.81 335 SER A N 1
ATOM 2627 C CA . SER A 1 335 ? 19.031 1.128 -67.264 1.00 66.81 335 SER A CA 1
ATOM 2628 C C . SER A 1 335 ? 18.698 1.785 -68.609 1.00 66.81 335 SER A C 1
ATOM 2630 O O . SER A 1 335 ? 18.377 1.093 -69.570 1.00 66.81 335 SER A O 1
ATOM 2632 N N . PHE A 1 336 ? 18.914 3.100 -68.730 1.00 65.31 336 PHE A N 1
ATOM 2633 C CA . PHE A 1 336 ? 18.732 3.825 -69.991 1.00 65.31 336 PHE A CA 1
ATOM 2634 C C . PHE A 1 336 ? 19.647 3.315 -71.120 1.00 65.31 336 PHE A C 1
ATOM 2636 O O . PHE A 1 336 ? 19.237 3.266 -72.275 1.00 65.31 336 PHE A O 1
ATOM 2643 N N . ARG A 1 337 ? 20.886 2.917 -70.800 1.00 58.34 337 ARG A N 1
ATOM 2644 C CA . ARG A 1 337 ? 21.873 2.432 -71.781 1.00 58.34 337 ARG A CA 1
ATOM 2645 C C . ARG A 1 337 ? 21.684 0.974 -72.211 1.00 58.34 337 ARG A C 1
ATOM 2647 O O . ARG A 1 337 ? 22.154 0.625 -73.288 1.00 58.34 337 ARG A O 1
ATOM 2654 N N . LEU A 1 338 ? 21.053 0.130 -71.390 1.00 58.31 338 LEU A N 1
ATOM 2655 C CA . LEU A 1 338 ? 20.928 -1.315 -71.637 1.00 58.31 338 LEU A CA 1
ATOM 2656 C C . LEU A 1 338 ? 19.536 -1.752 -72.116 1.00 58.31 338 LEU A C 1
ATOM 2658 O O . LEU A 1 338 ? 19.398 -2.862 -72.626 1.00 58.31 338 LEU A O 1
ATOM 2662 N N . HIS A 1 339 ? 18.506 -0.909 -72.004 1.00 56.69 339 HIS A N 1
ATOM 2663 C CA . HIS A 1 339 ? 17.163 -1.250 -72.473 1.00 56.69 339 HIS A CA 1
ATOM 2664 C C . HIS A 1 339 ? 16.999 -0.985 -73.982 1.00 56.69 339 HIS A C 1
ATOM 2666 O O . HIS A 1 339 ? 16.386 -0.013 -74.408 1.00 56.69 339 HIS A O 1
ATOM 2672 N N . THR A 1 340 ? 17.520 -1.881 -74.822 1.00 56.31 340 THR A N 1
ATOM 2673 C CA . THR A 1 340 ? 16.928 -2.131 -76.150 1.00 56.31 340 THR A CA 1
ATOM 2674 C C . THR A 1 340 ? 16.502 -3.601 -76.182 1.00 56.31 340 THR A C 1
ATOM 2676 O O . THR A 1 340 ? 17.373 -4.466 -76.256 1.00 56.31 340 THR A O 1
ATOM 2679 N N . PRO A 1 341 ? 15.201 -3.921 -76.027 1.00 55.56 341 PRO A N 1
ATOM 2680 C CA . PRO A 1 341 ? 14.735 -5.310 -75.977 1.00 55.56 341 PRO A CA 1
ATOM 2681 C C . PRO A 1 341 ? 15.082 -6.072 -77.269 1.00 55.56 341 PRO A C 1
ATOM 2683 O O . PRO A 1 341 ? 14.914 -5.514 -78.352 1.00 55.56 341 PRO A O 1
ATOM 2686 N N . SER A 1 342 ? 15.506 -7.344 -77.178 1.00 54.44 342 SER A N 1
ATOM 2687 C CA . SER A 1 342 ? 15.729 -8.209 -78.359 1.00 54.44 342 SER A CA 1
ATOM 2688 C C . SER A 1 342 ? 14.452 -8.437 -79.175 1.00 54.44 342 SER A C 1
ATOM 2690 O O . SER A 1 342 ? 14.520 -8.703 -80.372 1.00 54.44 342 SER A O 1
ATOM 2692 N N . ASP A 1 343 ? 13.299 -8.259 -78.528 1.00 50.12 343 ASP A N 1
ATOM 2693 C CA . ASP A 1 343 ? 11.964 -8.504 -79.063 1.00 50.12 343 ASP A CA 1
ATOM 2694 C C . ASP A 1 343 ? 11.206 -7.169 -79.150 1.00 50.12 343 ASP A C 1
ATOM 2696 O O . ASP A 1 343 ? 10.089 -7.027 -78.653 1.00 50.12 343 ASP A O 1
ATOM 2700 N N . TYR A 1 344 ? 11.852 -6.136 -79.707 1.00 58.47 344 TYR A N 1
ATOM 2701 C CA . TYR A 1 344 ? 11.246 -4.816 -79.886 1.00 58.47 344 TYR A CA 1
ATOM 2702 C C . TYR A 1 344 ? 10.015 -4.914 -80.804 1.00 58.47 344 TYR A C 1
ATOM 2704 O O . TYR A 1 344 ? 10.108 -4.848 -82.030 1.00 58.47 344 TYR A O 1
ATOM 2712 N N . GLN A 1 345 ? 8.844 -5.086 -80.196 1.00 56.28 345 GLN A N 1
ATOM 2713 C CA . GLN A 1 345 ? 7.543 -4.941 -80.833 1.00 56.28 345 GLN A CA 1
ATOM 2714 C C . GLN A 1 345 ? 7.016 -3.535 -80.552 1.00 56.28 345 GLN A C 1
ATOM 2716 O O . GLN A 1 345 ? 7.018 -3.073 -79.410 1.00 56.28 345 GLN A O 1
ATOM 2721 N N . PHE A 1 346 ? 6.563 -2.856 -81.606 1.00 53.66 346 PHE A N 1
ATOM 2722 C CA . PHE A 1 346 ? 5.960 -1.529 -81.530 1.00 53.66 346 PHE A CA 1
ATOM 2723 C C . PHE A 1 346 ? 4.667 -1.611 -80.701 1.00 53.66 346 PHE A C 1
ATOM 2725 O O . PHE A 1 346 ? 3.602 -1.959 -81.209 1.00 53.66 346 PHE A O 1
ATOM 2732 N N . LEU A 1 347 ? 4.765 -1.367 -79.393 1.00 55.78 347 LEU A N 1
ATOM 2733 C CA . LEU A 1 347 ? 3.601 -1.197 -78.526 1.00 55.78 347 LEU A CA 1
ATOM 2734 C C . LEU A 1 347 ? 2.789 0.002 -79.037 1.00 55.78 347 LEU A C 1
ATOM 2736 O O . LEU A 1 347 ? 3.372 1.007 -79.437 1.00 55.78 347 LEU A O 1
ATOM 2740 N N . SER A 1 348 ? 1.454 -0.065 -78.996 1.00 62.12 348 SER A N 1
ATOM 2741 C CA . SER A 1 348 ? 0.621 1.106 -79.305 1.00 62.12 348 SER A CA 1
ATOM 2742 C C . SER A 1 348 ? 0.996 2.276 -78.386 1.00 62.12 348 SER A C 1
ATOM 2744 O O . SER A 1 348 ? 1.067 2.081 -77.165 1.00 62.12 348 SER A O 1
ATOM 2746 N N . ASP A 1 349 ? 1.180 3.467 -78.965 1.00 57.12 349 ASP A N 1
ATOM 2747 C CA . ASP A 1 349 ? 1.751 4.667 -78.327 1.00 57.12 349 ASP A CA 1
ATOM 2748 C C . ASP A 1 349 ? 1.223 4.960 -76.914 1.00 57.12 349 ASP A C 1
ATOM 2750 O O . ASP A 1 349 ? 1.965 5.393 -76.038 1.00 57.12 349 ASP A O 1
ATOM 2754 N N . THR A 1 350 ? -0.051 4.688 -76.643 1.00 58.59 350 THR A N 1
ATOM 2755 C CA . THR A 1 350 ? -0.718 5.077 -75.395 1.00 58.59 350 THR A CA 1
ATOM 2756 C C . THR A 1 350 ? -0.348 4.228 -74.173 1.00 58.59 350 THR A C 1
ATOM 2758 O O . THR A 1 350 ? -0.252 4.770 -73.072 1.00 58.59 350 THR A O 1
ATOM 2761 N N . ALA A 1 351 ? -0.119 2.918 -74.310 1.00 56.97 351 ALA A N 1
ATOM 2762 C CA . ALA A 1 351 ? 0.165 2.040 -73.163 1.00 56.97 351 ALA A CA 1
ATOM 2763 C C . ALA A 1 351 ? 1.647 2.082 -72.742 1.00 56.97 351 ALA A C 1
ATOM 2765 O O . ALA A 1 351 ? 1.957 2.164 -71.552 1.00 56.97 351 ALA A O 1
ATOM 2766 N N . SER A 1 352 ? 2.558 2.104 -73.722 1.00 56.94 352 SER A N 1
ATOM 2767 C CA . SER A 1 352 ? 4.008 2.206 -73.497 1.00 56.94 352 SER A CA 1
ATOM 2768 C C . SER A 1 352 ? 4.409 3.576 -72.946 1.00 56.94 352 SER A C 1
ATOM 2770 O O . SER A 1 352 ? 5.215 3.666 -72.019 1.00 56.94 352 SER A O 1
ATOM 2772 N N . TYR A 1 353 ? 3.800 4.654 -73.451 1.00 56.66 353 TYR A N 1
ATOM 2773 C CA . TYR A 1 353 ? 4.080 6.008 -72.978 1.00 56.66 353 TYR A CA 1
ATOM 2774 C C . TYR A 1 353 ? 3.711 6.185 -71.501 1.00 56.66 353 TYR A C 1
ATOM 2776 O O . TYR A 1 353 ? 4.523 6.673 -70.724 1.00 56.66 353 TYR A O 1
ATOM 2784 N N . ASN A 1 354 ? 2.529 5.726 -71.075 1.00 61.06 354 ASN A N 1
ATOM 2785 C CA . ASN A 1 354 ? 2.056 5.927 -69.702 1.00 61.06 354 ASN A CA 1
ATOM 2786 C C . ASN A 1 354 ? 2.883 5.167 -68.647 1.00 61.06 354 ASN A C 1
ATOM 2788 O O . ASN A 1 354 ? 3.181 5.729 -67.590 1.00 61.06 354 ASN A O 1
ATOM 2792 N N . ILE A 1 355 ? 3.292 3.923 -68.928 1.00 60.72 355 ILE A N 1
ATOM 2793 C CA . ILE A 1 355 ? 4.106 3.118 -68.000 1.00 60.72 355 ILE A CA 1
ATOM 2794 C C . ILE A 1 355 ? 5.518 3.710 -67.879 1.00 60.72 355 ILE A C 1
ATOM 2796 O O . ILE A 1 355 ? 5.938 4.042 -66.767 1.00 60.72 355 ILE A O 1
ATOM 2800 N N . ASN A 1 356 ? 6.194 3.967 -69.006 1.00 63.69 356 ASN A N 1
ATOM 2801 C CA . ASN A 1 356 ? 7.544 4.545 -69.028 1.00 63.69 356 ASN A CA 1
ATOM 2802 C C . ASN A 1 356 ? 7.591 5.965 -68.432 1.00 63.69 356 ASN A C 1
ATOM 2804 O O . ASN A 1 356 ? 8.537 6.320 -67.723 1.00 63.69 356 ASN A O 1
ATOM 2808 N N . LEU A 1 357 ? 6.549 6.778 -68.649 1.00 61.81 357 LEU A N 1
ATOM 2809 C CA . LEU A 1 357 ? 6.412 8.104 -68.040 1.00 61.81 357 LEU A CA 1
ATOM 2810 C C . LEU A 1 357 ? 6.260 8.006 -66.514 1.00 61.81 357 LEU A C 1
ATOM 2812 O O . LEU A 1 357 ? 6.817 8.826 -65.783 1.00 61.81 357 LEU A O 1
ATOM 2816 N N . SER A 1 358 ? 5.532 7.001 -66.015 1.00 69.19 358 SER A N 1
ATOM 2817 C CA . SER A 1 358 ? 5.319 6.801 -64.577 1.00 69.19 358 SER A CA 1
ATOM 2818 C C . SER A 1 358 ? 6.594 6.360 -63.842 1.00 69.19 358 SER A C 1
ATOM 2820 O O . SER A 1 358 ? 6.884 6.872 -62.760 1.00 69.19 358 SER A O 1
ATOM 2822 N N . GLU A 1 359 ? 7.396 5.473 -64.437 1.00 68.25 359 GLU A N 1
ATOM 2823 C CA . GLU A 1 359 ? 8.673 5.009 -63.876 1.00 68.25 359 GLU A CA 1
ATOM 2824 C C . GLU A 1 359 ? 9.752 6.097 -63.920 1.00 68.25 359 GLU A C 1
ATOM 2826 O O . GLU A 1 359 ? 10.470 6.308 -62.935 1.00 68.25 359 GLU A O 1
ATOM 2831 N N . SER A 1 360 ? 9.798 6.864 -65.014 1.00 74.25 360 SER A N 1
ATOM 2832 C CA . SER A 1 360 ? 10.687 8.023 -65.151 1.00 74.25 360 SER A CA 1
ATOM 2833 C C . SER A 1 360 ? 10.360 9.098 -64.112 1.00 74.25 360 SER A C 1
ATOM 2835 O O . SER A 1 360 ? 11.261 9.607 -63.448 1.00 74.25 360 SER A O 1
ATOM 2837 N N . ARG A 1 361 ? 9.067 9.387 -63.886 1.00 77.81 361 ARG A N 1
ATOM 2838 C CA . ARG A 1 361 ? 8.624 10.319 -62.837 1.00 77.81 361 ARG A CA 1
ATOM 2839 C C . ARG A 1 361 ? 9.035 9.847 -61.446 1.00 77.81 361 ARG A C 1
ATOM 2841 O O . ARG A 1 361 ? 9.595 10.636 -60.701 1.00 77.81 361 ARG A O 1
ATOM 2848 N N . LYS A 1 362 ? 8.825 8.570 -61.102 1.00 78.81 362 LYS A N 1
ATOM 2849 C CA . LYS A 1 362 ? 9.232 8.017 -59.793 1.00 78.81 362 LYS A CA 1
ATOM 2850 C C . LYS A 1 362 ? 10.741 8.129 -59.564 1.00 78.81 362 LYS A C 1
ATOM 2852 O O . LYS A 1 362 ? 11.171 8.496 -58.471 1.00 78.81 362 LYS A O 1
ATOM 2857 N N . THR A 1 363 ? 11.536 7.832 -60.590 1.00 75.00 363 THR A N 1
ATOM 2858 C CA . THR A 1 363 ? 13.003 7.911 -60.530 1.00 75.00 363 THR A CA 1
ATOM 2859 C C . THR A 1 363 ? 13.474 9.351 -60.355 1.00 75.00 363 THR A C 1
ATOM 2861 O O . THR A 1 363 ? 14.315 9.624 -59.499 1.00 75.00 363 THR A O 1
ATOM 2864 N N . GLU A 1 364 ? 12.880 10.281 -61.100 1.00 80.25 364 GLU A N 1
ATOM 2865 C CA . GLU A 1 364 ? 13.192 11.705 -61.001 1.00 80.25 364 GLU A CA 1
ATOM 2866 C C . GLU A 1 364 ? 12.755 12.298 -59.655 1.00 80.25 364 GLU A C 1
ATOM 2868 O O . GLU A 1 364 ? 13.532 12.996 -59.008 1.00 80.25 364 GLU A O 1
ATOM 2873 N N . THR A 1 365 ? 11.564 11.947 -59.156 1.00 84.25 365 THR A N 1
ATOM 2874 C CA . THR A 1 365 ? 11.113 12.341 -57.812 1.00 84.25 365 THR A CA 1
ATOM 2875 C C . THR A 1 365 ? 12.075 11.838 -56.737 1.00 84.25 365 THR A C 1
ATOM 2877 O O . THR A 1 365 ? 12.458 12.604 -55.853 1.00 84.25 365 THR A O 1
ATOM 2880 N N . ARG A 1 366 ? 12.528 10.579 -56.824 1.00 82.00 366 ARG A N 1
ATOM 2881 C CA . ARG A 1 366 ? 13.520 10.020 -55.893 1.00 82.00 366 ARG A CA 1
ATOM 2882 C C . ARG A 1 366 ? 14.861 10.755 -55.973 1.00 82.00 366 ARG A C 1
ATOM 2884 O O . ARG A 1 366 ? 15.479 10.988 -54.937 1.00 82.00 366 ARG A O 1
ATOM 2891 N N . ARG A 1 367 ? 15.305 11.142 -57.172 1.00 82.62 367 ARG A N 1
ATOM 2892 C CA . ARG A 1 367 ? 16.537 11.919 -57.382 1.00 82.62 367 ARG A CA 1
ATOM 2893 C C . ARG A 1 367 ? 16.445 13.303 -56.738 1.00 82.62 367 ARG A C 1
ATOM 2895 O O . ARG A 1 367 ? 17.341 13.667 -55.980 1.00 82.62 367 ARG A O 1
ATOM 2902 N N . CYS A 1 368 ? 15.365 14.040 -56.998 1.00 83.56 368 CYS A N 1
ATOM 2903 C CA . CYS A 1 368 ? 15.126 15.358 -56.406 1.00 83.56 368 CYS A CA 1
ATOM 2904 C C . CYS A 1 368 ? 15.054 15.284 -54.878 1.00 83.56 368 CYS A C 1
ATOM 2906 O O . CYS A 1 368 ? 15.698 16.081 -54.203 1.00 83.56 368 CYS A O 1
ATOM 2908 N N . PHE A 1 369 ? 14.362 14.278 -54.335 1.00 87.31 369 PHE A N 1
ATOM 2909 C CA . PHE A 1 369 ? 14.295 14.046 -52.894 1.00 87.31 369 PHE A CA 1
ATOM 2910 C C . PHE A 1 369 ? 15.680 13.813 -52.270 1.00 87.31 369 PHE A C 1
ATOM 2912 O O . PHE A 1 369 ? 16.011 14.430 -51.260 1.00 87.31 369 PHE A O 1
ATOM 2919 N N . LEU A 1 370 ? 16.513 12.953 -52.870 1.00 85.25 370 LEU A N 1
ATOM 2920 C CA . LEU A 1 370 ? 17.866 12.685 -52.366 1.00 85.25 370 LEU A CA 1
ATOM 2921 C C . LEU A 1 370 ? 18.768 13.925 -52.433 1.00 85.25 370 LEU A C 1
ATOM 2923 O O . LEU A 1 370 ? 19.564 14.134 -51.522 1.00 85.25 370 LEU A O 1
ATOM 2927 N N . LEU A 1 371 ? 18.640 14.749 -53.478 1.00 85.62 371 LEU A N 1
ATOM 2928 C CA . LEU A 1 371 ? 19.371 16.014 -53.586 1.00 85.62 371 LEU A CA 1
ATOM 2929 C C . LEU A 1 371 ? 18.937 17.017 -52.520 1.00 85.62 371 LEU A C 1
ATOM 2931 O O . LEU A 1 371 ? 19.788 17.581 -51.842 1.00 85.62 371 LEU A O 1
ATOM 2935 N N . GLU A 1 372 ? 17.633 17.181 -52.316 1.00 90.00 372 GLU A N 1
ATOM 2936 C CA . GLU A 1 372 ? 17.110 18.082 -51.291 1.00 90.00 372 GLU A CA 1
ATOM 2937 C C . GLU A 1 372 ? 17.548 17.644 -49.883 1.00 90.00 372 GLU A C 1
ATOM 2939 O O . GLU A 1 372 ? 17.969 18.467 -49.074 1.00 90.00 372 GLU A O 1
ATOM 2944 N N . GLN A 1 373 ? 17.514 16.339 -49.592 1.00 89.12 373 GLN A N 1
ATOM 2945 C CA . GLN A 1 373 ? 18.020 15.787 -48.330 1.00 89.12 373 GLN A CA 1
ATOM 2946 C C . GLN A 1 373 ? 19.528 16.000 -48.171 1.00 89.12 373 GLN A C 1
ATOM 2948 O O . GLN A 1 373 ? 19.988 16.366 -47.091 1.00 89.12 373 GLN A O 1
ATOM 2953 N N . ARG A 1 374 ? 20.305 15.800 -49.242 1.00 90.62 374 ARG A N 1
ATOM 2954 C CA . ARG A 1 374 ? 21.750 16.045 -49.240 1.00 90.62 374 ARG A CA 1
ATOM 2955 C C . ARG A 1 374 ? 22.058 17.505 -48.923 1.00 90.62 374 ARG A C 1
ATOM 2957 O O . ARG A 1 374 ? 22.939 17.762 -48.110 1.00 90.62 374 ARG A O 1
ATOM 2964 N N . ASP A 1 375 ? 21.352 18.436 -49.556 1.00 89.75 375 ASP A N 1
ATOM 2965 C CA . ASP A 1 375 ? 21.604 19.869 -49.405 1.00 89.75 375 ASP A CA 1
ATOM 2966 C C . ASP A 1 375 ? 21.175 20.368 -48.012 1.00 89.75 375 ASP A C 1
ATOM 2968 O O . ASP A 1 375 ? 21.879 21.181 -47.417 1.00 89.75 375 ASP A O 1
ATOM 2972 N N . LYS A 1 376 ? 20.103 19.805 -47.431 1.00 92.56 376 LYS A N 1
ATOM 2973 C CA . LYS A 1 376 ? 19.715 20.044 -46.026 1.00 92.56 376 LYS A CA 1
ATOM 2974 C C . LYS A 1 376 ? 20.790 19.588 -45.042 1.00 92.56 376 LYS A C 1
ATOM 2976 O O . LYS A 1 376 ? 21.228 20.372 -44.209 1.00 92.56 376 LYS A O 1
ATOM 2981 N N . VAL A 1 377 ? 21.259 18.345 -45.170 1.00 90.94 377 VAL A N 1
ATOM 2982 C CA . VAL A 1 377 ? 22.312 17.815 -44.286 1.00 90.94 377 VAL A CA 1
ATOM 2983 C C . VAL A 1 377 ? 23.625 18.579 -44.486 1.00 90.94 377 VAL A C 1
ATOM 2985 O O . VAL A 1 377 ? 24.330 18.845 -43.521 1.00 90.94 377 VAL A O 1
ATOM 2988 N N . LEU A 1 378 ? 23.951 18.982 -45.719 1.00 91.69 378 LEU A N 1
ATOM 2989 C CA . LEU A 1 378 ? 25.125 19.812 -45.997 1.00 91.69 378 LEU A CA 1
ATOM 2990 C C . LEU A 1 378 ? 25.047 21.169 -45.289 1.00 91.69 378 LEU A C 1
ATOM 2992 O O . LEU A 1 378 ? 26.054 21.638 -44.771 1.00 91.69 378 LEU A O 1
ATOM 2996 N N . PHE A 1 379 ? 23.870 21.790 -45.260 1.00 92.06 379 PHE A N 1
ATOM 2997 C CA . PHE A 1 379 ? 23.659 23.044 -44.547 1.00 92.06 379 PHE A CA 1
ATOM 2998 C C . PHE A 1 379 ? 23.857 22.881 -43.032 1.00 92.06 379 PHE A C 1
ATOM 3000 O O . PHE A 1 379 ? 24.565 23.683 -42.428 1.00 92.06 379 PHE A O 1
ATOM 3007 N N . GLU A 1 380 ? 23.314 21.816 -42.435 1.00 92.00 380 GLU A N 1
ATOM 3008 C CA . GLU A 1 380 ? 23.519 21.488 -41.013 1.00 92.00 380 GLU A CA 1
ATOM 3009 C C . GLU A 1 380 ? 25.003 21.234 -40.686 1.00 92.00 380 GLU A C 1
ATOM 3011 O O . GLU A 1 380 ? 25.509 21.728 -39.679 1.00 92.00 380 GLU A O 1
ATOM 3016 N N . ILE A 1 381 ? 25.728 20.534 -41.568 1.00 92.81 381 ILE A N 1
ATOM 3017 C CA . ILE A 1 381 ? 27.181 20.320 -41.458 1.00 92.81 381 ILE A CA 1
ATOM 3018 C C . ILE A 1 381 ? 27.928 21.655 -41.442 1.00 92.81 381 ILE A C 1
ATOM 3020 O O . ILE A 1 381 ? 28.768 21.856 -40.576 1.00 92.81 381 ILE A O 1
ATOM 3024 N N . VAL A 1 382 ? 27.611 22.578 -42.354 1.00 91.25 382 VAL A N 1
ATOM 3025 C CA . VAL A 1 382 ? 28.282 23.889 -42.421 1.00 91.25 382 VAL A CA 1
ATOM 3026 C C . VAL A 1 382 ? 28.004 24.724 -41.169 1.00 91.25 382 VAL A C 1
ATOM 3028 O O . VAL A 1 382 ? 28.908 25.372 -40.647 1.00 91.25 382 VAL A O 1
ATOM 3031 N N . GLN A 1 383 ? 26.777 24.690 -40.642 1.00 90.50 383 GLN A N 1
ATOM 3032 C CA . GLN A 1 383 ? 26.460 25.358 -39.376 1.00 90.50 383 GLN A CA 1
ATOM 3033 C C . GLN A 1 383 ? 27.274 24.788 -38.208 1.00 90.50 383 GLN A C 1
ATOM 3035 O O . GLN A 1 383 ? 27.772 25.547 -37.377 1.00 90.50 383 GLN A O 1
ATOM 3040 N N . MET A 1 384 ? 27.441 23.465 -38.167 1.00 88.75 384 MET A N 1
ATOM 3041 C CA . MET A 1 384 ? 28.286 22.795 -37.182 1.00 88.75 384 MET A CA 1
ATOM 3042 C C . MET A 1 384 ? 29.773 23.125 -37.353 1.00 88.75 384 MET A C 1
ATOM 3044 O O . MET A 1 384 ? 30.430 23.421 -36.359 1.00 88.75 384 MET A O 1
ATOM 3048 N N . GLU A 1 385 ? 30.286 23.145 -38.587 1.00 91.75 385 GLU A N 1
ATOM 3049 C CA . GLU A 1 385 ? 31.668 23.537 -38.909 1.00 91.75 385 GLU A CA 1
ATOM 3050 C C . GLU A 1 385 ? 31.964 24.958 -38.394 1.00 91.75 385 GLU A C 1
ATOM 3052 O O . GLU A 1 385 ? 33.008 25.191 -37.788 1.00 91.75 385 GLU A O 1
ATOM 3057 N N . MET A 1 386 ? 31.013 25.890 -38.547 1.00 88.62 386 MET A N 1
ATOM 3058 C CA . MET A 1 386 ? 31.129 27.252 -38.012 1.00 88.62 386 MET A CA 1
ATOM 3059 C C . MET A 1 386 ? 31.080 27.300 -36.480 1.00 88.62 386 MET A C 1
ATOM 3061 O O . MET A 1 386 ? 31.850 28.037 -35.871 1.00 88.62 386 MET A O 1
ATOM 3065 N N . ALA A 1 387 ? 30.182 26.537 -35.852 1.00 85.75 387 ALA A N 1
ATOM 3066 C CA . ALA A 1 387 ? 30.026 26.525 -34.397 1.00 85.75 387 ALA A CA 1
ATOM 3067 C C . ALA A 1 387 ? 31.224 25.884 -33.675 1.00 85.75 387 ALA A C 1
ATOM 3069 O O . ALA A 1 387 ? 31.610 26.340 -32.603 1.00 85.75 387 ALA A O 1
ATOM 3070 N N . MET A 1 388 ? 31.819 24.848 -34.273 1.00 84.62 388 MET A N 1
ATOM 3071 C CA . MET A 1 388 ? 32.988 24.135 -33.748 1.00 84.62 388 MET A CA 1
ATOM 3072 C C . MET A 1 388 ? 34.329 24.724 -34.218 1.00 84.62 388 MET A C 1
ATOM 3074 O O . MET A 1 388 ? 35.378 24.215 -33.834 1.00 84.62 388 MET A O 1
ATOM 3078 N N . ASN A 1 389 ? 34.309 25.772 -35.051 1.00 86.50 389 ASN A N 1
ATOM 3079 C CA . ASN A 1 389 ? 35.494 26.386 -35.657 1.00 86.50 389 ASN A CA 1
ATOM 3080 C C . ASN A 1 389 ? 36.400 25.372 -36.393 1.00 86.50 389 ASN A C 1
ATOM 3082 O O . ASN A 1 389 ? 37.619 25.350 -36.223 1.00 86.50 389 ASN A O 1
ATOM 3086 N N . VAL A 1 390 ? 35.787 24.506 -37.202 1.00 86.69 390 VAL A N 1
ATOM 3087 C CA . VAL A 1 390 ? 36.478 23.466 -37.974 1.00 86.69 390 VAL A CA 1
ATOM 3088 C C . VAL A 1 390 ? 37.006 24.060 -39.283 1.00 86.69 390 VAL A C 1
ATOM 3090 O O . VAL A 1 390 ? 36.231 24.485 -40.137 1.00 86.69 390 VAL A O 1
ATOM 3093 N N . GLU A 1 391 ? 38.330 24.071 -39.463 1.00 81.50 391 GLU A N 1
ATOM 3094 C CA . GLU A 1 391 ? 38.979 24.668 -40.645 1.00 81.50 391 GLU A CA 1
ATOM 3095 C C . GLU A 1 391 ? 38.818 23.831 -41.924 1.00 81.50 391 GLU A C 1
ATOM 3097 O O . GLU A 1 391 ? 38.751 24.376 -43.028 1.00 81.50 391 GLU A O 1
ATOM 3102 N N . HIS A 1 392 ? 38.753 22.504 -41.791 1.00 85.50 392 HIS A N 1
ATOM 3103 C CA . HIS A 1 392 ? 38.568 21.577 -42.904 1.00 85.50 392 HIS A CA 1
ATOM 3104 C C . HIS A 1 392 ? 37.583 20.473 -42.527 1.00 85.50 392 HIS A C 1
ATOM 3106 O O . HIS A 1 392 ? 37.577 19.967 -41.405 1.00 85.50 392 HIS A O 1
ATOM 3112 N N . ARG A 1 393 ? 36.740 20.078 -43.481 1.00 89.88 393 ARG A N 1
ATOM 3113 C CA . ARG A 1 393 ? 35.768 19.007 -43.264 1.00 89.88 393 ARG A CA 1
ATOM 3114 C C . ARG A 1 393 ? 36.481 17.695 -42.957 1.00 89.88 393 ARG A C 1
ATOM 3116 O O . ARG A 1 393 ? 37.243 17.218 -43.791 1.00 89.88 393 ARG A O 1
ATOM 3123 N N . TRP A 1 394 ? 36.139 17.082 -41.827 1.00 91.06 394 TRP A N 1
ATOM 3124 C CA . TRP A 1 394 ? 36.753 15.833 -41.390 1.00 91.06 394 TRP A CA 1
ATOM 3125 C C . TRP A 1 394 ? 36.486 14.691 -42.374 1.00 91.06 394 TRP A C 1
ATOM 3127 O O . TRP A 1 394 ? 35.341 14.395 -42.742 1.00 91.06 394 TRP A O 1
ATOM 3137 N N . GLU A 1 395 ? 37.544 13.995 -42.753 1.00 88.81 395 GLU A N 1
ATOM 3138 C CA . GLU A 1 395 ? 37.577 12.788 -43.561 1.00 88.81 395 GLU A CA 1
ATOM 3139 C C . GLU A 1 395 ? 37.779 11.531 -42.696 1.00 88.81 395 GLU A C 1
ATOM 3141 O O . GLU A 1 395 ? 38.284 11.610 -41.580 1.00 88.81 395 GLU A O 1
ATOM 3146 N N . PRO A 1 396 ? 37.420 10.322 -43.179 1.00 87.62 396 PRO A N 1
ATOM 3147 C CA . PRO A 1 396 ? 37.593 9.086 -42.403 1.00 87.62 396 PRO A CA 1
ATOM 3148 C C . PRO A 1 396 ? 39.041 8.777 -41.990 1.00 87.62 396 PRO A C 1
ATOM 3150 O O . PRO A 1 396 ? 39.273 7.917 -41.140 1.00 87.62 396 PRO A O 1
ATOM 3153 N N . HIS A 1 397 ? 40.015 9.407 -42.649 1.00 88.06 397 HIS A N 1
ATOM 3154 C CA . HIS A 1 397 ? 41.436 9.198 -42.398 1.00 88.06 397 HIS A CA 1
ATOM 3155 C C . HIS A 1 397 ? 41.983 10.124 -41.307 1.00 88.06 397 HIS A C 1
ATOM 3157 O O . HIS A 1 397 ? 43.010 9.770 -40.716 1.00 88.06 397 HIS A O 1
ATOM 3163 N N . ASP A 1 398 ? 41.279 11.220 -41.015 1.00 89.75 398 ASP A N 1
ATOM 3164 C CA . ASP A 1 398 ? 41.687 12.244 -40.057 1.00 89.75 398 ASP A CA 1
ATOM 3165 C C . ASP A 1 398 ? 41.626 11.710 -38.627 1.00 89.75 398 ASP A C 1
ATOM 3167 O O . ASP A 1 398 ? 40.896 10.756 -38.318 1.00 89.75 398 ASP A O 1
ATOM 3171 N N . TRP A 1 399 ? 42.451 12.280 -37.753 1.00 85.94 399 TRP A N 1
ATOM 3172 C CA . TRP A 1 399 ? 42.588 11.783 -36.387 1.00 85.94 399 TRP A CA 1
ATOM 3173 C C . TRP A 1 399 ? 41.372 12.177 -35.540 1.00 85.94 399 TRP A C 1
ATOM 3175 O O . TRP A 1 399 ? 40.836 11.321 -34.838 1.00 85.94 399 TRP A O 1
ATOM 3185 N N . GLU A 1 400 ? 40.859 13.396 -35.720 1.00 86.31 400 GLU A N 1
ATOM 3186 C CA . GLU A 1 400 ? 39.669 13.935 -35.053 1.00 86.31 400 GLU A CA 1
ATOM 3187 C C . GLU A 1 400 ? 38.433 13.081 -35.361 1.00 86.31 400 GLU A C 1
ATOM 3189 O O . GLU A 1 400 ? 37.634 12.749 -34.483 1.00 86.31 400 GLU A O 1
ATOM 3194 N N . TYR A 1 401 ? 38.303 12.653 -36.622 1.00 86.81 401 TYR A N 1
ATOM 3195 C CA . TYR A 1 401 ? 37.217 11.777 -37.045 1.00 86.81 401 TYR A CA 1
ATOM 3196 C C . TYR A 1 401 ? 37.293 10.411 -36.357 1.00 86.81 401 TYR A C 1
ATOM 3198 O O . TYR A 1 401 ? 36.271 9.871 -35.936 1.00 86.81 401 TYR A O 1
ATOM 3206 N N . LYS A 1 402 ? 38.489 9.818 -36.264 1.00 85.69 402 LYS A N 1
ATOM 3207 C CA . LYS A 1 402 ? 38.678 8.493 -35.655 1.00 85.69 402 LYS A CA 1
ATOM 3208 C C . LYS A 1 402 ? 38.403 8.514 -34.156 1.00 85.69 402 LYS A C 1
ATOM 3210 O O . LYS A 1 402 ? 37.714 7.619 -33.674 1.00 85.69 402 LYS A O 1
ATOM 3215 N N . GLU A 1 403 ? 38.881 9.536 -33.454 1.00 84.19 403 GLU A N 1
ATOM 3216 C CA . GLU A 1 403 ? 38.675 9.697 -32.014 1.00 84.19 403 GLU A CA 1
ATOM 3217 C C . GLU A 1 403 ? 37.190 9.868 -31.672 1.00 84.19 403 GLU A C 1
ATOM 3219 O O . GLU A 1 403 ? 36.633 9.101 -30.885 1.00 84.19 403 GLU A O 1
ATOM 3224 N N . ALA A 1 404 ? 36.496 10.798 -32.331 1.00 83.31 404 ALA A N 1
ATOM 3225 C CA . ALA A 1 404 ? 35.077 11.002 -32.062 1.00 83.31 404 ALA A CA 1
ATOM 3226 C C . ALA A 1 404 ? 34.200 9.833 -32.575 1.00 83.31 404 ALA A C 1
ATOM 3228 O O . ALA A 1 404 ? 33.117 9.583 -32.041 1.00 83.31 404 ALA A O 1
ATOM 3229 N N . MET A 1 405 ? 34.677 9.032 -33.538 1.00 81.50 405 MET A N 1
ATOM 3230 C CA . MET A 1 405 ? 34.035 7.769 -33.930 1.00 81.50 405 MET A CA 1
ATOM 3231 C C . MET A 1 405 ? 34.197 6.675 -32.859 1.00 81.50 405 MET A C 1
ATOM 3233 O O . MET A 1 405 ? 33.248 5.933 -32.590 1.00 81.50 405 MET A O 1
ATOM 3237 N N . GLU A 1 406 ? 35.366 6.566 -32.226 1.00 81.81 406 GLU A N 1
ATOM 3238 C CA . GLU A 1 406 ? 35.599 5.668 -31.087 1.00 81.81 406 GLU A CA 1
ATOM 3239 C C . GLU A 1 406 ? 34.747 6.074 -29.875 1.00 81.81 406 GLU A C 1
ATOM 3241 O O . GLU A 1 406 ? 34.087 5.232 -29.250 1.00 81.81 406 GLU A O 1
ATOM 3246 N N . TYR A 1 407 ? 34.651 7.380 -29.623 1.00 78.56 407 TYR A N 1
ATOM 3247 C CA . TYR A 1 407 ? 33.739 7.936 -28.633 1.00 78.56 407 TYR A CA 1
ATOM 3248 C C . TYR A 1 407 ? 32.282 7.573 -28.941 1.00 78.56 407 TYR A C 1
ATOM 3250 O O . TYR A 1 407 ? 31.598 7.030 -28.082 1.00 78.56 407 TYR A O 1
ATOM 3258 N N . LEU A 1 408 ? 31.796 7.771 -30.171 1.00 78.25 408 LEU A N 1
ATOM 3259 C CA . LEU A 1 408 ? 30.414 7.447 -30.554 1.00 78.25 408 LEU A CA 1
ATOM 3260 C C . LEU A 1 408 ? 30.092 5.953 -30.371 1.00 78.25 408 LEU A C 1
ATOM 3262 O O . LEU A 1 408 ? 29.018 5.603 -29.868 1.00 78.25 408 LEU A O 1
ATOM 3266 N N . ASN A 1 409 ? 31.030 5.071 -30.730 1.00 78.88 409 ASN A N 1
ATOM 3267 C CA . ASN A 1 409 ? 30.874 3.623 -30.570 1.00 78.88 409 ASN A CA 1
ATOM 3268 C C . ASN A 1 409 ? 30.720 3.210 -29.099 1.00 78.88 409 ASN A C 1
ATOM 3270 O O . ASN A 1 409 ? 29.943 2.307 -28.791 1.00 78.88 409 ASN A O 1
ATOM 3274 N N . THR A 1 410 ? 31.418 3.887 -28.186 1.00 76.81 410 THR A N 1
ATOM 3275 C CA . THR A 1 410 ? 31.330 3.619 -26.743 1.00 76.81 410 THR A CA 1
ATOM 3276 C C . THR A 1 410 ? 30.222 4.425 -26.054 1.00 76.81 410 THR A C 1
ATOM 3278 O O . THR A 1 410 ? 29.676 3.976 -25.048 1.00 76.81 410 THR A O 1
ATOM 3281 N N . HIS A 1 411 ? 29.811 5.566 -26.614 1.00 74.75 411 HIS A N 1
ATOM 3282 C CA . HIS A 1 411 ? 28.830 6.484 -26.035 1.00 74.75 411 HIS A CA 1
ATOM 3283 C C . HIS A 1 411 ? 27.436 5.865 -25.930 1.00 74.75 411 HIS A C 1
ATOM 3285 O O . HIS A 1 411 ? 26.791 6.020 -24.901 1.00 74.75 411 HIS A O 1
ATOM 3291 N N . LYS A 1 412 ? 26.966 5.114 -26.939 1.00 71.25 412 LYS A N 1
ATOM 3292 C CA . LYS A 1 412 ? 25.654 4.433 -26.852 1.00 71.25 412 LYS A CA 1
ATOM 3293 C C . LYS A 1 412 ? 25.608 3.421 -25.708 1.00 71.25 412 LYS A C 1
ATOM 3295 O O . LYS A 1 412 ? 24.604 3.329 -25.010 1.00 71.25 412 LYS A O 1
ATOM 3300 N N . TYR A 1 413 ? 26.706 2.694 -25.506 1.00 77.56 413 TYR A N 1
ATOM 3301 C CA . TYR A 1 413 ? 26.855 1.767 -24.389 1.00 77.56 413 TYR A CA 1
ATOM 3302 C C . TYR A 1 413 ? 26.913 2.512 -23.050 1.00 77.56 413 TYR A C 1
ATOM 3304 O O . TYR A 1 413 ? 26.166 2.173 -22.138 1.00 77.56 413 TYR A O 1
ATOM 3312 N N . ARG A 1 414 ? 27.724 3.575 -22.948 1.00 73.06 414 ARG A N 1
ATOM 3313 C CA . ARG A 1 414 ? 27.810 4.414 -21.740 1.00 73.06 414 ARG A CA 1
ATOM 3314 C C . ARG A 1 414 ? 26.472 5.064 -21.396 1.00 73.06 414 ARG A C 1
ATOM 3316 O O . ARG A 1 414 ? 26.085 5.043 -20.243 1.00 73.06 414 ARG A O 1
ATOM 3323 N N . GLN A 1 415 ? 25.724 5.552 -22.381 1.00 72.94 415 GLN A N 1
ATOM 3324 C CA . GLN A 1 415 ? 24.398 6.136 -22.183 1.00 72.94 415 GLN A CA 1
ATOM 3325 C C . GLN A 1 415 ? 23.372 5.095 -21.715 1.00 72.94 415 GLN A C 1
ATOM 3327 O O . GLN A 1 415 ? 22.547 5.391 -20.856 1.00 72.94 415 GLN A O 1
ATOM 3332 N N . ALA A 1 416 ? 23.420 3.874 -22.257 1.00 78.94 416 ALA A N 1
ATOM 3333 C CA . ALA A 1 416 ? 22.578 2.779 -21.782 1.00 78.94 416 ALA A CA 1
ATOM 3334 C C . ALA A 1 416 ? 22.932 2.377 -20.340 1.00 78.94 416 ALA A C 1
ATOM 3336 O O . ALA A 1 416 ? 22.032 2.140 -19.537 1.00 78.94 416 ALA A O 1
ATOM 3337 N N . LEU A 1 417 ? 24.226 2.355 -20.004 1.00 78.69 417 LEU A N 1
ATOM 3338 C CA . LEU A 1 417 ? 24.718 2.079 -18.656 1.00 78.69 417 LEU A CA 1
ATOM 3339 C C . LEU A 1 417 ? 24.317 3.183 -17.666 1.00 78.69 417 LEU A C 1
ATOM 3341 O O . LEU A 1 417 ? 23.767 2.867 -16.621 1.00 78.69 417 LEU A O 1
ATOM 3345 N N . GLU A 1 418 ? 24.498 4.458 -18.025 1.00 75.06 418 GLU A N 1
ATOM 3346 C CA . GLU A 1 418 ? 24.053 5.624 -17.245 1.00 75.06 418 GLU A CA 1
ATOM 3347 C C . GLU A 1 418 ? 22.548 5.551 -16.962 1.00 75.06 418 GLU A C 1
ATOM 3349 O O . GLU A 1 418 ? 22.101 5.809 -15.848 1.00 75.06 418 GLU A O 1
ATOM 3354 N N . HIS A 1 419 ? 21.749 5.188 -17.969 1.00 76.38 41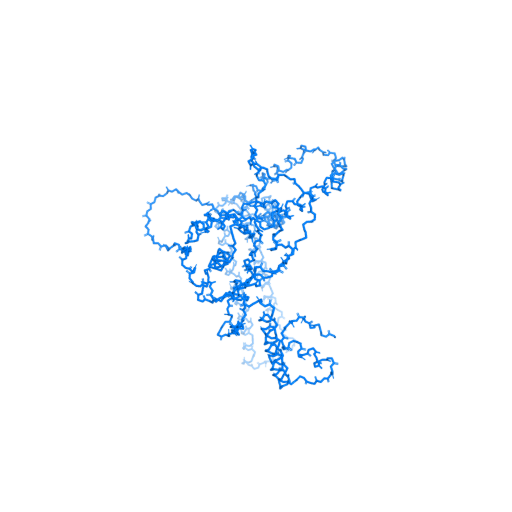9 HIS A N 1
ATOM 3355 C CA . HIS A 1 419 ? 20.303 5.058 -17.817 1.00 76.38 419 HIS A CA 1
ATOM 3356 C C . HIS A 1 419 ? 19.926 3.895 -16.892 1.00 76.38 419 HIS A C 1
ATOM 3358 O O . HIS A 1 419 ? 19.000 4.020 -16.101 1.00 76.38 419 HIS A O 1
ATOM 3364 N N . LEU A 1 420 ? 20.657 2.779 -16.961 1.00 79.50 420 LEU A N 1
ATOM 3365 C CA . LEU A 1 420 ? 20.452 1.630 -16.081 1.00 79.50 420 LEU A CA 1
ATOM 3366 C C . LEU A 1 420 ? 20.862 1.944 -14.637 1.00 79.50 420 LEU A C 1
ATOM 3368 O O . LEU A 1 420 ? 20.111 1.636 -13.720 1.00 79.50 420 LEU A O 1
ATOM 3372 N N . GLN A 1 421 ? 21.995 2.617 -14.434 1.00 75.12 421 GLN A N 1
ATOM 3373 C CA . GLN A 1 421 ? 22.455 3.059 -13.115 1.00 75.12 421 GLN A CA 1
ATOM 3374 C C . GLN A 1 421 ? 21.459 4.035 -12.467 1.00 75.12 421 GLN A C 1
ATOM 3376 O O . GLN A 1 421 ? 21.150 3.897 -11.289 1.00 75.12 421 GLN A O 1
ATOM 3381 N N . LYS A 1 422 ? 20.863 4.950 -13.247 1.00 72.25 422 LYS A N 1
ATOM 3382 C CA . LYS A 1 422 ? 19.803 5.861 -12.772 1.00 72.25 422 LYS A CA 1
ATOM 3383 C C . LYS A 1 422 ? 18.487 5.174 -12.400 1.00 72.25 422 LYS A C 1
ATOM 3385 O O . LYS A 1 422 ? 17.681 5.787 -11.718 1.00 72.25 422 LYS A O 1
ATOM 3390 N N . LEU A 1 423 ? 18.236 3.950 -12.865 1.00 70.81 423 LEU A N 1
ATOM 3391 C CA . LEU A 1 423 ? 17.023 3.199 -12.518 1.00 70.81 423 LEU A CA 1
ATOM 3392 C C . LEU A 1 423 ? 17.159 2.417 -11.206 1.00 70.81 423 LEU A C 1
ATOM 3394 O O . LEU A 1 423 ? 16.144 2.054 -10.622 1.00 70.81 423 LEU A O 1
ATOM 3398 N N . VAL A 1 424 ? 18.389 2.123 -10.776 1.00 65.12 424 VAL A N 1
ATOM 3399 C CA . VAL A 1 424 ? 18.672 1.368 -9.543 1.00 65.12 424 VAL A CA 1
ATOM 3400 C C . VAL A 1 424 ? 18.649 2.277 -8.309 1.00 65.12 424 VAL A C 1
ATOM 3402 O O . VAL A 1 424 ? 18.345 1.813 -7.216 1.00 65.12 424 VAL A O 1
ATOM 3405 N N . VAL A 1 425 ? 18.913 3.571 -8.490 1.00 57.34 425 VAL A N 1
ATOM 3406 C CA . VAL A 1 425 ? 18.819 4.595 -7.445 1.00 57.34 425 VAL A CA 1
ATOM 3407 C C . VAL A 1 425 ? 17.432 5.244 -7.545 1.00 57.34 425 VAL A C 1
ATOM 3409 O O . VAL A 1 425 ? 17.223 6.097 -8.408 1.00 57.34 425 VAL A O 1
ATOM 3412 N N . GLN A 1 426 ? 16.473 4.785 -6.733 1.00 39.03 426 GLN A N 1
ATOM 3413 C CA . GLN A 1 426 ? 15.154 5.416 -6.561 1.00 39.03 426 GLN A CA 1
ATOM 3414 C C . GLN A 1 426 ? 15.090 6.211 -5.268 1.00 39.03 426 GLN A C 1
ATOM 3416 O O . GLN A 1 426 ? 15.576 5.676 -4.247 1.00 39.03 426 GLN A O 1
#